Protein AF-0000000087533202 (afdb_homodimer)

Solvent-accessible surface area (backbone atoms only — not comparable to full-atom values): 26699 Å² total; per-residue (Å²): 44,71,74,48,73,53,80,84,43,51,74,67,50,44,53,34,51,53,52,46,40,59,46,19,55,75,38,75,79,68,46,62,66,56,49,10,60,74,52,73,47,52,50,67,57,50,47,48,50,31,40,70,53,67,32,95,35,56,67,56,45,43,43,61,46,16,64,42,68,68,66,44,61,72,66,61,40,92,72,63,48,72,65,54,56,51,46,55,48,58,74,64,60,60,73,60,59,51,51,55,51,46,69,55,56,72,76,37,54,30,37,36,36,32,19,61,73,65,40,28,49,52,40,50,45,45,48,60,57,41,62,77,49,46,88,54,49,74,44,74,46,73,47,62,66,60,52,43,72,69,38,28,74,50,24,34,37,39,36,44,34,55,62,64,70,86,53,86,56,53,67,54,39,51,56,28,42,74,39,51,21,46,34,33,38,39,24,40,23,72,44,87,31,75,86,53,70,51,75,38,64,44,69,74,34,92,59,70,72,71,80,88,48,51,75,84,70,48,81,59,52,65,55,47,50,52,46,52,52,45,47,51,51,42,39,54,56,56,68,66,53,128,43,72,75,50,74,54,80,85,42,51,76,67,51,44,54,34,51,52,50,47,41,58,47,19,55,76,37,76,78,68,45,62,66,54,50,10,59,72,51,72,47,53,50,67,57,49,45,48,50,30,41,70,54,70,32,94,35,57,68,56,44,44,44,62,46,17,65,44,68,68,66,44,65,74,69,58,40,90,73,66,46,73,63,54,54,50,46,54,47,58,75,64,60,59,72,59,60,50,52,56,50,47,69,55,55,71,77,37,54,29,38,38,36,32,19,62,74,68,40,28,49,50,39,51,47,44,48,59,56,41,62,78,50,47,90,54,49,74,42,74,46,74,47,62,68,62,53,42,72,68,38,28,74,49,24,35,38,38,38,43,35,54,63,65,70,87,52,84,58,54,67,54,40,52,56,28,42,73,39,51,21,46,36,33,37,40,24,39,24,72,47,87,34,76,84,53,71,50,76,38,65,44,71,73,34,91,56,74,72,71,80,89,47,50,74,84,68,48,80,60,51,66,56,49,49,51,47,50,51,43,48,52,51,42,40,52,54,55,68,67,54,129

Radius of gyration: 25.62 Å; Cα contacts (8 Å, |Δi|>4): 705; chains: 2; bounding box: 56×75×67 Å

Sequence (484 aa):
MLNLRTDHLTPLEKALHHTLTQSLEQNDKLKIIDAAELGGVSPSKVSKLVRKLGFAGFKQYKLYFSGYEEHHPAADREGSSEIQRLLQFLESYDPAVVDEFLSVFTHFKKIILFGLGPSYISTEYFAYKLAAVTDRNIFVTHDENYAERLADNETLLIVFSVTGKFASFEHLFHVIKKRDARTMLVLEEPMNTRDSQADYIFHLSPLQQNNKLLAFEKTRTIFFIFMEEVITKLKQEREKRPMLNLRTDHLTPLEKALHHTLTQSLEQNDKLKIIDAAELGGVSPSKVSKLVRKLGFAGFKQYKLYFSGYEEHHPAADREGSSEIQRLLQFLESYDPAVVDEFLSVFTHFKKIILFGLGPSYISTEYFAYKLAAVTDRNIFVTHDENYAERLADNETLLIVFSVTGKFASFEH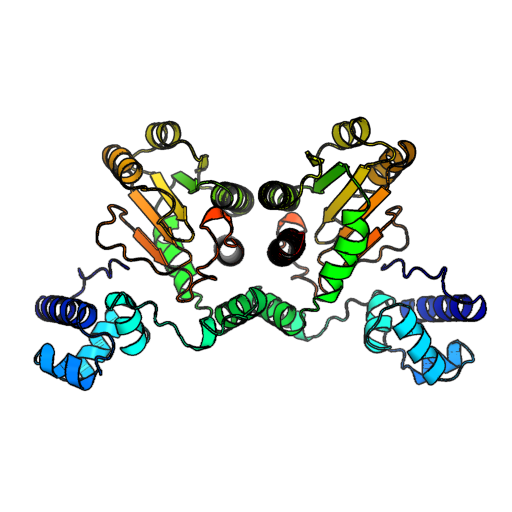LFHVIKKRDARTMLVLEEPMNTRDSQADYIFHLSPLQQNNKLLAFEKTRTIFFIFMEEVITKLKQEREKRP

Organism: NCBI:txid342944

Nearest PDB structures (foldseek):
  2poc-assembly1_C  TM=7.587E-01  e=8.827E-06  Candida albicans SC5314
  2puv-assembly1_A  TM=7.371E-01  e=7.860E-06  Candida albicans SC5314
  2poc-assembly1_D  TM=7.225E-01  e=7.860E-06  Candida albicans SC5314
  2poc-assembly1_A  TM=7.166E-01  e=1.577E-05  Candida albicans SC5314
  2puv-assembly1_D  TM=7.081E-01  e=1.488E-05  Candida albicans SC5314

Structure (mmCIF, N/CA/C/O backbone):
data_AF-0000000087533202-model_v1
#
loop_
_entity.id
_entity.type
_entity.pdbx_description
1 polymer 'RpiR family transcriptional regulator'
#
loop_
_atom_site.group_PDB
_atom_site.id
_atom_site.type_symbol
_atom_site.label_atom_id
_atom_site.label_alt_id
_atom_site.label_comp_id
_atom_site.label_asym_id
_atom_site.label_entity_id
_atom_site.label_seq_id
_atom_site.pdbx_PDB_ins_code
_atom_site.Cartn_x
_atom_site.Cartn_y
_atom_site.Cartn_z
_atom_site.occupancy
_atom_site.B_iso_or_equiv
_atom_site.auth_seq_id
_atom_site.auth_comp_id
_atom_site.auth_asym_id
_atom_site.auth_atom_id
_atom_site.pdbx_PDB_model_num
ATOM 1 N N . MET A 1 1 ? 7.453 -16.203 -16.828 1 22.36 1 MET A N 1
ATOM 2 C CA . MET A 1 1 ? 6.832 -16.938 -17.922 1 22.36 1 MET A CA 1
ATOM 3 C C . MET A 1 1 ? 5.453 -17.453 -17.516 1 22.36 1 MET A C 1
ATOM 5 O O . MET A 1 1 ? 5.301 -18.078 -16.469 1 22.36 1 MET A O 1
ATOM 9 N N . LEU A 1 2 ? 4.422 -16.766 -17.812 1 31.91 2 LEU A N 1
ATOM 10 C CA . LEU A 1 2 ? 3.135 -17.422 -17.594 1 31.91 2 LEU A CA 1
ATOM 11 C C . LEU A 1 2 ? 3.207 -18.906 -17.953 1 31.91 2 LEU A C 1
ATOM 13 O O . LEU A 1 2 ? 3.639 -19.25 -19.062 1 31.91 2 LEU A O 1
ATOM 17 N N . ASN A 1 3 ? 3.559 -19.688 -17.125 1 36.91 3 ASN A N 1
ATOM 18 C CA . ASN A 1 3 ? 3.217 -21.062 -17.469 1 36.91 3 ASN A CA 1
ATOM 19 C C . ASN A 1 3 ? 1.788 -21.172 -18 1 36.91 3 ASN A C 1
ATOM 21 O O . ASN A 1 3 ? 0.83 -21.094 -17.234 1 36.91 3 ASN A O 1
ATOM 25 N N . LEU A 1 4 ? 1.613 -20.688 -19.234 1 46.03 4 LEU A N 1
ATOM 26 C CA . LEU A 1 4 ? 0.382 -20.938 -19.984 1 46.03 4 LEU A CA 1
ATOM 27 C C . LEU A 1 4 ? -0.023 -22.406 -19.906 1 46.03 4 LEU A C 1
ATOM 29 O O . LEU A 1 4 ? 0.795 -23.281 -20.156 1 46.03 4 LEU A O 1
ATO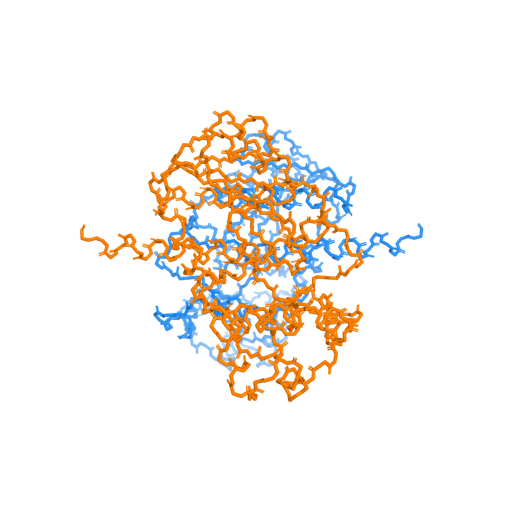M 33 N N . ARG A 1 5 ? -0.732 -22.75 -18.891 1 48.75 5 ARG A N 1
ATOM 34 C CA . ARG A 1 5 ? -1.25 -24.125 -18.969 1 48.75 5 ARG A CA 1
ATOM 35 C C . ARG A 1 5 ? -1.499 -24.531 -20.406 1 48.75 5 ARG A C 1
ATOM 37 O O . ARG A 1 5 ? -2.354 -23.953 -21.094 1 48.75 5 ARG A O 1
ATOM 44 N N . THR A 1 6 ? -0.518 -25.312 -20.828 1 58.34 6 THR A N 1
ATOM 45 C CA . THR A 1 6 ? -0.651 -25.797 -22.203 1 58.34 6 THR A CA 1
ATOM 46 C C . THR A 1 6 ? -1.327 -27.172 -22.234 1 58.34 6 THR A C 1
ATOM 48 O O . THR A 1 6 ? -1.402 -27.812 -23.281 1 58.34 6 THR A O 1
ATOM 51 N N . ASP A 1 7 ? -1.797 -27.594 -20.969 1 61.66 7 ASP A N 1
ATOM 52 C CA . ASP A 1 7 ? -2.387 -28.922 -20.906 1 61.66 7 ASP A CA 1
ATOM 53 C C . ASP A 1 7 ? -3.674 -29 -21.719 1 61.66 7 ASP A C 1
ATOM 55 O O . ASP A 1 7 ? -4.07 -30.078 -22.172 1 61.66 7 ASP A O 1
ATOM 59 N N . HIS A 1 8 ? -4.281 -27.938 -21.906 1 68.19 8 HIS A N 1
ATOM 60 C CA . HIS A 1 8 ? -5.531 -27.906 -22.656 1 68.19 8 HIS A CA 1
ATOM 61 C C . HIS A 1 8 ? -5.27 -27.781 -24.156 1 68.19 8 HIS A C 1
ATOM 63 O O . HIS A 1 8 ? -6.207 -27.828 -24.953 1 68.19 8 HIS A O 1
ATOM 69 N N . LEU A 1 9 ? -4.012 -27.656 -24.422 1 79.25 9 LEU A N 1
ATOM 70 C CA . LEU A 1 9 ? -3.654 -27.531 -25.844 1 79.25 9 LEU A CA 1
ATOM 71 C C . LEU A 1 9 ? -3.535 -28.906 -26.5 1 79.25 9 LEU A C 1
ATOM 73 O O . LEU A 1 9 ? -3.148 -29.875 -25.844 1 79.25 9 LEU A O 1
ATOM 77 N N . THR A 1 10 ? -3.982 -29.016 -27.688 1 81.75 10 THR A N 1
ATOM 78 C CA . THR A 1 10 ? -3.742 -30.219 -28.469 1 81.75 10 THR A CA 1
ATOM 79 C C . THR A 1 10 ? -2.252 -30.406 -28.734 1 81.75 10 THR A C 1
ATOM 81 O O . THR A 1 10 ? -1.468 -29.469 -28.594 1 81.75 10 THR A O 1
ATOM 84 N N . PRO A 1 11 ? -1.861 -31.578 -29.062 1 84.31 11 PRO A N 1
ATOM 85 C CA . PRO A 1 11 ? -0.45 -31.797 -29.375 1 84.31 11 PRO A CA 1
ATOM 86 C C . PRO A 1 11 ? 0.07 -30.844 -30.453 1 84.31 11 PRO A C 1
ATOM 88 O O . PRO A 1 11 ? 1.213 -30.391 -30.375 1 84.31 11 PRO A O 1
ATOM 91 N N . LEU A 1 12 ? -0.761 -30.5 -31.406 1 85.56 12 LEU A N 1
ATOM 92 C CA . LEU A 1 12 ? -0.382 -29.594 -32.469 1 85.56 12 LEU A CA 1
ATOM 93 C C . LEU A 1 12 ? -0.183 -28.172 -31.938 1 85.56 12 LEU A C 1
ATOM 95 O O . LEU A 1 12 ? 0.764 -27.484 -32.344 1 85.56 12 LEU A O 1
ATOM 99 N N . GLU A 1 13 ? -1.049 -27.766 -31.031 1 85.19 13 GLU A N 1
ATOM 100 C CA . GLU A 1 13 ? -0.943 -26.438 -30.422 1 85.19 13 GLU A CA 1
ATOM 101 C C . GLU A 1 13 ? 0.293 -26.328 -29.547 1 85.19 13 GLU A C 1
ATOM 103 O O . GLU A 1 13 ? 0.96 -25.281 -29.516 1 85.19 13 GLU A O 1
ATOM 108 N N . LYS A 1 14 ? 0.542 -27.359 -28.922 1 84.19 14 LYS A N 1
ATOM 109 C CA . LYS A 1 14 ? 1.736 -27.375 -28.078 1 84.19 14 LYS A CA 1
ATOM 110 C C . LYS A 1 14 ? 3.002 -27.234 -28.922 1 84.19 14 LYS A C 1
ATOM 112 O O . LYS A 1 14 ? 3.91 -26.484 -28.547 1 84.19 14 LYS A O 1
ATOM 117 N N . ALA A 1 15 ? 3.043 -28 -29.984 1 85.69 15 ALA A N 1
ATOM 118 C CA . ALA A 1 15 ? 4.184 -27.922 -30.891 1 85.69 15 ALA A CA 1
ATOM 119 C C . ALA A 1 15 ? 4.324 -26.516 -31.469 1 85.69 15 ALA A C 1
ATOM 121 O O . ALA A 1 15 ? 5.43 -25.984 -31.562 1 85.69 15 ALA A O 1
ATOM 122 N N . LEU A 1 16 ? 3.197 -25.891 -31.797 1 88.12 16 LEU A N 1
ATOM 123 C CA . LEU A 1 16 ? 3.199 -24.531 -32.312 1 88.12 16 LEU A CA 1
ATOM 124 C C . LEU A 1 16 ? 3.713 -23.547 -31.281 1 88.12 16 LEU A C 1
ATOM 126 O O . LEU A 1 16 ? 4.551 -22.688 -31.578 1 88.12 16 LEU A O 1
ATOM 130 N N . HIS A 1 17 ? 3.225 -23.625 -30.156 1 85.56 17 HIS A N 1
ATOM 131 C CA . HIS A 1 17 ? 3.656 -22.766 -29.062 1 85.56 17 HIS A CA 1
ATOM 132 C C . HIS A 1 17 ? 5.16 -22.875 -28.828 1 85.56 17 HIS A C 1
ATOM 134 O O . HIS A 1 17 ? 5.844 -21.875 -28.672 1 85.56 17 HIS A O 1
ATOM 140 N N . HIS A 1 18 ? 5.598 -24.031 -28.781 1 81.56 18 HIS A N 1
ATOM 141 C CA . HIS A 1 18 ? 7.02 -24.266 -28.578 1 81.56 18 HIS A CA 1
ATOM 142 C C . HIS A 1 18 ? 7.848 -23.625 -29.688 1 81.56 18 HIS A C 1
ATOM 144 O O . HIS A 1 18 ? 8.852 -22.953 -29.406 1 81.56 18 HIS A O 1
ATOM 150 N N . THR A 1 19 ? 7.48 -23.828 -30.922 1 84.94 19 THR A N 1
ATOM 151 C CA . THR A 1 19 ? 8.164 -23.234 -32.062 1 84.94 19 THR A CA 1
ATOM 152 C C . THR A 1 19 ? 8.164 -21.719 -31.984 1 84.94 19 THR A C 1
ATOM 154 O O . THR A 1 19 ? 9.188 -21.078 -32.219 1 84.94 19 THR A O 1
ATOM 157 N N . LEU A 1 20 ? 7.027 -21.156 -31.562 1 83.62 20 LEU A N 1
ATOM 158 C CA . LEU A 1 20 ? 6.898 -19.719 -31.516 1 83.62 20 LEU A CA 1
ATOM 159 C C . LEU A 1 20 ? 7.766 -19.141 -30.391 1 83.62 20 LEU A C 1
ATOM 161 O O . LEU A 1 20 ? 8.469 -18.141 -30.594 1 83.62 20 LEU A O 1
ATOM 165 N N . THR A 1 21 ? 7.754 -19.734 -29.344 1 79.25 21 THR A N 1
ATOM 166 C CA . THR A 1 21 ? 8.5 -19.219 -28.203 1 79.25 21 THR A CA 1
ATOM 167 C C . THR A 1 21 ? 10 -19.281 -28.469 1 79.25 21 THR A C 1
ATOM 169 O O . THR A 1 21 ? 10.734 -18.359 -28.094 1 79.25 21 THR A O 1
ATOM 172 N N . GLN A 1 22 ? 10.438 -20.266 -29.094 1 75.94 22 GLN A N 1
ATOM 173 C CA . GLN A 1 22 ? 11.844 -20.375 -29.469 1 75.94 22 GLN A CA 1
ATOM 174 C C . GLN A 1 22 ? 12.242 -19.297 -30.469 1 75.94 22 GLN A C 1
ATOM 176 O O . GLN A 1 22 ? 13.336 -18.719 -30.375 1 75.94 22 GLN A O 1
ATOM 181 N N . SER A 1 23 ? 11.367 -19.047 -31.359 1 79.19 23 SER A N 1
ATOM 182 C CA . SER A 1 23 ? 11.648 -18.062 -32.375 1 79.19 23 SER A CA 1
ATOM 183 C C . SER A 1 23 ? 11.609 -16.641 -31.812 1 79.19 23 SER A C 1
ATOM 185 O O . SER A 1 23 ? 12.414 -15.789 -32.219 1 79.19 23 SER A O 1
ATOM 187 N N . LEU A 1 24 ? 10.703 -16.469 -30.891 1 74.12 24 LEU A N 1
ATOM 188 C CA . LEU A 1 24 ? 10.555 -15.141 -30.297 1 74.12 24 LEU A CA 1
ATOM 189 C C . LEU A 1 24 ? 11.75 -14.797 -29.422 1 74.12 24 LEU A C 1
ATOM 191 O O . LEU A 1 24 ? 12.109 -13.625 -29.281 1 74.12 24 LEU A O 1
ATOM 195 N N . GLU A 1 25 ? 12.344 -15.719 -28.906 1 67 25 GLU A N 1
ATOM 196 C CA . GLU A 1 25 ? 13.562 -15.523 -28.125 1 67 25 GLU A CA 1
ATOM 197 C C . GLU A 1 25 ? 14.711 -15.016 -29 1 67 25 GLU A C 1
ATOM 199 O O . GLU A 1 25 ? 15.578 -14.281 -28.531 1 67 25 GLU A O 1
ATOM 204 N N . GLN A 1 26 ? 14.664 -15.344 -30.188 1 67.56 26 GLN A N 1
ATOM 205 C CA . GLN A 1 26 ? 15.734 -15.008 -31.125 1 67.56 26 GLN A CA 1
ATOM 206 C C . GLN A 1 26 ? 15.391 -13.758 -31.922 1 67.56 26 GLN A C 1
ATOM 208 O O . GLN A 1 26 ? 16.297 -13.023 -32.344 1 67.56 26 GLN A O 1
ATOM 213 N N . ASN A 1 27 ? 14.148 -13.578 -32.188 1 67.12 27 ASN A N 1
ATOM 214 C CA . ASN A 1 27 ? 13.664 -12.445 -32.969 1 67.12 27 ASN A CA 1
ATOM 215 C C . ASN A 1 27 ? 12.422 -11.82 -32.344 1 67.12 27 ASN A C 1
ATOM 217 O O . ASN A 1 27 ? 11.312 -12.336 -32.5 1 67.12 27 ASN A O 1
ATOM 221 N N . ASP A 1 28 ? 12.641 -10.672 -31.75 1 62.44 28 ASP A N 1
ATOM 222 C CA . ASP A 1 28 ? 11.539 -10.039 -31.031 1 62.44 28 ASP A CA 1
ATOM 223 C C . ASP A 1 28 ? 10.672 -9.203 -31.984 1 62.44 28 ASP A C 1
ATOM 225 O O . ASP A 1 28 ? 9.68 -8.609 -31.562 1 62.44 28 ASP A O 1
ATOM 229 N N . LYS A 1 29 ? 10.977 -9.18 -33.188 1 66.69 29 LYS A N 1
ATOM 230 C CA . LYS A 1 29 ? 10.227 -8.414 -34.188 1 66.69 29 LYS A CA 1
ATOM 231 C C . LYS A 1 29 ? 9.398 -9.336 -35.062 1 66.69 29 LYS A C 1
ATOM 233 O O . LYS A 1 29 ? 8.969 -8.938 -36.156 1 66.69 29 LYS A O 1
ATOM 238 N N . LEU A 1 30 ? 9.062 -10.422 -34.594 1 76.06 30 LEU A N 1
ATOM 239 C CA . LEU A 1 30 ? 8.352 -11.43 -35.375 1 76.06 30 LEU A CA 1
ATOM 240 C C . LEU A 1 30 ? 6.902 -11.008 -35.594 1 76.06 30 LEU A C 1
ATOM 242 O O . LEU A 1 30 ? 6.184 -10.672 -34.656 1 76.06 30 LEU A O 1
ATOM 246 N N . LYS A 1 31 ? 6.523 -10.852 -36.844 1 79 31 LYS A N 1
ATOM 247 C CA . LYS A 1 31 ? 5.133 -10.586 -37.219 1 79 31 LYS A CA 1
ATOM 248 C C . LYS A 1 31 ? 4.312 -11.875 -37.219 1 79 31 LYS A C 1
ATOM 250 O O . LYS A 1 31 ? 4.863 -12.969 -37.312 1 79 31 LYS A O 1
ATOM 255 N N . ILE A 1 32 ? 3.023 -11.641 -37 1 88 32 ILE A N 1
ATOM 256 C CA . ILE A 1 32 ? 2.15 -12.805 -36.875 1 88 32 ILE A CA 1
ATOM 257 C C . ILE A 1 32 ? 2.217 -13.641 -38.125 1 88 32 ILE A C 1
ATOM 259 O O . ILE A 1 32 ? 2.125 -14.867 -38.094 1 88 32 ILE A O 1
ATOM 263 N N . ILE A 1 33 ? 2.404 -13.016 -39.281 1 87.25 33 ILE A N 1
ATOM 264 C CA . ILE A 1 33 ? 2.482 -13.719 -40.562 1 87.25 33 ILE A CA 1
ATOM 265 C C . ILE A 1 33 ? 3.736 -14.594 -40.594 1 87.25 33 ILE A C 1
ATOM 267 O O . ILE A 1 33 ? 3.684 -15.742 -41.031 1 87.25 33 ILE A O 1
ATOM 271 N N . ASP A 1 34 ? 4.797 -14.086 -40.062 1 86.75 34 ASP A N 1
ATOM 272 C CA . ASP A 1 34 ? 6.043 -14.844 -40 1 86.75 34 ASP A CA 1
ATOM 273 C C . ASP A 1 34 ? 5.941 -15.977 -39 1 86.75 34 ASP A C 1
ATOM 275 O O . ASP A 1 34 ? 6.445 -17.078 -39.219 1 86.75 34 ASP A O 1
ATOM 279 N N . ALA A 1 35 ? 5.316 -15.633 -37.906 1 87 35 ALA A N 1
ATOM 280 C CA . ALA A 1 35 ? 5.094 -16.641 -36.875 1 87 35 ALA A CA 1
ATOM 281 C C . ALA A 1 35 ? 4.285 -17.812 -37.438 1 87 35 ALA A C 1
ATOM 283 O O . ALA A 1 35 ? 4.594 -18.969 -37.125 1 87 35 ALA A O 1
ATOM 284 N N . ALA A 1 36 ? 3.312 -17.5 -38.219 1 90.31 36 ALA A N 1
ATOM 285 C CA . ALA A 1 36 ? 2.48 -18.516 -38.844 1 90.31 36 ALA A CA 1
ATOM 286 C C . ALA A 1 36 ? 3.303 -19.391 -39.812 1 90.31 36 ALA A C 1
ATOM 288 O O . ALA A 1 36 ? 3.16 -20.609 -39.812 1 90.31 36 ALA A O 1
ATOM 289 N N . GLU A 1 37 ? 4.141 -18.797 -40.5 1 88.69 37 GLU A N 1
ATOM 290 C CA . GLU A 1 37 ? 5 -19.516 -41.438 1 88.69 37 GLU A CA 1
ATOM 291 C C . GLU A 1 37 ? 5.969 -20.438 -40.719 1 88.69 37 GLU A C 1
ATOM 293 O O . GLU A 1 37 ? 6.176 -21.578 -41.125 1 88.69 37 GLU A O 1
ATOM 298 N N . LEU A 1 38 ? 6.449 -19.922 -39.594 1 85.38 38 LEU A N 1
ATOM 299 C CA . LEU A 1 38 ? 7.395 -20.688 -38.781 1 85.38 38 LEU A CA 1
ATOM 300 C C . LEU A 1 38 ? 6.723 -21.938 -38.219 1 85.38 38 LEU A C 1
ATOM 302 O O . LEU A 1 38 ? 7.348 -22.984 -38.094 1 85.38 38 LEU A O 1
ATOM 306 N N . GLY A 1 39 ? 5.504 -21.75 -37.844 1 87.38 39 GLY A N 1
ATOM 307 C CA . GLY A 1 39 ? 4.75 -22.844 -37.25 1 87.38 39 GLY A CA 1
ATOM 308 C C . GLY A 1 39 ? 4.07 -23.734 -38.281 1 87.38 39 GLY A C 1
ATOM 309 O O . GLY A 1 39 ? 3.521 -24.781 -37.938 1 87.38 39 GLY A O 1
ATOM 310 N N . GLY A 1 40 ? 4.062 -23.312 -39.562 1 88.38 40 GLY A N 1
ATOM 311 C CA . GLY A 1 40 ? 3.381 -24.047 -40.625 1 88.38 40 GLY A CA 1
ATOM 312 C C . GLY A 1 40 ? 1.868 -23.984 -40.5 1 88.38 40 GLY A C 1
ATOM 313 O O . GLY A 1 40 ? 1.176 -24.969 -40.781 1 88.38 40 GLY A O 1
ATOM 314 N N . VAL A 1 41 ? 1.371 -22.984 -39.875 1 89.62 41 VAL A N 1
ATOM 315 C CA . VAL A 1 41 ? -0.068 -22.828 -39.688 1 89.62 41 VAL A CA 1
ATOM 316 C C . VAL A 1 41 ? -0.519 -21.484 -40.25 1 89.62 41 VAL A C 1
ATOM 318 O O . VAL A 1 41 ? 0.303 -20.688 -40.75 1 89.62 41 VAL A O 1
ATOM 321 N N . SER A 1 42 ? -1.839 -21.25 -40.375 1 87.06 42 SER A N 1
ATOM 322 C CA . SER A 1 42 ? -2.393 -19.953 -40.781 1 87.06 42 SER A CA 1
ATOM 323 C C . SER A 1 42 ? -2.26 -18.922 -39.688 1 87.06 42 SER A C 1
ATOM 325 O O . SER A 1 42 ? -2.188 -19.281 -38.5 1 87.06 42 SER A O 1
ATOM 327 N N . PRO A 1 43 ? -2.234 -17.594 -40.031 1 89.12 43 PRO A N 1
ATOM 328 C CA . PRO A 1 43 ? -2.23 -16.547 -39 1 89.12 43 PRO A CA 1
ATOM 329 C C . PRO A 1 43 ? -3.426 -16.641 -38.062 1 89.12 43 PRO A C 1
ATOM 331 O O . PRO A 1 43 ? -3.297 -16.375 -36.875 1 89.12 43 PRO A O 1
ATOM 334 N N . SER A 1 44 ? -4.555 -17.094 -38.531 1 87.5 44 SER A N 1
ATOM 335 C CA . SER A 1 44 ? -5.734 -17.25 -37.688 1 87.5 44 SER A CA 1
ATOM 336 C C . SER A 1 44 ? -5.504 -18.312 -36.594 1 87.5 44 SER A C 1
ATOM 338 O O . SER A 1 44 ? -5.977 -18.172 -35.469 1 87.5 44 SER A O 1
ATOM 340 N N . LYS A 1 45 ? -4.816 -19.344 -36.906 1 85.81 45 LYS A N 1
ATOM 341 C CA . LYS A 1 45 ? -4.508 -20.391 -35.938 1 85.81 45 LYS A CA 1
ATOM 342 C C . LYS A 1 45 ? -3.555 -19.875 -34.844 1 85.81 45 LYS A C 1
ATOM 344 O O . LYS A 1 45 ? -3.664 -20.266 -33.688 1 85.81 45 LYS A O 1
ATOM 349 N N . VAL A 1 46 ? -2.604 -19.016 -35.219 1 89.94 46 VAL A N 1
ATOM 350 C CA . VAL A 1 46 ? -1.725 -18.391 -34.25 1 89.94 46 VAL A CA 1
ATOM 351 C C . VAL A 1 46 ? -2.545 -17.516 -33.312 1 89.94 46 VAL A C 1
ATOM 353 O O . VAL A 1 46 ? -2.387 -17.594 -32.062 1 89.94 46 VAL A O 1
ATOM 356 N N . SER A 1 47 ? -3.457 -16.75 -33.875 1 85.62 47 SER A N 1
ATOM 357 C CA . SER A 1 47 ? -4.305 -15.867 -33.062 1 85.62 47 SER A CA 1
ATOM 358 C C . SER A 1 47 ? -5.156 -16.672 -32.094 1 85.62 47 SER A C 1
ATOM 360 O O . SER A 1 47 ? -5.324 -16.266 -30.938 1 85.62 47 SER A O 1
ATOM 362 N N . LYS A 1 48 ? -5.652 -17.734 -32.531 1 83.12 48 LYS A N 1
ATOM 363 C CA . LYS A 1 48 ? -6.473 -18.594 -31.672 1 83.12 48 LYS A CA 1
ATOM 364 C C . LYS A 1 48 ? -5.652 -19.188 -30.531 1 83.12 48 LYS A C 1
ATOM 366 O O . LYS A 1 48 ? -6.109 -19.234 -29.375 1 83.12 48 LYS A O 1
ATOM 371 N N . LEU A 1 49 ? -4.484 -19.703 -30.859 1 86 49 LEU A N 1
ATOM 372 C CA . LEU A 1 49 ? -3.596 -20.25 -29.844 1 86 49 LEU A CA 1
ATOM 373 C C . LEU A 1 49 ? -3.256 -19.203 -28.797 1 86 49 LEU A C 1
ATOM 375 O O . LEU A 1 49 ? -3.324 -19.469 -27.594 1 86 49 LEU A O 1
ATOM 379 N N . VAL A 1 50 ? -2.934 -18.047 -29.25 1 81.31 50 VAL A N 1
ATOM 380 C CA . VAL A 1 50 ? -2.539 -16.938 -28.391 1 81.31 50 VAL A CA 1
ATOM 381 C C . VAL A 1 50 ? -3.686 -16.578 -27.438 1 81.31 50 VAL A C 1
ATOM 383 O O . VAL A 1 50 ? -3.473 -16.391 -26.25 1 81.31 50 VAL A O 1
ATOM 386 N N . ARG A 1 51 ? -4.84 -16.641 -27.969 1 75.31 51 ARG A N 1
ATOM 387 C CA . ARG A 1 51 ? -6.02 -16.359 -27.156 1 75.31 51 ARG A CA 1
ATOM 388 C C . ARG A 1 51 ? -6.285 -17.5 -26.172 1 75.31 51 ARG A C 1
ATOM 390 O O . ARG A 1 51 ? -6.648 -17.25 -25.031 1 75.31 51 ARG A O 1
ATOM 397 N N . LYS A 1 52 ? -6.07 -18.609 -26.688 1 75.06 52 LYS A N 1
ATOM 398 C CA . LYS A 1 52 ? -6.254 -19.797 -25.844 1 75.06 52 LYS A CA 1
ATOM 399 C C . LYS A 1 52 ? -5.27 -19.797 -24.672 1 75.06 52 LYS A C 1
ATOM 401 O O . LYS A 1 52 ? -5.57 -20.312 -23.594 1 75.06 52 LYS A O 1
ATOM 406 N N . LEU A 1 53 ? -4.195 -19.234 -24.969 1 73.5 53 LEU A N 1
ATOM 407 C CA . LEU A 1 53 ? -3.15 -19.188 -23.953 1 73.5 53 LEU A CA 1
ATOM 408 C C . LEU A 1 53 ? -3.367 -18 -23.016 1 73.5 53 LEU A C 1
ATOM 410 O O . LEU A 1 53 ? -2.604 -17.812 -22.062 1 73.5 53 LEU A O 1
ATOM 414 N N . GLY A 1 54 ? -4.367 -17.25 -23.391 1 62.47 54 GLY A N 1
ATOM 415 C CA . GLY A 1 54 ? -4.781 -16.203 -22.453 1 62.47 54 GLY A CA 1
ATOM 416 C C . GLY A 1 54 ? -4.309 -14.82 -22.844 1 62.47 54 GLY A C 1
ATOM 417 O O . GLY A 1 54 ? -4.418 -13.875 -22.062 1 62.47 54 GLY A O 1
ATOM 418 N N . PHE A 1 55 ? -3.77 -14.633 -24.031 1 67.12 55 PHE A N 1
ATOM 419 C CA . PHE A 1 55 ? -3.285 -13.336 -24.484 1 67.12 55 PHE A CA 1
ATOM 420 C C . PHE A 1 55 ? -4.348 -12.625 -25.312 1 67.12 55 PHE A C 1
ATOM 422 O O . PHE A 1 55 ? -5.176 -13.273 -25.969 1 67.12 55 PHE A O 1
ATOM 429 N N . ALA A 1 56 ? -4.309 -11.273 -25.266 1 62.59 56 ALA A N 1
ATOM 430 C CA . ALA A 1 56 ? -5.262 -10.5 -26.047 1 62.59 56 ALA A CA 1
ATOM 431 C C . ALA A 1 56 ? -4.926 -10.562 -27.547 1 62.59 56 ALA A C 1
ATOM 433 O O . ALA A 1 56 ? -5.801 -10.406 -28.391 1 62.59 56 ALA A O 1
ATOM 434 N N . GLY A 1 57 ? -3.682 -10.75 -27.922 1 71.88 57 GLY A N 1
ATOM 435 C CA . GLY A 1 57 ? -3.195 -10.836 -29.297 1 71.88 57 GLY A CA 1
ATOM 436 C C . GLY A 1 57 ? -1.738 -11.242 -29.391 1 71.88 57 GLY A C 1
ATOM 437 O O . GLY A 1 57 ? -1.079 -11.445 -28.359 1 71.88 57 GLY A O 1
ATOM 438 N N . PHE A 1 58 ? -1.329 -11.43 -30.641 1 79.62 58 PHE A N 1
ATOM 439 C CA . PHE A 1 58 ? 0.026 -11.914 -30.891 1 79.62 58 PHE A CA 1
ATOM 440 C C . PHE A 1 58 ? 1.055 -10.914 -30.375 1 79.62 58 PHE A C 1
ATOM 442 O O . PHE A 1 58 ? 2.123 -11.312 -29.891 1 79.62 58 PHE A O 1
ATOM 449 N N . LYS A 1 59 ? 0.641 -9.664 -30.359 1 70.31 59 LYS A N 1
ATOM 450 C CA . LYS A 1 59 ? 1.568 -8.656 -29.859 1 70.31 59 LYS A CA 1
ATOM 451 C C . LYS A 1 59 ? 1.893 -8.891 -28.391 1 70.31 59 LYS A C 1
ATOM 453 O O . LYS A 1 59 ? 3.059 -8.859 -27.984 1 70.31 59 LYS A O 1
ATOM 458 N N . GLN A 1 60 ? 0.908 -9.148 -27.656 1 64.44 60 GLN A N 1
ATOM 459 C CA . GLN A 1 60 ? 1.094 -9.422 -26.25 1 64.44 60 GLN A CA 1
ATOM 460 C C . GLN A 1 60 ? 1.892 -10.711 -26.031 1 64.44 60 GLN A C 1
ATOM 462 O O . GLN A 1 60 ? 2.75 -10.773 -25.156 1 64.44 60 GLN A O 1
ATOM 467 N N . TYR A 1 61 ? 1.565 -11.695 -26.828 1 70.56 61 TYR A N 1
ATOM 468 C CA . TYR A 1 61 ? 2.246 -12.992 -26.812 1 70.56 61 TYR A CA 1
ATOM 469 C C . TYR A 1 61 ? 3.734 -12.828 -27.094 1 70.56 61 TYR A C 1
ATOM 471 O O . TYR A 1 61 ? 4.574 -13.352 -26.359 1 70.56 61 TYR A O 1
ATOM 479 N N . LYS A 1 62 ? 4.031 -12.078 -28.094 1 73.56 62 LYS A N 1
ATOM 480 C CA . LYS A 1 62 ? 5.41 -11.797 -28.484 1 73.56 62 LYS A CA 1
ATOM 481 C C . LYS A 1 62 ? 6.168 -11.102 -27.359 1 73.56 62 LYS A C 1
ATOM 483 O O . LYS A 1 62 ? 7.301 -11.477 -27.031 1 73.56 62 LYS A O 1
ATOM 488 N N . LEU A 1 63 ? 5.598 -10.172 -26.891 1 61.62 63 LEU A N 1
ATOM 489 C CA . LEU A 1 63 ? 6.23 -9.406 -25.812 1 61.62 63 LEU A CA 1
ATOM 490 C C . LEU A 1 63 ? 6.574 -10.312 -24.641 1 61.62 63 LEU A C 1
ATOM 492 O O . LEU A 1 63 ? 7.625 -10.156 -24.016 1 61.62 63 LEU A O 1
ATOM 496 N N . TYR A 1 64 ? 5.719 -11.141 -24.484 1 59.44 64 TYR A N 1
ATOM 497 C CA . TYR A 1 64 ? 5.855 -12.07 -23.375 1 59.44 64 TYR A CA 1
ATOM 498 C C . TYR A 1 64 ? 7.047 -13 -23.578 1 59.44 64 TYR A C 1
ATOM 500 O O . TYR A 1 64 ? 7.855 -13.195 -22.672 1 59.44 64 TYR A O 1
ATOM 508 N N . PHE A 1 65 ? 7.16 -13.688 -24.672 1 60.03 65 PHE A N 1
ATOM 509 C CA . PHE A 1 65 ? 8.117 -14.766 -24.875 1 60.03 65 PHE A CA 1
ATOM 510 C C . PHE A 1 65 ? 9.422 -14.234 -25.453 1 60.03 65 PHE A C 1
ATOM 512 O O . PHE A 1 65 ? 10.453 -14.906 -25.391 1 60.03 65 PHE A O 1
ATOM 519 N N . SER A 1 66 ? 9.375 -13.227 -26.266 1 53.66 66 SER A N 1
ATOM 520 C CA . SER A 1 66 ? 10.625 -12.672 -26.766 1 53.66 66 SER A CA 1
ATOM 521 C C . SER A 1 66 ? 11.531 -12.219 -25.625 1 53.66 66 SER A C 1
ATOM 523 O O . SER A 1 66 ? 12.719 -11.969 -25.828 1 53.66 66 SER A O 1
ATOM 525 N N . GLY A 1 67 ? 11.211 -12.469 -24.531 1 44.62 67 GLY A N 1
ATOM 526 C CA . GLY A 1 67 ? 12.008 -11.93 -23.438 1 44.62 67 GLY A CA 1
ATOM 527 C C . GLY A 1 67 ? 12.156 -10.414 -23.5 1 44.62 67 GLY A C 1
ATOM 528 O O . GLY A 1 67 ? 12.914 -9.828 -22.719 1 44.62 67 GLY A O 1
ATOM 529 N N . TYR A 1 68 ? 12.172 -9.977 -24.703 1 34.59 68 TYR A N 1
ATOM 530 C CA . T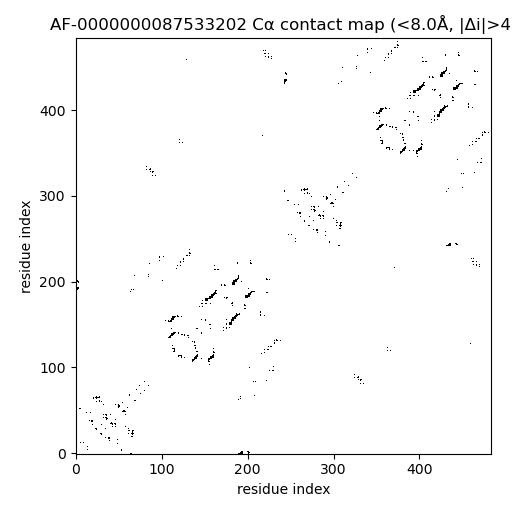YR A 1 68 ? 12.352 -8.547 -24.953 1 34.59 68 TYR A CA 1
ATOM 531 C C . TYR A 1 68 ? 11.43 -7.711 -24.078 1 34.59 68 TYR A C 1
ATOM 533 O O . TYR A 1 68 ? 10.242 -8.016 -23.953 1 34.59 68 TYR A O 1
ATOM 541 N N . GLU A 1 69 ? 11.922 -7.191 -23 1 34.81 69 GLU A N 1
ATOM 542 C CA . GLU A 1 69 ? 11.477 -5.926 -22.422 1 34.81 69 GLU A CA 1
ATOM 543 C C . GLU A 1 69 ? 10.852 -5.027 -23.484 1 34.81 69 GLU A C 1
ATOM 545 O O . GLU A 1 69 ? 11.523 -4.617 -24.438 1 34.81 69 GLU A O 1
ATOM 550 N N . GLU A 1 70 ? 9.93 -5.418 -24.188 1 33.41 70 GLU A N 1
ATOM 551 C CA . GLU A 1 70 ? 9.438 -4.266 -24.938 1 33.41 70 GLU A CA 1
ATOM 552 C C . GLU A 1 70 ? 9.789 -2.957 -24.234 1 33.41 70 GLU A C 1
ATOM 554 O O . GLU A 1 70 ? 9.359 -2.715 -23.109 1 33.41 70 GLU A O 1
ATOM 559 N N . HIS A 1 71 ? 11.016 -2.625 -24.344 1 32.34 71 HIS A N 1
ATOM 560 C CA . HIS A 1 71 ? 11.242 -1.207 -24.094 1 32.34 71 HIS A CA 1
ATOM 561 C C . HIS A 1 71 ? 10.062 -0.364 -24.562 1 32.34 71 HIS A C 1
ATOM 563 O O . HIS A 1 71 ? 9.875 -0.155 -25.75 1 32.34 71 HIS A O 1
ATOM 569 N N . HIS A 1 72 ? 9.016 -0.812 -24.344 1 33.25 72 HIS A N 1
ATOM 570 C CA . HIS A 1 72 ? 8.078 0.242 -24.703 1 33.25 72 HIS A CA 1
ATOM 571 C C . HIS A 1 72 ? 8.703 1.622 -24.531 1 33.25 72 HIS A C 1
ATOM 573 O O . HIS A 1 72 ? 9.211 1.947 -23.469 1 33.25 72 HIS A O 1
ATOM 579 N N . PRO A 1 73 ? 9.211 2.084 -25.594 1 30.97 73 PRO A N 1
ATOM 580 C CA . PRO A 1 73 ? 9.734 3.449 -25.578 1 30.97 73 PRO A CA 1
ATOM 581 C C . PRO A 1 73 ? 9.016 4.348 -24.578 1 30.97 73 PRO A C 1
ATOM 583 O O . PRO A 1 73 ? 9.57 5.352 -24.125 1 30.97 73 PRO A O 1
ATOM 586 N N . ALA A 1 74 ? 7.816 4.027 -24.406 1 32.31 74 ALA A N 1
ATOM 587 C CA . ALA A 1 74 ? 7.176 5.027 -23.562 1 32.31 74 ALA A CA 1
ATOM 588 C C . ALA A 1 74 ? 7.711 4.949 -22.125 1 32.31 74 ALA A C 1
ATOM 590 O O . ALA A 1 74 ? 7.629 5.922 -21.375 1 32.31 74 ALA A O 1
ATOM 591 N N . ALA A 1 75 ? 8.008 3.764 -21.578 1 38.84 75 ALA A N 1
ATOM 592 C CA . ALA A 1 75 ? 8.625 3.752 -20.25 1 38.84 75 ALA A CA 1
ATOM 593 C C . ALA A 1 75 ? 10.062 4.262 -20.312 1 38.84 75 ALA A C 1
ATOM 595 O O . ALA A 1 75 ? 10.672 4.535 -19.281 1 38.84 75 ALA A O 1
ATOM 596 N N . ASP A 1 76 ? 10.773 3.887 -21.281 1 33.97 76 ASP A N 1
ATOM 597 C CA . ASP A 1 76 ? 12.125 4.402 -21.484 1 33.97 76 ASP A CA 1
ATOM 598 C C . ASP A 1 76 ? 12.109 5.918 -21.672 1 33.97 76 ASP A C 1
ATOM 600 O O . ASP A 1 76 ? 13.125 6.512 -22.031 1 33.97 76 ASP A O 1
ATOM 604 N N . ARG A 1 77 ? 11 6.402 -22 1 33.81 77 ARG A N 1
ATOM 605 C CA . ARG A 1 77 ? 11.352 7.812 -21.891 1 33.81 77 ARG A CA 1
ATOM 606 C C . ARG A 1 77 ? 11.969 8.125 -20.531 1 33.81 77 ARG A C 1
ATOM 608 O O . ARG A 1 77 ? 11.406 7.766 -19.5 1 33.81 77 ARG A O 1
ATOM 615 N N . GLU A 1 78 ? 13.133 8.016 -20.266 1 40.66 78 GLU A N 1
ATOM 616 C CA . GLU A 1 78 ? 14.078 8.406 -19.219 1 40.66 78 GLU A CA 1
ATOM 617 C C . GLU A 1 78 ? 13.359 9.094 -18.062 1 40.66 78 GLU A C 1
ATOM 619 O O . GLU A 1 78 ? 13.812 9.016 -16.906 1 40.66 78 GLU A O 1
ATOM 624 N N . GLY A 1 79 ? 11.984 9.547 -18.125 1 41.94 79 GLY A N 1
ATOM 625 C CA . GLY A 1 79 ? 11.43 10.508 -17.188 1 41.94 79 GLY A CA 1
ATOM 626 C C . GLY A 1 79 ? 10.023 10.164 -16.75 1 41.94 79 GLY A C 1
ATOM 627 O O . GLY A 1 79 ? 9.266 11.047 -16.344 1 41.94 79 GLY A O 1
ATOM 628 N N . SER A 1 80 ? 9.539 8.867 -17.109 1 57.28 80 SER A N 1
ATOM 629 C CA . SER A 1 80 ? 8.125 8.789 -16.75 1 57.28 80 SER A CA 1
ATOM 630 C C . SER A 1 80 ? 7.945 8.547 -15.266 1 57.28 80 SER A C 1
ATOM 632 O O . SER A 1 80 ? 8.633 7.699 -14.68 1 57.28 80 SER A O 1
ATOM 634 N N . SER A 1 81 ? 7.297 9.266 -14.562 1 82.25 81 SER A N 1
ATOM 635 C CA . SER A 1 81 ? 7.035 9.289 -13.125 1 82.25 81 SER A CA 1
ATOM 636 C C . SER A 1 81 ? 6.152 8.125 -12.703 1 82.25 81 SER A C 1
ATOM 638 O O . SER A 1 81 ? 5.484 7.508 -13.539 1 82.25 81 SER A O 1
ATOM 640 N N . GLU A 1 82 ? 6.445 7.422 -11.656 1 89.38 82 GLU A N 1
ATOM 641 C CA . GLU A 1 82 ? 5.586 6.418 -11.031 1 89.38 82 GLU A CA 1
ATOM 642 C C . GLU A 1 82 ? 4.113 6.754 -11.234 1 89.38 82 GLU A C 1
ATOM 644 O O . GLU A 1 82 ? 3.295 5.855 -11.461 1 89.38 82 GLU A O 1
ATOM 649 N N . ILE A 1 83 ? 3.812 8.008 -11.273 1 92.56 83 ILE A N 1
ATOM 650 C CA . ILE A 1 83 ? 2.439 8.461 -11.477 1 92.56 83 ILE A CA 1
ATOM 651 C C . ILE A 1 83 ? 1.964 8.062 -12.867 1 92.56 83 ILE A C 1
ATOM 653 O O . ILE A 1 83 ? 0.864 7.527 -13.031 1 92.56 83 ILE A O 1
ATOM 657 N N . GLN A 1 84 ? 2.795 8.258 -13.828 1 89.81 84 GLN A N 1
ATOM 658 C CA . GLN A 1 84 ? 2.434 7.918 -15.203 1 89.81 84 GLN A CA 1
ATOM 659 C C . GLN A 1 84 ? 2.283 6.41 -15.367 1 89.81 84 GLN A C 1
ATOM 661 O O . GLN A 1 84 ? 1.368 5.941 -16.047 1 89.81 84 GLN A O 1
ATOM 666 N N . ARG A 1 85 ? 3.166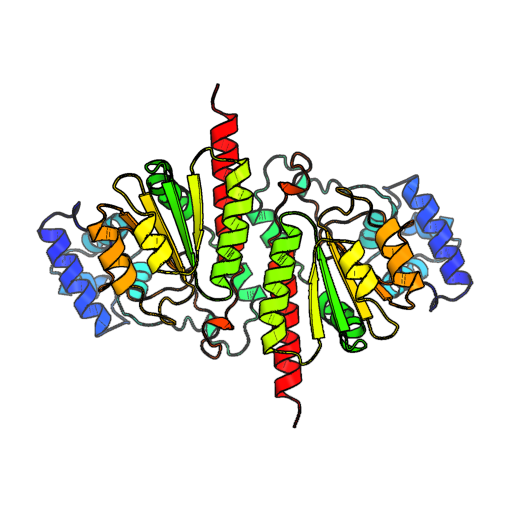 5.707 -14.789 1 92.06 85 ARG A N 1
ATOM 667 C CA . ARG A 1 85 ? 3.092 4.254 -14.859 1 92.06 85 ARG A CA 1
ATOM 668 C C . ARG A 1 85 ? 1.795 3.738 -14.242 1 92.06 85 ARG A C 1
ATOM 670 O O . ARG A 1 85 ? 1.136 2.865 -14.812 1 92.06 85 ARG A O 1
ATOM 677 N N . LEU A 1 86 ? 1.42 4.293 -13.117 1 95.25 86 LEU A N 1
ATOM 678 C CA . LEU A 1 86 ? 0.19 3.891 -12.438 1 95.25 86 LEU A CA 1
ATOM 679 C C . LEU A 1 86 ? -1.033 4.262 -13.273 1 95.25 86 LEU A C 1
ATOM 681 O O . LEU A 1 86 ? -2.004 3.504 -13.328 1 95.25 86 LEU A O 1
ATOM 685 N N . LEU A 1 87 ? -0.926 5.41 -13.906 1 91.38 87 LEU A N 1
ATOM 686 C CA . LEU A 1 87 ? -2.016 5.82 -14.789 1 91.38 87 LEU A CA 1
ATOM 687 C C . LEU A 1 87 ? -2.207 4.816 -15.922 1 91.38 87 LEU A C 1
ATOM 689 O O . LEU A 1 87 ? -3.328 4.383 -16.188 1 91.38 87 LEU A O 1
ATOM 693 N N . GLN A 1 88 ? -1.174 4.438 -16.5 1 87.25 88 GLN A N 1
ATOM 694 C CA . GLN A 1 88 ? -1.231 3.471 -17.594 1 87.25 88 GLN A CA 1
ATOM 695 C C . GLN A 1 88 ? -1.772 2.129 -17.109 1 87.25 88 GLN A C 1
ATOM 697 O O . GLN A 1 88 ? -2.602 1.509 -17.781 1 87.25 88 GLN A O 1
ATOM 702 N N . PHE A 1 89 ? -1.308 1.757 -16 1 91.88 89 PHE A N 1
ATOM 703 C CA . PHE A 1 89 ? -1.761 0.502 -15.414 1 91.88 89 PHE A CA 1
ATOM 704 C C . PHE A 1 89 ? -3.264 0.533 -15.164 1 91.88 89 PHE A C 1
ATOM 706 O O . PHE A 1 89 ? -3.979 -0.403 -15.531 1 91.88 89 PHE A O 1
ATOM 713 N N . LEU A 1 90 ? -3.723 1.612 -14.562 1 92.88 90 LEU A N 1
ATOM 714 C CA . LEU A 1 90 ? -5.129 1.716 -14.188 1 92.88 90 LEU A CA 1
ATOM 715 C C . LEU A 1 90 ? -6.012 1.843 -15.43 1 92.88 90 LEU A C 1
ATOM 717 O O . LEU A 1 90 ? -7.137 1.337 -15.445 1 92.88 90 LEU A O 1
ATOM 721 N N . GLU A 1 91 ? -5.5 2.443 -16.438 1 85.56 91 GLU A N 1
ATOM 722 C CA . GLU A 1 91 ? -6.254 2.596 -17.672 1 85.56 91 GLU A CA 1
ATOM 723 C C . GLU A 1 91 ? -6.445 1.251 -18.375 1 85.56 91 GLU A C 1
ATOM 725 O O . GLU A 1 91 ? -7.453 1.036 -19.047 1 85.56 91 GLU A O 1
ATOM 730 N N . SER A 1 92 ? -5.496 0.353 -18.156 1 82.62 92 SER A N 1
ATOM 731 C CA . SER A 1 92 ? -5.559 -0.955 -18.797 1 82.62 92 SER A CA 1
ATOM 732 C C . SER A 1 92 ? -5.926 -2.047 -17.797 1 82.62 92 SER A C 1
ATOM 734 O O . SER A 1 92 ? -5.652 -3.227 -18.031 1 82.62 92 SER A O 1
ATOM 736 N N . TYR A 1 93 ? -6.449 -1.579 -16.719 1 85.44 93 TYR A N 1
ATOM 737 C CA . TYR A 1 93 ? -6.746 -2.529 -15.656 1 85.44 93 TYR A CA 1
ATOM 738 C C . TYR A 1 93 ? -7.719 -3.6 -16.141 1 85.44 93 TYR A C 1
ATOM 740 O O . TYR A 1 93 ? -8.758 -3.285 -16.719 1 85.44 93 TYR A O 1
ATOM 748 N N . ASP A 1 94 ? -7.355 -4.82 -15.914 1 80.94 94 ASP A N 1
ATOM 749 C CA . ASP A 1 94 ? -8.195 -5.961 -16.281 1 80.94 94 ASP A CA 1
ATOM 750 C C . ASP A 1 94 ? -8.688 -6.695 -15.039 1 80.94 94 ASP A C 1
ATOM 752 O O . ASP A 1 94 ? -7.922 -7.395 -14.375 1 80.94 94 ASP A O 1
ATOM 756 N N . PRO A 1 95 ? -9.992 -6.672 -14.719 1 86.06 95 PRO A N 1
ATOM 757 C CA . PRO A 1 95 ? -10.531 -7.32 -13.523 1 86.06 95 PRO A CA 1
ATOM 758 C C . PRO A 1 95 ? -10.398 -8.844 -13.562 1 86.06 95 PRO A C 1
ATOM 760 O O . PRO A 1 95 ? -10.531 -9.508 -12.531 1 86.06 95 PRO A O 1
ATOM 763 N N . ALA A 1 96 ? -10.07 -9.391 -14.742 1 83.25 96 ALA A N 1
ATOM 764 C CA . ALA A 1 96 ? -9.977 -10.836 -14.891 1 83.25 96 ALA A CA 1
ATOM 765 C C . ALA A 1 96 ? -8.828 -11.406 -14.062 1 83.25 96 ALA A C 1
ATOM 767 O O . ALA A 1 96 ? -8.883 -12.555 -13.609 1 83.25 96 ALA A O 1
ATOM 768 N N . VAL A 1 97 ? -7.793 -10.555 -13.875 1 85.94 97 VAL A N 1
ATOM 769 C CA . VAL A 1 97 ? -6.648 -11.016 -13.094 1 85.94 97 VAL A CA 1
ATOM 770 C C . VAL A 1 97 ? -7.09 -11.352 -11.672 1 85.94 97 VAL A C 1
ATOM 772 O O . VAL A 1 97 ? -6.656 -12.352 -11.102 1 85.94 97 VAL A O 1
ATOM 775 N N . VAL A 1 98 ? -7.977 -10.562 -11.109 1 93.06 98 VAL A N 1
ATOM 776 C CA . VAL A 1 98 ? -8.5 -10.773 -9.766 1 93.06 98 VAL A CA 1
ATOM 777 C C . VAL A 1 98 ? -9.367 -12.031 -9.75 1 93.06 98 VAL A C 1
ATOM 779 O O . VAL A 1 98 ? -9.289 -12.836 -8.82 1 93.06 98 VAL A O 1
ATOM 782 N N . ASP A 1 99 ? -10.141 -12.195 -10.797 1 88.88 99 ASP A N 1
ATOM 783 C CA . ASP A 1 99 ? -11 -13.367 -10.891 1 88.88 99 ASP A CA 1
ATOM 784 C C . ASP A 1 99 ? -10.172 -14.648 -10.961 1 88.88 99 ASP A C 1
ATOM 786 O O . ASP A 1 99 ? -10.508 -15.648 -10.32 1 88.88 99 ASP A O 1
ATOM 790 N N . GLU A 1 100 ? -9.164 -14.609 -11.75 1 87.5 100 GLU A N 1
ATOM 791 C CA . GLU A 1 100 ? -8.281 -15.766 -11.891 1 87.5 100 GLU A CA 1
ATOM 792 C C . GLU A 1 100 ? -7.582 -16.094 -10.578 1 87.5 100 GLU A C 1
ATOM 794 O O . GLU A 1 100 ? -7.504 -17.25 -10.18 1 87.5 100 GLU A O 1
ATOM 799 N N . PHE A 1 101 ? -7.094 -15.125 -9.898 1 94.62 101 PHE A N 1
ATOM 800 C CA . PHE A 1 101 ? -6.461 -15.297 -8.602 1 94.62 101 PHE A CA 1
ATOM 801 C C . PHE A 1 101 ? -7.418 -15.953 -7.613 1 94.62 101 PHE A C 1
ATOM 803 O O . PHE A 1 101 ? -7.059 -16.922 -6.941 1 94.62 101 PHE A O 1
ATOM 810 N N . LEU A 1 102 ? -8.625 -15.461 -7.57 1 94.25 102 LEU A N 1
ATOM 811 C CA . LEU A 1 102 ? -9.609 -15.922 -6.598 1 94.25 102 LEU A CA 1
ATOM 812 C C . LEU A 1 102 ? -10.086 -17.328 -6.938 1 94.25 102 LEU A C 1
ATOM 814 O O . LEU A 1 102 ? -10.461 -18.094 -6.043 1 94.25 102 LEU A O 1
ATOM 818 N N . SER A 1 103 ? -10.055 -17.641 -8.281 1 91.38 103 SER A N 1
ATOM 819 C CA . SER A 1 103 ? -10.461 -18.984 -8.695 1 91.38 103 SER A CA 1
ATOM 820 C C . SER A 1 103 ? -9.555 -20.047 -8.094 1 91.38 103 SER A C 1
ATOM 822 O O . SER A 1 103 ? -9.984 -21.172 -7.848 1 91.38 103 SER A O 1
ATOM 824 N N . VAL A 1 104 ? -8.297 -19.656 -7.797 1 94.06 104 VAL A N 1
ATOM 825 C CA . VAL A 1 104 ? -7.355 -20.578 -7.16 1 94.06 104 VAL A CA 1
ATOM 826 C C . VAL A 1 104 ? -7.422 -20.406 -5.641 1 94.06 104 VAL A C 1
ATOM 828 O O . VAL A 1 104 ? -7.578 -21.375 -4.906 1 94.06 104 VAL A O 1
ATOM 831 N N . PHE A 1 105 ? -7.418 -19.203 -5.141 1 97.12 105 PHE A N 1
ATOM 832 C CA . PHE A 1 105 ? -7.363 -18.797 -3.74 1 97.12 105 PHE A CA 1
ATOM 833 C C . PHE A 1 105 ? -8.469 -19.484 -2.941 1 97.12 105 PHE A C 1
ATOM 835 O O . PHE A 1 105 ? -8.234 -19.984 -1.844 1 97.12 105 PHE A O 1
ATOM 842 N N . THR A 1 106 ? -9.602 -19.562 -3.508 1 94.12 106 THR A N 1
ATOM 843 C CA . THR A 1 106 ? -10.781 -19.969 -2.758 1 94.12 106 THR A CA 1
ATOM 844 C C . THR A 1 106 ? -10.828 -21.484 -2.594 1 94.12 106 THR A C 1
ATOM 846 O O . THR A 1 106 ? -11.633 -22.016 -1.822 1 94.12 106 THR A O 1
ATOM 849 N N . HIS A 1 107 ? -9.938 -22.25 -3.215 1 94.94 107 HIS A N 1
ATOM 850 C CA . HIS A 1 107 ? -9.906 -23.703 -3.115 1 94.94 107 HIS A CA 1
ATOM 851 C C . HIS A 1 107 ? -9.133 -24.156 -1.883 1 94.94 107 HIS A C 1
ATOM 853 O O . HIS A 1 107 ? -9.148 -25.344 -1.536 1 94.94 107 HIS A O 1
ATOM 859 N N . PHE A 1 108 ? -8.469 -23.25 -1.259 1 97.06 108 PHE A N 1
ATOM 860 C CA . PHE A 1 108 ? -7.609 -23.625 -0.145 1 97.06 108 PHE A CA 1
ATOM 861 C C . PHE A 1 108 ? -8.125 -23.047 1.164 1 97.06 108 PHE A C 1
ATOM 863 O O . PHE A 1 108 ? -8.617 -21.922 1.193 1 97.06 108 PHE A O 1
ATOM 870 N N . LYS A 1 109 ? -7.965 -23.766 2.23 1 97.06 109 LYS A N 1
ATOM 871 C CA . LYS A 1 109 ? -8.43 -23.359 3.549 1 97.06 109 LYS A CA 1
ATOM 872 C C . LYS A 1 109 ? -7.34 -22.609 4.309 1 97.06 109 LYS A C 1
ATOM 874 O O . LYS A 1 109 ? -7.633 -21.797 5.188 1 97.06 109 LYS A O 1
ATOM 879 N N . LYS A 1 110 ? -6.18 -22.969 4.004 1 98.5 110 LYS A N 1
ATOM 880 C CA . LYS A 1 110 ? -5.016 -22.375 4.652 1 98.5 110 LYS A CA 1
ATOM 881 C C . LYS A 1 110 ? -4.156 -21.609 3.646 1 98.5 110 LYS A C 1
ATOM 883 O O . LYS A 1 110 ? -3.771 -22.156 2.609 1 98.5 110 LYS A O 1
ATOM 888 N N . ILE A 1 111 ? -3.898 -20.328 3.941 1 98.88 111 ILE A N 1
ATOM 889 C CA . ILE A 1 111 ? -3.123 -19.469 3.053 1 98.88 111 ILE A CA 1
ATOM 890 C C . ILE A 1 111 ? -1.87 -18.984 3.773 1 98.88 111 ILE A C 1
ATOM 892 O O . ILE A 1 111 ? -1.952 -18.453 4.887 1 98.88 111 ILE A O 1
ATOM 896 N N . ILE A 1 112 ? -0.728 -19.203 3.225 1 98.88 112 ILE A N 1
ATOM 897 C CA . ILE A 1 112 ? 0.514 -18.594 3.695 1 98.88 112 ILE A CA 1
ATOM 898 C C . ILE A 1 112 ? 0.949 -17.5 2.73 1 98.88 112 ILE A C 1
ATOM 900 O O . ILE A 1 112 ? 1.237 -17.766 1.562 1 98.88 112 ILE A O 1
ATOM 904 N N . LEU A 1 113 ? 0.938 -16.312 3.205 1 98.94 113 LEU A N 1
ATOM 905 C CA . LEU A 1 113 ? 1.449 -15.172 2.449 1 98.94 113 LEU A CA 1
ATOM 906 C C . LEU A 1 113 ? 2.934 -14.961 2.727 1 98.94 113 LEU A C 1
ATOM 908 O O . LEU A 1 113 ? 3.354 -14.914 3.885 1 98.94 113 LEU A O 1
ATOM 912 N N . PHE A 1 114 ? 3.713 -14.875 1.679 1 98.81 114 PHE A N 1
ATOM 913 C CA . PHE A 1 114 ? 5.164 -14.797 1.777 1 98.81 114 PHE A CA 1
ATOM 914 C C . PHE A 1 114 ? 5.703 -13.648 0.94 1 98.81 114 PHE A C 1
ATOM 916 O O . PHE A 1 114 ? 5.254 -13.422 -0.187 1 98.81 114 PHE A O 1
ATOM 923 N N . GLY A 1 115 ? 6.535 -12.891 1.416 1 97.56 115 GLY A N 1
ATOM 924 C CA . GLY A 1 115 ? 7.25 -11.82 0.74 1 97.56 115 GLY A CA 1
ATOM 925 C C . GLY A 1 115 ? 8.531 -11.414 1.451 1 97.56 115 GLY A C 1
ATOM 926 O O . GLY A 1 115 ? 8.711 -11.719 2.631 1 97.56 115 GLY A O 1
ATOM 927 N N . LEU A 1 116 ? 9.383 -10.773 0.738 1 96.12 116 LEU A N 1
ATOM 928 C CA . LEU A 1 116 ? 10.625 -10.273 1.311 1 96.12 116 LEU A CA 1
ATOM 929 C C . LEU A 1 116 ? 10.672 -8.75 1.255 1 96.12 116 LEU A C 1
ATOM 931 O O . LEU A 1 116 ? 10.172 -8.141 0.308 1 96.12 116 LEU A O 1
ATOM 935 N N . GLY A 1 117 ? 11.305 -8.148 2.277 1 95.06 117 GLY A N 1
ATOM 936 C CA . GLY A 1 117 ? 11.438 -6.703 2.301 1 95.06 117 GLY A CA 1
ATOM 937 C C . GLY A 1 117 ? 10.102 -5.984 2.275 1 95.06 117 GLY A C 1
ATOM 938 O O . GLY A 1 117 ? 9.211 -6.293 3.064 1 95.06 117 GLY A O 1
ATOM 939 N N . PRO A 1 118 ? 9.961 -4.938 1.391 1 96.5 118 PRO A N 1
ATOM 940 C CA . PRO A 1 118 ? 8.695 -4.203 1.336 1 96.5 118 PRO A CA 1
ATOM 941 C C . PRO A 1 118 ? 7.52 -5.082 0.93 1 96.5 118 PRO A C 1
ATOM 943 O O . PRO A 1 118 ? 6.383 -4.82 1.327 1 96.5 118 PRO A O 1
ATOM 946 N N . SER A 1 119 ? 7.785 -6.113 0.189 1 97.75 119 SER A N 1
ATOM 947 C CA . SER A 1 119 ? 6.707 -7.016 -0.207 1 97.75 119 SER A CA 1
ATOM 948 C C . SER A 1 119 ? 6.152 -7.773 0.994 1 97.75 119 SER A C 1
ATOM 950 O O . SER A 1 119 ? 4.961 -8.078 1.044 1 97.75 119 SER A O 1
ATOM 952 N N . TYR A 1 120 ? 7.07 -8.07 1.967 1 98.19 120 TYR A N 1
ATOM 953 C CA . TYR A 1 120 ? 6.59 -8.688 3.199 1 98.19 120 TYR A CA 1
ATOM 954 C C . TYR A 1 120 ? 5.57 -7.789 3.893 1 98.19 120 TYR A C 1
ATOM 956 O O . TYR A 1 120 ? 4.516 -8.258 4.332 1 98.19 120 TYR A O 1
ATOM 964 N N . ILE A 1 121 ? 5.836 -6.535 3.982 1 98.5 121 ILE A N 1
ATOM 965 C CA . ILE A 1 121 ? 4.926 -5.59 4.617 1 98.5 121 ILE A CA 1
ATOM 966 C C . ILE A 1 121 ? 3.615 -5.535 3.842 1 98.5 121 ILE A C 1
ATOM 968 O O . ILE A 1 121 ? 2.537 -5.453 4.438 1 98.5 121 ILE A O 1
ATOM 972 N N . SER A 1 122 ? 3.674 -5.613 2.523 1 98.62 122 SER A N 1
ATOM 973 C CA . SER A 1 122 ? 2.467 -5.668 1.704 1 98.62 122 SER A CA 1
ATOM 974 C C . SER A 1 122 ? 1.606 -6.875 2.068 1 98.62 122 SER A C 1
ATOM 976 O O . SER A 1 122 ? 0.378 -6.785 2.088 1 98.62 122 SER A O 1
ATOM 978 N N . THR A 1 123 ? 2.289 -7.992 2.344 1 98.88 123 THR A N 1
ATOM 979 C CA . THR A 1 123 ? 1.531 -9.195 2.684 1 98.88 123 THR A CA 1
ATOM 980 C C . THR A 1 123 ? 0.876 -9.047 4.055 1 98.88 123 THR A C 1
ATOM 982 O O . THR A 1 123 ? -0.214 -9.578 4.285 1 98.88 123 THR A O 1
ATOM 985 N N . GLU A 1 124 ? 1.542 -8.344 4.992 1 98.62 124 GLU A N 1
ATOM 986 C CA . GLU A 1 124 ? 0.907 -8.039 6.27 1 98.62 124 GLU A CA 1
ATOM 987 C C . GLU A 1 124 ? -0.369 -7.227 6.07 1 98.62 124 GLU A C 1
ATOM 989 O O . GLU A 1 124 ? -1.389 -7.5 6.711 1 98.62 124 GLU A O 1
ATOM 994 N N . TYR A 1 125 ? -0.282 -6.273 5.238 1 98.69 125 TYR A N 1
ATOM 995 C CA . TYR A 1 125 ? -1.444 -5.457 4.906 1 98.69 125 TYR A CA 1
ATOM 996 C C . TYR A 1 125 ? -2.568 -6.312 4.336 1 98.69 125 TYR A C 1
ATOM 998 O O . TYR A 1 125 ? -3.723 -6.195 4.754 1 98.69 125 TYR A O 1
AT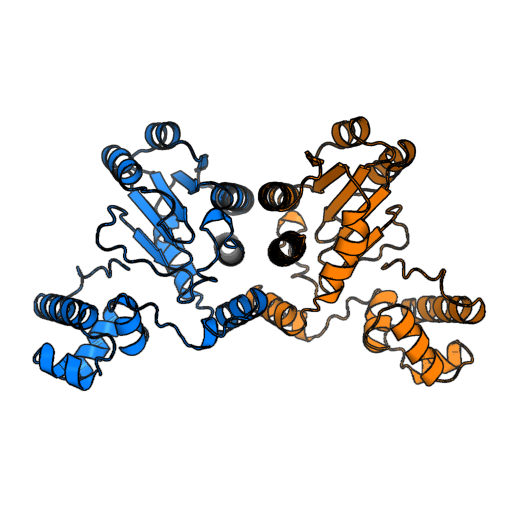OM 1006 N N . PHE A 1 126 ? -2.215 -7.191 3.393 1 98.81 126 PHE A N 1
ATOM 1007 C CA . PHE A 1 126 ? -3.182 -8.07 2.742 1 98.81 126 PHE A CA 1
ATOM 1008 C C . PHE A 1 126 ? -3.857 -8.977 3.76 1 98.81 126 PHE A C 1
ATOM 1010 O O . PHE A 1 126 ? -5.082 -9.125 3.75 1 98.81 126 PHE A O 1
ATOM 1017 N N . ALA A 1 127 ? -3.029 -9.5 4.621 1 98.75 127 ALA A N 1
ATOM 1018 C CA . ALA A 1 127 ? -3.551 -10.391 5.652 1 98.75 127 ALA A CA 1
ATOM 1019 C C . ALA A 1 127 ? -4.535 -9.664 6.566 1 98.75 127 ALA A C 1
ATOM 1021 O O . ALA A 1 127 ? -5.582 -10.211 6.918 1 98.75 127 ALA A O 1
ATOM 1022 N N . TYR A 1 128 ? -4.18 -8.492 6.965 1 97.81 128 TYR A N 1
ATOM 1023 C CA . TYR A 1 128 ? -5.066 -7.695 7.805 1 97.81 128 TYR A CA 1
ATOM 1024 C C . TYR A 1 128 ? -6.426 -7.508 7.145 1 97.81 128 TYR A C 1
ATOM 1026 O O . TYR A 1 128 ? -7.465 -7.711 7.777 1 97.81 128 TYR A O 1
ATOM 1034 N N . LYS A 1 129 ? -6.406 -7.156 5.875 1 97.69 129 LYS A N 1
ATOM 1035 C CA . LYS A 1 129 ? -7.645 -6.891 5.148 1 97.69 129 LYS A CA 1
ATOM 1036 C C . LYS A 1 129 ? -8.422 -8.18 4.902 1 97.69 129 LYS A C 1
ATOM 1038 O O . LYS A 1 129 ? -9.656 -8.188 4.969 1 97.69 129 LYS A O 1
ATOM 1043 N N . LEU A 1 130 ? -7.711 -9.234 4.613 1 97.69 130 LEU A N 1
ATOM 1044 C CA . LEU A 1 130 ? -8.344 -10.523 4.355 1 97.69 130 LEU A CA 1
ATOM 1045 C C . LEU A 1 130 ? -9.102 -11.016 5.582 1 97.69 130 LEU A C 1
ATOM 1047 O O . LEU A 1 130 ? -10.164 -11.633 5.457 1 97.69 130 LEU A O 1
ATOM 1051 N N . ALA A 1 131 ? -8.547 -10.766 6.754 1 95.38 131 ALA A N 1
ATOM 1052 C CA . ALA A 1 131 ? -9.125 -11.25 8 1 95.38 131 ALA A CA 1
ATOM 1053 C C . ALA A 1 131 ? -10.578 -10.797 8.148 1 95.38 131 ALA A C 1
ATOM 1055 O O . ALA A 1 131 ? -11.391 -11.477 8.773 1 95.38 131 ALA A O 1
ATOM 1056 N N . ALA A 1 132 ? -10.922 -9.727 7.508 1 92.75 132 ALA A N 1
ATOM 1057 C CA . ALA A 1 132 ? -12.258 -9.156 7.656 1 92.75 132 ALA A CA 1
ATOM 1058 C C . ALA A 1 132 ? -13.219 -9.734 6.629 1 92.75 132 ALA A C 1
ATOM 1060 O O . ALA A 1 132 ? -14.438 -9.586 6.754 1 92.75 132 ALA A O 1
ATOM 1061 N N . VAL A 1 133 ? -12.695 -10.453 5.645 1 94.62 133 VAL A N 1
ATOM 1062 C CA . VAL A 1 133 ? -13.602 -10.742 4.543 1 94.62 133 VAL A CA 1
ATOM 1063 C C . VAL A 1 133 ? -13.555 -12.234 4.207 1 94.62 133 VAL A C 1
ATOM 1065 O O . VAL A 1 133 ? -14.266 -12.703 3.316 1 94.62 133 VAL A O 1
ATOM 1068 N N . THR A 1 134 ? -12.719 -13 4.852 1 95.19 134 THR A N 1
ATOM 1069 C CA . THR A 1 134 ? -12.648 -14.438 4.609 1 95.19 134 THR A CA 1
ATOM 1070 C C . THR A 1 134 ? -12.461 -15.203 5.918 1 95.19 134 THR A C 1
ATOM 1072 O O . THR A 1 134 ? -11.922 -14.656 6.887 1 95.19 134 THR A O 1
ATOM 1075 N N . ASP A 1 135 ? -12.867 -16.453 5.926 1 94.62 135 ASP A N 1
ATOM 1076 C CA . ASP A 1 135 ? -12.719 -17.297 7.105 1 94.62 135 ASP A CA 1
ATOM 1077 C C . ASP A 1 135 ? -11.508 -18.219 6.965 1 94.62 135 ASP A C 1
ATOM 1079 O O . ASP A 1 135 ? -11.289 -19.094 7.805 1 94.62 135 ASP A O 1
ATOM 1083 N N . ARG A 1 136 ? -10.828 -18.016 5.98 1 96.31 136 ARG A N 1
ATOM 1084 C CA . ARG A 1 136 ? -9.641 -18.828 5.758 1 96.31 136 ARG A CA 1
ATOM 1085 C C . ARG A 1 136 ? -8.547 -18.484 6.773 1 96.31 136 ARG A C 1
ATOM 1087 O O . ARG A 1 136 ? -8.469 -17.359 7.258 1 96.31 136 ARG A O 1
ATOM 1094 N N . ASN A 1 137 ? -7.758 -19.484 7.109 1 97.88 137 ASN A N 1
ATOM 1095 C CA . ASN A 1 137 ? -6.609 -19.281 7.988 1 97.88 137 ASN A CA 1
ATOM 1096 C C . ASN A 1 137 ? -5.449 -18.625 7.25 1 97.88 137 ASN A C 1
ATOM 1098 O O . ASN A 1 137 ? -4.82 -19.234 6.391 1 97.88 137 ASN A O 1
ATOM 1102 N N . ILE A 1 138 ? -5.16 -17.422 7.617 1 98.62 138 ILE A N 1
ATOM 1103 C CA . ILE A 1 138 ? -4.133 -16.656 6.922 1 98.62 138 ILE A CA 1
ATOM 1104 C C . ILE A 1 138 ? -2.883 -16.562 7.797 1 98.62 138 ILE A C 1
ATOM 1106 O O . ILE A 1 138 ? -2.953 -16.125 8.945 1 98.62 138 ILE A O 1
ATOM 1110 N N . PHE A 1 139 ? -1.774 -16.922 7.281 1 98.69 139 PHE A N 1
ATOM 1111 C CA . PHE A 1 139 ? -0.465 -16.766 7.906 1 98.69 139 PHE A CA 1
ATOM 1112 C C . PHE A 1 139 ? 0.432 -15.859 7.066 1 98.69 139 PHE A C 1
ATOM 1114 O O . PHE A 1 139 ? 0.319 -15.836 5.84 1 98.69 139 PHE A O 1
ATOM 1121 N N . VAL A 1 140 ? 1.246 -15.141 7.73 1 98.81 140 VAL A N 1
ATOM 1122 C CA . VAL A 1 140 ? 2.193 -14.258 7.055 1 98.81 140 VAL A CA 1
ATOM 1123 C C . VAL A 1 140 ? 3.609 -14.539 7.559 1 98.81 140 VAL A C 1
ATOM 1125 O O . VAL A 1 140 ? 3.838 -14.633 8.766 1 98.81 140 VAL A O 1
ATOM 1128 N N . THR A 1 141 ? 4.566 -14.688 6.645 1 98.38 141 THR A N 1
ATOM 1129 C CA . THR A 1 141 ? 5.934 -14.938 7.082 1 98.38 141 THR A CA 1
ATOM 1130 C C . THR A 1 141 ? 6.93 -14.602 5.973 1 98.38 141 THR A C 1
ATOM 1132 O O . THR A 1 141 ? 6.551 -14.5 4.805 1 98.38 141 THR A O 1
ATOM 1135 N N . HIS A 1 142 ? 8.109 -14.32 6.355 1 97.5 142 HIS A N 1
ATOM 1136 C CA . HIS A 1 142 ? 9.227 -14.227 5.426 1 97.5 142 HIS A CA 1
ATOM 1137 C C . HIS A 1 142 ? 10.258 -15.32 5.688 1 97.5 142 HIS A C 1
ATOM 1139 O O . HIS A 1 142 ? 11.336 -15.32 5.078 1 97.5 142 HIS A O 1
ATOM 1145 N N . ASP A 1 143 ? 9.922 -16.188 6.633 1 97.44 143 ASP A N 1
ATOM 1146 C CA . ASP A 1 143 ? 10.812 -17.281 7.02 1 97.44 143 ASP A CA 1
ATOM 1147 C C . ASP A 1 143 ? 10.414 -18.578 6.328 1 97.44 143 ASP A C 1
ATOM 1149 O O . ASP A 1 143 ? 9.328 -19.109 6.555 1 97.44 143 ASP A O 1
ATOM 1153 N N . GLU A 1 144 ? 11.352 -19.078 5.59 1 97.38 144 GLU A N 1
ATOM 1154 C CA . GLU A 1 144 ? 11.07 -20.266 4.801 1 97.38 144 GLU A CA 1
ATOM 1155 C C . GLU A 1 144 ? 10.797 -21.469 5.703 1 97.38 144 GLU A C 1
ATOM 1157 O O . GLU A 1 144 ? 9.938 -22.297 5.395 1 97.38 144 GLU A O 1
ATOM 1162 N N . ASN A 1 145 ? 11.539 -21.594 6.758 1 97.44 145 ASN A N 1
ATOM 1163 C CA . ASN A 1 145 ? 11.352 -22.719 7.664 1 97.44 145 ASN A CA 1
ATOM 1164 C C . ASN A 1 145 ? 9.969 -22.703 8.305 1 97.44 145 ASN A C 1
ATOM 1166 O O . ASN A 1 145 ? 9.32 -23.75 8.422 1 97.44 145 ASN A O 1
ATOM 1170 N N . TYR A 1 146 ? 9.602 -21.578 8.742 1 98.38 146 TYR A N 1
ATOM 1171 C CA . TYR A 1 146 ? 8.273 -21.438 9.328 1 98.38 146 TYR A CA 1
ATOM 1172 C C . TYR A 1 146 ? 7.188 -21.781 8.312 1 98.38 146 TYR A C 1
ATOM 1174 O O . TYR A 1 146 ? 6.238 -22.5 8.625 1 98.38 146 TYR A O 1
ATOM 1182 N N . ALA A 1 147 ? 7.312 -21.281 7.086 1 98.62 147 ALA A N 1
ATOM 1183 C CA . ALA A 1 147 ? 6.355 -21.594 6.027 1 98.62 147 ALA A CA 1
ATOM 1184 C C . ALA A 1 147 ? 6.27 -23.109 5.797 1 98.62 147 ALA A C 1
ATOM 1186 O O . ALA A 1 147 ? 5.176 -23.656 5.68 1 98.62 147 ALA A O 1
ATOM 1187 N N . GLU A 1 148 ? 7.41 -23.703 5.746 1 98.44 148 GLU A N 1
ATOM 1188 C CA . GLU A 1 148 ? 7.465 -25.156 5.512 1 98.44 148 GLU A CA 1
ATOM 1189 C C . GLU A 1 148 ? 6.75 -25.922 6.621 1 98.44 148 GLU A C 1
ATOM 1191 O O . GLU A 1 148 ? 6 -26.859 6.352 1 98.44 148 GLU A O 1
ATOM 1196 N N . ARG A 1 149 ? 6.941 -25.562 7.828 1 98.25 149 ARG A N 1
ATOM 1197 C CA . ARG A 1 149 ? 6.352 -26.234 8.977 1 98.25 149 ARG A CA 1
ATOM 1198 C C . ARG A 1 149 ? 4.832 -26.109 8.977 1 98.25 149 ARG A C 1
ATOM 1200 O O . ARG A 1 149 ? 4.125 -27 9.438 1 98.25 149 ARG A O 1
ATOM 1207 N N . LEU A 1 150 ? 4.379 -25.031 8.43 1 98.31 150 LEU A N 1
ATOM 1208 C CA . LEU A 1 150 ? 2.945 -24.766 8.406 1 98.31 150 LEU A CA 1
ATOM 1209 C C . LEU A 1 150 ? 2.27 -25.516 7.258 1 98.31 150 LEU A C 1
ATOM 1211 O O . LEU A 1 150 ? 1.069 -25.781 7.312 1 98.31 150 LEU A O 1
ATOM 1215 N N . ALA A 1 151 ? 2.957 -25.797 6.23 1 98.62 151 ALA A N 1
ATOM 1216 C CA . ALA A 1 151 ? 2.402 -26.266 4.961 1 98.62 151 ALA A CA 1
ATOM 1217 C C . ALA A 1 151 ? 1.872 -27.688 5.082 1 98.62 151 ALA A C 1
ATOM 1219 O O . ALA A 1 151 ? 2.482 -28.531 5.742 1 98.62 151 ALA A O 1
ATOM 1220 N N . ASP A 1 152 ? 0.726 -27.938 4.477 1 98.5 152 ASP A N 1
ATOM 1221 C CA . ASP A 1 152 ? 0.128 -29.266 4.312 1 98.5 152 ASP A CA 1
ATOM 1222 C C . ASP A 1 152 ? -0.742 -29.328 3.061 1 98.5 152 ASP A C 1
ATOM 1224 O O . ASP A 1 152 ? -0.69 -28.422 2.219 1 98.5 152 ASP A O 1
ATOM 1228 N N . ASN A 1 153 ? -1.547 -30.344 2.9 1 97.81 153 ASN A N 1
ATOM 1229 C CA . ASN A 1 153 ? -2.252 -30.594 1.647 1 97.81 153 ASN A CA 1
ATOM 1230 C C . ASN A 1 153 ? -3.434 -29.641 1.473 1 97.81 153 ASN A C 1
ATOM 1232 O O . ASN A 1 153 ? -4.043 -29.594 0.403 1 97.81 153 ASN A O 1
ATOM 1236 N N . GLU A 1 154 ? -3.725 -28.75 2.463 1 98.31 154 GLU A N 1
ATOM 1237 C CA . GLU A 1 154 ? -4.805 -27.781 2.385 1 98.31 154 GLU A CA 1
ATOM 1238 C C . GLU A 1 154 ? -4.254 -26.359 2.227 1 98.31 154 GLU A C 1
ATOM 1240 O O . GLU A 1 154 ? -5.012 -25.391 2.246 1 98.31 154 GLU A O 1
ATOM 1245 N N . THR A 1 155 ? -2.93 -26.281 2.09 1 98.75 155 THR A N 1
ATOM 1246 C CA . THR A 1 155 ? -2.244 -25 2.15 1 98.75 155 THR A CA 1
ATOM 1247 C C . THR A 1 155 ? -1.927 -24.484 0.747 1 98.75 155 THR A C 1
ATOM 1249 O O . THR A 1 155 ? -1.505 -25.25 -0.119 1 98.75 155 THR A O 1
ATOM 1252 N N . LEU A 1 156 ? -2.178 -23.25 0.455 1 98.75 156 LEU A N 1
ATOM 1253 C CA . LEU A 1 156 ? -1.63 -22.484 -0.659 1 98.75 156 LEU A CA 1
ATOM 1254 C C . LEU A 1 156 ? -0.602 -21.469 -0.167 1 98.75 156 LEU A C 1
ATOM 1256 O O . LEU A 1 156 ? -0.919 -20.609 0.651 1 98.75 156 LEU A O 1
ATOM 1260 N N . LEU A 1 157 ? 0.625 -21.641 -0.554 1 98.88 157 LEU A N 1
ATOM 1261 C CA . LEU A 1 157 ? 1.639 -20.609 -0.357 1 98.88 157 LEU A CA 1
ATOM 1262 C C . LEU A 1 157 ? 1.594 -19.578 -1.481 1 98.88 157 LEU A C 1
ATOM 1264 O O . LEU A 1 157 ? 1.68 -19.938 -2.658 1 98.88 157 LEU A O 1
ATOM 1268 N N . ILE A 1 158 ? 1.448 -18.328 -1.126 1 98.88 158 ILE A N 1
ATOM 1269 C CA . ILE A 1 158 ? 1.458 -17.25 -2.109 1 98.88 158 ILE A CA 1
ATOM 1270 C C . ILE A 1 158 ? 2.674 -16.344 -1.88 1 98.88 158 ILE A C 1
ATOM 1272 O O . ILE A 1 158 ? 2.773 -15.68 -0.85 1 98.88 158 ILE A O 1
ATOM 1276 N N . VAL A 1 159 ? 3.568 -16.312 -2.846 1 98.44 159 VAL A N 1
ATOM 1277 C CA . VAL A 1 159 ? 4.758 -15.461 -2.799 1 98.44 159 VAL A CA 1
ATOM 1278 C C . VAL A 1 159 ? 4.527 -14.203 -3.629 1 98.44 159 VAL A C 1
ATOM 1280 O O . VAL A 1 159 ? 4.176 -14.281 -4.809 1 98.44 159 VAL A O 1
ATOM 1283 N N . PHE A 1 160 ? 4.703 -13.062 -3.033 1 98.31 160 PHE A N 1
ATOM 1284 C CA . PHE A 1 160 ? 4.621 -11.781 -3.73 1 98.31 160 PHE A CA 1
ATOM 1285 C C . PHE A 1 160 ? 6.016 -11.227 -4 1 98.31 160 PHE A C 1
ATOM 1287 O O . PHE A 1 160 ? 6.805 -11.031 -3.074 1 98.31 160 PHE A O 1
ATOM 1294 N N . SER A 1 161 ? 6.305 -10.977 -5.207 1 96.19 161 SER A N 1
ATOM 1295 C CA . SER A 1 161 ? 7.586 -10.406 -5.617 1 96.19 161 SER A CA 1
ATOM 1296 C C . SER A 1 161 ? 7.422 -9.477 -6.812 1 96.19 161 SER A C 1
ATOM 1298 O O . SER A 1 161 ? 6.664 -9.773 -7.738 1 96.19 161 SER A O 1
ATOM 1300 N N . VAL A 1 162 ? 8.086 -8.328 -6.773 1 94.94 162 VAL A N 1
ATOM 1301 C CA . VAL A 1 162 ? 7.93 -7.367 -7.859 1 94.94 162 VAL A CA 1
ATOM 1302 C C . VAL A 1 162 ? 8.609 -7.895 -9.117 1 94.94 162 VAL A C 1
ATOM 1304 O O . VAL A 1 162 ? 7.98 -8.008 -10.172 1 94.94 162 VAL A O 1
ATOM 1307 N N . THR A 1 163 ? 9.844 -8.281 -8.992 1 88.38 163 THR A N 1
ATOM 1308 C CA . THR A 1 163 ? 10.633 -8.648 -10.164 1 88.38 163 THR A CA 1
ATOM 1309 C C . THR A 1 163 ? 10.836 -10.156 -10.234 1 88.38 163 THR A C 1
ATOM 1311 O O . THR A 1 163 ? 11.156 -10.695 -11.297 1 88.38 163 THR A O 1
ATOM 1314 N N . GLY A 1 164 ? 10.844 -10.844 -9.094 1 86.88 164 GLY A N 1
ATOM 1315 C CA . GLY A 1 164 ? 11.188 -12.258 -9 1 86.88 164 GLY A CA 1
ATOM 1316 C C . GLY A 1 164 ? 12.68 -12.516 -9.07 1 86.88 164 GLY A C 1
ATOM 1317 O O . GLY A 1 164 ? 13.117 -13.664 -9.094 1 86.88 164 GLY A O 1
ATOM 1318 N N . LYS A 1 165 ? 13.438 -11.445 -9.039 1 77.25 165 LYS A N 1
ATOM 1319 C CA . LYS A 1 165 ? 14.867 -11.586 -9.289 1 77.25 165 LYS A CA 1
ATOM 1320 C C . LYS A 1 165 ? 15.664 -11.398 -8 1 77.25 165 LYS A C 1
ATOM 1322 O O . LYS A 1 165 ? 16.828 -11.789 -7.926 1 77.25 165 LYS A O 1
ATOM 1327 N N . PHE A 1 166 ? 15.055 -10.758 -7.031 1 73.38 166 PHE A N 1
ATOM 1328 C CA . PHE A 1 166 ? 15.75 -10.43 -5.797 1 73.38 166 PHE A CA 1
ATOM 1329 C C . PHE A 1 166 ? 16.203 -11.695 -5.078 1 73.38 166 PHE A C 1
ATOM 1331 O O . PHE A 1 166 ? 17.344 -11.758 -4.586 1 73.38 166 PHE A O 1
ATOM 1338 N N . ALA A 1 167 ? 15.477 -12.656 -5.012 1 77.38 167 ALA A N 1
ATOM 1339 C CA . ALA A 1 167 ? 15.773 -13.953 -4.402 1 77.38 167 ALA A CA 1
ATOM 1340 C C . ALA A 1 167 ? 15.164 -15.094 -5.211 1 77.38 167 ALA A C 1
ATOM 1342 O O . ALA A 1 167 ? 14.148 -14.906 -5.891 1 77.38 167 ALA A O 1
ATOM 1343 N N . SER A 1 168 ? 15.953 -16.156 -5.117 1 83.62 168 SER A N 1
ATOM 1344 C CA . SER A 1 168 ? 15.328 -17.359 -5.676 1 83.62 168 SER A CA 1
ATOM 1345 C C . SER A 1 168 ? 14.359 -17.984 -4.68 1 83.62 168 SER A C 1
ATOM 1347 O O . SER A 1 168 ? 14.688 -18.141 -3.5 1 83.62 168 SER A O 1
ATOM 1349 N N . PHE A 1 169 ? 13.141 -18.266 -5.18 1 92.94 169 PHE A N 1
ATOM 1350 C CA . PHE A 1 169 ? 12.141 -18.906 -4.336 1 92.94 169 PHE A CA 1
ATOM 1351 C C . PHE A 1 169 ? 12.023 -20.391 -4.664 1 92.94 169 PHE A C 1
ATOM 1353 O O . PHE A 1 169 ? 11.109 -21.062 -4.184 1 92.94 169 PHE A O 1
ATOM 1360 N N . GLU A 1 170 ? 12.938 -20.891 -5.434 1 92.44 170 GLU A N 1
ATOM 1361 C CA . GLU A 1 170 ? 12.82 -22.266 -5.926 1 92.44 170 GLU A CA 1
ATOM 1362 C C . GLU A 1 170 ? 12.984 -23.281 -4.793 1 92.44 170 GLU A C 1
ATOM 1364 O O . GLU A 1 170 ? 12.281 -24.281 -4.75 1 92.44 170 GLU A O 1
ATOM 1369 N N . HIS A 1 171 ? 13.914 -23 -3.926 1 94.69 171 HIS A N 1
ATOM 1370 C CA . HIS A 1 171 ? 14.055 -23.875 -2.764 1 94.69 171 HIS A CA 1
ATOM 1371 C C . HIS A 1 171 ? 12.781 -23.875 -1.929 1 94.69 171 HIS A C 1
ATOM 1373 O O . HIS A 1 171 ? 12.328 -24.938 -1.491 1 94.69 171 HIS A O 1
ATOM 1379 N N . LEU A 1 172 ? 12.211 -22.734 -1.693 1 97.31 172 LEU A N 1
ATOM 1380 C CA . LEU A 1 172 ? 10.969 -22.609 -0.944 1 97.31 172 LEU A CA 1
ATOM 1381 C C . LEU A 1 172 ? 9.844 -23.391 -1.62 1 97.31 172 LEU A C 1
ATOM 1383 O O . LEU A 1 172 ? 9.141 -24.156 -0.967 1 97.31 172 LEU A O 1
ATOM 1387 N N . PHE A 1 173 ? 9.695 -23.203 -2.904 1 97.19 173 PHE A N 1
ATOM 1388 C CA . PHE A 1 173 ? 8.664 -23.922 -3.639 1 97.19 173 PHE A CA 1
ATOM 1389 C C . PHE A 1 173 ? 8.867 -25.422 -3.533 1 97.19 173 PHE A C 1
ATOM 1391 O O . PHE A 1 173 ? 7.906 -26.172 -3.328 1 97.19 173 PHE A O 1
ATOM 1398 N N . HIS A 1 174 ? 10.086 -25.797 -3.617 1 96.44 174 HIS A N 1
ATOM 1399 C CA . HIS A 1 174 ? 10.422 -27.219 -3.562 1 96.44 174 HIS A CA 1
ATOM 1400 C C . HIS A 1 174 ? 10.008 -27.828 -2.229 1 96.44 174 HIS A C 1
ATOM 1402 O O . HIS A 1 174 ? 9.328 -28.859 -2.199 1 96.44 174 HIS A O 1
ATOM 1408 N N . VAL A 1 175 ? 10.367 -27.234 -1.146 1 97.75 175 VAL A N 1
ATOM 1409 C CA . VAL A 1 175 ? 10.117 -27.812 0.172 1 97.75 175 VAL A CA 1
ATOM 1410 C C . VAL A 1 175 ? 8.625 -27.734 0.49 1 97.75 175 VAL A C 1
ATOM 1412 O O . VAL A 1 175 ? 8.094 -28.609 1.176 1 97.75 175 VAL A O 1
ATOM 1415 N N . ILE A 1 176 ? 7.922 -26.719 0.064 1 98.56 176 ILE A N 1
ATOM 1416 C CA . ILE A 1 176 ? 6.488 -26.562 0.285 1 98.56 176 ILE A CA 1
ATOM 1417 C C . ILE A 1 176 ? 5.738 -27.672 -0.447 1 98.56 176 ILE A C 1
ATOM 1419 O O . ILE A 1 176 ? 4.801 -28.266 0.099 1 98.56 176 ILE A O 1
ATOM 1423 N N . LYS A 1 177 ? 6.137 -27.938 -1.654 1 97.5 177 LYS A N 1
ATOM 1424 C CA . LYS A 1 177 ? 5.496 -28.969 -2.463 1 97.5 177 LYS A CA 1
ATOM 1425 C C . LYS A 1 177 ? 5.723 -30.359 -1.866 1 97.5 177 LYS A C 1
ATOM 1427 O O . LYS A 1 177 ? 4.859 -31.234 -1.962 1 97.5 177 LYS A O 1
ATOM 1432 N N . LYS A 1 178 ? 6.801 -30.562 -1.243 1 97.69 178 LYS A N 1
ATOM 1433 C CA . LYS A 1 178 ? 7.074 -31.828 -0.564 1 97.69 178 LYS A CA 1
ATOM 1434 C C . LYS A 1 178 ? 6.094 -32.062 0.583 1 97.69 178 LYS A C 1
ATOM 1436 O O . LYS A 1 178 ? 5.887 -33.188 1.014 1 97.69 178 LYS A O 1
ATOM 1441 N N . ARG A 1 179 ? 5.52 -31 1.084 1 98.38 179 ARG A N 1
ATOM 1442 C CA . ARG A 1 179 ? 4.52 -31.078 2.143 1 98.38 179 ARG A CA 1
ATOM 1443 C C . ARG A 1 179 ? 3.115 -31.203 1.561 1 98.38 179 ARG A C 1
ATOM 1445 O O . ARG A 1 179 ? 2.123 -31.016 2.266 1 98.38 179 ARG A O 1
ATOM 1452 N N . ASP A 1 180 ? 3.029 -31.391 0.222 1 98 180 ASP A N 1
ATOM 1453 C CA . ASP A 1 180 ? 1.791 -31.609 -0.523 1 98 180 ASP A CA 1
ATOM 1454 C C . ASP A 1 180 ? 0.967 -30.328 -0.591 1 98 180 ASP A C 1
ATOM 1456 O O . ASP A 1 180 ? -0.26 -30.375 -0.706 1 98 180 ASP A O 1
ATOM 1460 N N . ALA A 1 181 ? 1.608 -29.219 -0.399 1 98.69 181 ALA A N 1
ATOM 1461 C CA . ALA A 1 181 ? 0.964 -27.906 -0.556 1 98.69 181 ALA A CA 1
ATOM 1462 C C . ALA A 1 181 ? 1.14 -27.375 -1.976 1 98.69 181 ALA A C 1
ATOM 1464 O O . ALA A 1 181 ? 1.957 -27.891 -2.742 1 98.69 181 ALA A O 1
ATOM 1465 N N . ARG A 1 182 ? 0.32 -26.406 -2.346 1 98.19 182 ARG A N 1
ATOM 1466 C CA . ARG A 1 182 ? 0.445 -25.766 -3.643 1 98.19 182 ARG A CA 1
ATOM 1467 C C . ARG A 1 182 ? 1.083 -24.375 -3.502 1 98.19 182 ARG A C 1
ATOM 1469 O O . ARG A 1 182 ? 1.035 -23.781 -2.428 1 98.19 182 ARG A O 1
ATOM 1476 N N . THR A 1 183 ? 1.694 -23.984 -4.559 1 98.31 183 THR A N 1
ATOM 1477 C CA . THR A 1 183 ? 2.461 -22.734 -4.523 1 98.31 183 THR A CA 1
ATOM 1478 C C . THR A 1 183 ? 2.01 -21.797 -5.629 1 98.31 183 THR A C 1
ATOM 1480 O O . THR A 1 183 ? 1.693 -22.234 -6.738 1 98.31 183 THR A O 1
ATOM 1483 N N . MET A 1 184 ? 1.911 -20.531 -5.277 1 97.31 184 MET A N 1
ATOM 1484 C CA . MET A 1 184 ? 1.569 -19.453 -6.207 1 97.31 184 MET A CA 1
ATOM 1485 C C . MET A 1 184 ? 2.6 -18.328 -6.145 1 97.31 184 MET A C 1
ATOM 1487 O O . MET A 1 184 ? 3.033 -17.938 -5.062 1 97.31 184 MET A O 1
ATOM 1491 N N . LEU A 1 185 ? 3.055 -17.906 -7.289 1 96.06 185 LEU A N 1
ATOM 1492 C CA . LEU A 1 185 ? 3.951 -16.75 -7.414 1 96.06 185 LEU A CA 1
ATOM 1493 C C . LEU A 1 185 ? 3.236 -15.578 -8.07 1 96.06 185 LEU A C 1
ATOM 1495 O O . LEU A 1 185 ? 2.771 -15.68 -9.203 1 96.06 185 LEU A O 1
ATOM 1499 N N . VAL A 1 186 ? 3.08 -14.484 -7.312 1 96.88 186 VAL A N 1
ATOM 1500 C CA . VAL A 1 186 ? 2.51 -13.242 -7.836 1 96.88 186 VAL A CA 1
ATOM 1501 C C . VAL A 1 186 ? 3.627 -12.25 -8.141 1 96.88 186 VAL A C 1
ATOM 1503 O O . VAL A 1 186 ? 4.363 -11.836 -7.246 1 96.88 186 VAL A O 1
ATOM 1506 N N . LEU A 1 187 ? 3.713 -11.891 -9.375 1 94.19 187 LEU A N 1
ATOM 1507 C CA . LEU A 1 187 ? 4.719 -10.953 -9.852 1 94.19 187 LEU A CA 1
ATOM 1508 C C . LEU A 1 187 ? 4.074 -9.656 -10.312 1 94.19 187 LEU A C 1
ATOM 1510 O O . LEU A 1 187 ? 3.01 -9.672 -10.938 1 94.19 187 LEU A O 1
ATOM 1514 N N . GLU A 1 188 ? 4.707 -8.531 -9.898 1 94.5 188 GLU A N 1
ATOM 1515 C CA . GLU A 1 188 ? 4.188 -7.281 -10.453 1 94.5 188 GLU A CA 1
ATOM 1516 C C . GLU A 1 188 ? 4.637 -7.086 -11.898 1 94.5 188 GLU A C 1
ATOM 1518 O O . GLU A 1 188 ? 3.834 -6.727 -12.758 1 94.5 188 GLU A O 1
ATOM 1523 N N . GLU A 1 189 ? 5.941 -7.273 -12.148 1 88.94 189 GLU A N 1
ATOM 1524 C CA . GLU A 1 189 ? 6.535 -7.062 -13.461 1 88.94 189 GLU A CA 1
ATOM 1525 C C . GLU A 1 189 ? 6.676 -8.375 -14.227 1 88.94 189 GLU A C 1
ATOM 1527 O O . GLU A 1 189 ? 6.758 -9.445 -13.617 1 88.94 189 GLU A O 1
ATOM 1532 N N . PRO A 1 190 ? 6.742 -8.219 -15.523 1 81.25 190 PRO A N 1
ATOM 1533 C CA . PRO A 1 190 ? 6.953 -9.445 -16.297 1 81.25 190 PRO A CA 1
ATOM 1534 C C . PRO A 1 190 ? 8.328 -10.062 -16.062 1 81.25 190 PRO A C 1
ATOM 1536 O O . PRO A 1 190 ? 9.32 -9.336 -15.945 1 81.25 190 PRO A O 1
ATOM 1539 N N . MET A 1 191 ? 8.344 -11.328 -15.891 1 80.19 191 MET A N 1
ATOM 1540 C CA . MET A 1 191 ? 9.555 -12.125 -15.703 1 80.19 191 MET A CA 1
ATOM 1541 C C . MET A 1 191 ? 9.438 -13.469 -16.422 1 80.19 191 MET A C 1
ATOM 1543 O O . MET A 1 191 ? 8.344 -14.031 -16.516 1 80.19 191 MET A O 1
ATOM 1547 N N . ASN A 1 192 ? 10.586 -13.812 -16.875 1 70.62 192 ASN A N 1
ATOM 1548 C CA . ASN A 1 192 ? 10.633 -15.172 -17.422 1 70.62 192 ASN A CA 1
ATOM 1549 C C . ASN A 1 192 ? 10.508 -16.219 -16.312 1 70.62 192 ASN A C 1
ATOM 1551 O O . ASN A 1 192 ? 11.375 -16.297 -15.43 1 70.62 192 ASN A O 1
ATOM 1555 N N . THR A 1 193 ? 9.461 -16.938 -16.344 1 72.25 193 THR A N 1
ATOM 1556 C CA . THR A 1 193 ? 9.18 -17.859 -15.25 1 72.25 193 THR A CA 1
ATOM 1557 C C . THR A 1 193 ? 9.188 -19.297 -15.734 1 72.25 193 THR A C 1
ATOM 1559 O O . THR A 1 193 ? 8.594 -20.172 -15.109 1 72.25 193 THR A O 1
ATOM 1562 N N . ARG A 1 194 ? 9.867 -19.562 -16.734 1 68.38 194 ARG A N 1
ATOM 1563 C CA . ARG A 1 194 ? 9.852 -20.891 -17.344 1 68.38 194 ARG A CA 1
ATOM 1564 C C . ARG A 1 194 ? 10.398 -21.938 -16.375 1 68.38 194 ARG A C 1
ATOM 1566 O O . ARG A 1 194 ? 9.883 -23.062 -16.312 1 68.38 194 ARG A O 1
ATOM 1573 N N . ASP A 1 195 ? 11.336 -21.562 -15.711 1 75.38 195 ASP A N 1
ATOM 1574 C CA . ASP A 1 195 ? 12.008 -22.531 -14.852 1 75.38 195 ASP A CA 1
ATOM 1575 C C . ASP A 1 195 ? 11.469 -22.469 -13.422 1 75.38 195 ASP A C 1
ATOM 1577 O O . ASP A 1 195 ? 12.008 -23.109 -12.523 1 75.38 195 ASP A O 1
ATOM 1581 N N . SER A 1 196 ? 10.391 -21.766 -13.297 1 85.38 196 SER A N 1
ATOM 1582 C CA . SER A 1 196 ? 9.844 -21.656 -11.945 1 85.38 196 SER A CA 1
ATOM 1583 C C . SER A 1 196 ? 9.148 -22.953 -11.539 1 85.38 196 SER A C 1
ATOM 1585 O O . SER A 1 196 ? 8.453 -23.578 -12.352 1 85.38 196 SER A O 1
ATOM 1587 N N . GLN A 1 197 ? 9.242 -23.328 -10.297 1 89.06 197 GLN A N 1
ATOM 1588 C CA . GLN A 1 197 ? 8.602 -24.516 -9.742 1 89.06 197 GLN A CA 1
ATOM 1589 C C . GLN A 1 197 ? 7.227 -24.172 -9.172 1 89.06 197 GLN A C 1
ATOM 1591 O O . GLN A 1 197 ? 6.531 -25.047 -8.656 1 89.06 197 GLN A O 1
ATOM 1596 N N . ALA A 1 198 ? 6.82 -22.906 -9.211 1 93.81 198 ALA A N 1
ATOM 1597 C CA . ALA A 1 198 ? 5.512 -22.531 -8.688 1 93.81 198 ALA A CA 1
ATOM 1598 C C . ALA A 1 198 ? 4.391 -23.203 -9.469 1 93.81 198 ALA A C 1
ATOM 1600 O O . ALA A 1 198 ? 4.469 -23.328 -10.695 1 93.81 198 ALA A O 1
ATOM 1601 N N . ASP A 1 199 ? 3.334 -23.625 -8.758 1 94.38 199 ASP A N 1
ATOM 1602 C CA . ASP A 1 199 ? 2.188 -24.25 -9.406 1 94.38 199 ASP A CA 1
ATOM 1603 C C . ASP A 1 199 ? 1.382 -23.219 -10.203 1 94.38 199 ASP A C 1
ATOM 1605 O O . ASP A 1 199 ? 0.841 -23.531 -11.266 1 94.38 199 ASP A O 1
ATOM 1609 N N . TYR A 1 200 ? 1.23 -22 -9.641 1 91.81 200 TYR A N 1
ATOM 1610 C CA . TYR A 1 200 ? 0.516 -20.906 -10.266 1 91.81 200 TYR A CA 1
ATOM 1611 C C . TYR A 1 200 ? 1.393 -19.656 -10.336 1 91.81 200 TYR A C 1
ATOM 1613 O O . TYR A 1 200 ? 2.135 -19.359 -9.398 1 91.81 200 TYR A O 1
ATOM 1621 N N . ILE A 1 201 ? 1.342 -19 -11.438 1 90 201 ILE A N 1
ATOM 1622 C CA . ILE A 1 201 ? 2.088 -17.766 -11.602 1 90 201 ILE A CA 1
ATOM 1623 C C . ILE A 1 201 ? 1.162 -16.672 -12.133 1 90 201 ILE A C 1
ATOM 1625 O O . ILE A 1 201 ? 0.472 -16.875 -13.141 1 90 201 ILE A O 1
ATOM 1629 N N . PHE A 1 202 ? 1.145 -15.523 -11.469 1 89.62 202 PHE A N 1
ATOM 1630 C CA . PHE A 1 202 ? 0.32 -14.383 -11.852 1 89.62 202 PHE A CA 1
ATOM 1631 C C . PHE A 1 202 ? 1.18 -13.148 -12.086 1 89.62 202 PHE A C 1
ATOM 1633 O O . PHE A 1 202 ? 2.014 -12.797 -11.25 1 89.62 202 PHE A O 1
ATOM 1640 N N . HIS A 1 203 ? 0.958 -12.539 -13.219 1 88.12 203 HIS A N 1
ATOM 1641 C CA . HIS A 1 203 ? 1.574 -11.25 -13.516 1 88.12 203 HIS A CA 1
ATOM 1642 C C . HIS A 1 203 ? 0.557 -10.117 -13.414 1 88.12 203 HIS A C 1
ATOM 1644 O O . HIS A 1 203 ? -0.466 -10.133 -14.102 1 88.12 203 HIS A O 1
ATOM 1650 N N . LEU A 1 204 ? 0.894 -9.109 -12.68 1 93.31 204 LEU A N 1
ATOM 1651 C CA . LEU A 1 204 ? -0.101 -8.078 -12.398 1 93.31 204 LEU A CA 1
ATOM 1652 C C . LEU A 1 204 ? -0.044 -6.969 -13.445 1 93.31 204 LEU A C 1
ATOM 1654 O O . LEU A 1 204 ? -1.05 -6.305 -13.703 1 93.31 204 LEU A O 1
ATOM 1658 N N . SER A 1 205 ? 1.133 -6.711 -13.953 1 89.06 205 SER A N 1
ATOM 1659 C CA . SER A 1 205 ? 1.297 -5.594 -14.875 1 89.06 205 SER A CA 1
ATOM 1660 C C . SER A 1 205 ? 2.229 -5.961 -16.031 1 89.06 205 SER A C 1
ATOM 1662 O O . SER A 1 205 ? 3.236 -6.641 -15.82 1 89.06 205 SER A O 1
ATOM 1664 N N . PRO A 1 206 ? 1.935 -5.578 -17.234 1 82.25 206 PRO A N 1
ATOM 1665 C CA . PRO A 1 206 ? 2.871 -5.777 -18.344 1 82.25 206 PRO A CA 1
ATOM 1666 C C . PRO A 1 206 ? 3.988 -4.738 -18.359 1 82.25 206 PRO A C 1
ATOM 1668 O O . PRO A 1 206 ? 4.922 -4.848 -19.156 1 82.25 206 PRO A O 1
ATOM 1671 N N . LEU A 1 207 ? 3.873 -3.74 -17.484 1 83.38 207 LEU A N 1
ATOM 1672 C CA . LEU A 1 207 ? 4.832 -2.639 -17.469 1 83.38 207 LEU A CA 1
ATOM 1673 C C . LEU A 1 207 ? 5.953 -2.91 -16.469 1 83.38 207 LEU A C 1
ATOM 1675 O O . LEU A 1 207 ? 5.711 -3.455 -15.391 1 83.38 207 LEU A O 1
ATOM 1679 N N . GLN A 1 208 ? 7.133 -2.467 -16.891 1 86.12 208 GLN A N 1
ATOM 1680 C CA . GLN A 1 208 ? 8.281 -2.529 -15.984 1 86.12 208 GLN A CA 1
ATOM 1681 C C . GLN A 1 208 ? 8.492 -1.199 -15.273 1 86.12 208 GLN A C 1
ATOM 1683 O O . GLN A 1 208 ? 8.203 -0.136 -15.828 1 86.12 208 GLN A O 1
ATOM 1688 N N . GLN A 1 209 ? 8.883 -1.363 -14.016 1 89.75 209 GLN A N 1
ATOM 1689 C CA . GLN A 1 209 ? 9.336 -0.15 -13.336 1 89.75 209 GLN A CA 1
ATOM 1690 C C . GLN A 1 209 ? 10.727 0.261 -13.812 1 89.75 209 GLN A C 1
ATOM 1692 O O . GLN A 1 209 ? 11.367 -0.467 -14.57 1 89.75 209 GLN A O 1
ATOM 1697 N N . ASN A 1 210 ? 11.078 1.507 -13.406 1 85.62 210 ASN A N 1
ATOM 1698 C CA . ASN A 1 210 ? 12.391 2.02 -13.789 1 85.62 210 ASN A CA 1
ATOM 1699 C C . ASN A 1 210 ? 13.492 1.01 -13.492 1 85.62 210 ASN A C 1
ATOM 1701 O O . ASN A 1 210 ? 13.641 0.563 -12.352 1 85.62 210 ASN A O 1
ATOM 1705 N N . ASN A 1 211 ? 14.266 0.648 -14.484 1 82.5 211 ASN A N 1
ATOM 1706 C CA . ASN A 1 211 ? 15.266 -0.406 -14.375 1 82.5 211 ASN A CA 1
ATOM 1707 C C . ASN A 1 211 ? 16.469 0.054 -13.562 1 82.5 211 ASN A C 1
ATOM 1709 O O . ASN A 1 211 ? 17.297 -0.763 -13.156 1 82.5 211 ASN A O 1
ATOM 1713 N N . LYS A 1 212 ? 16.562 1.346 -13.297 1 81.44 212 LYS A N 1
ATOM 1714 C CA . LYS A 1 212 ? 17.656 1.866 -12.484 1 81.44 212 LYS A CA 1
ATOM 1715 C C . LYS A 1 212 ? 17.406 1.607 -11 1 81.44 212 LYS A C 1
ATOM 1717 O O . LYS A 1 212 ? 18.328 1.713 -10.18 1 81.44 212 LYS A O 1
ATOM 1722 N N . LEU A 1 213 ? 16.219 1.239 -10.719 1 86.94 213 LEU A N 1
ATOM 1723 C CA . LEU A 1 213 ? 15.867 0.972 -9.328 1 86.94 213 LEU A CA 1
ATOM 1724 C C . LEU A 1 213 ? 16.188 -0.473 -8.961 1 86.94 213 LEU A C 1
ATOM 1726 O O . LEU A 1 213 ? 15.914 -1.392 -9.734 1 86.94 213 LEU A O 1
ATOM 1730 N N . LEU A 1 214 ? 16.766 -0.583 -7.863 1 85.44 214 LEU A N 1
ATOM 1731 C CA . LEU A 1 214 ? 16.922 -1.92 -7.297 1 85.44 214 LEU A CA 1
ATOM 1732 C C . LEU A 1 214 ? 15.57 -2.508 -6.914 1 85.44 214 LEU A C 1
ATOM 1734 O O . LEU A 1 214 ? 14.594 -1.772 -6.742 1 85.44 214 LEU A O 1
ATOM 1738 N N . ALA A 1 215 ? 15.539 -3.785 -6.723 1 82.75 215 ALA A N 1
ATOM 1739 C CA . ALA A 1 215 ? 14.297 -4.5 -6.453 1 82.75 215 ALA A CA 1
ATOM 1740 C C . ALA A 1 215 ? 13.586 -3.922 -5.23 1 82.75 215 ALA A C 1
ATOM 1742 O O . ALA A 1 215 ? 12.375 -3.701 -5.254 1 82.75 215 ALA A O 1
ATOM 1743 N N . PHE A 1 216 ? 14.344 -3.66 -4.164 1 84.56 216 PHE A N 1
ATOM 1744 C CA . PHE A 1 216 ? 13.719 -3.199 -2.928 1 84.56 216 PHE A CA 1
ATOM 1745 C C . PHE A 1 216 ? 13.312 -1.735 -3.039 1 84.56 216 PHE A C 1
ATOM 1747 O O . PHE A 1 216 ? 12.5 -1.248 -2.248 1 84.56 216 PHE A O 1
ATOM 1754 N N . GLU A 1 217 ? 13.852 -1.057 -4.086 1 89.81 217 GLU A N 1
ATOM 1755 C CA . GLU A 1 217 ? 13.531 0.351 -4.293 1 89.81 217 GLU A CA 1
ATOM 1756 C C . GLU A 1 217 ? 12.234 0.507 -5.09 1 89.81 217 GLU A C 1
ATOM 1758 O O . GLU A 1 217 ? 11.602 1.563 -5.051 1 89.81 217 GLU A O 1
ATOM 1763 N N . LYS A 1 218 ? 11.93 -0.527 -5.789 1 93.06 218 LYS A N 1
ATOM 1764 C CA . LYS A 1 218 ? 10.734 -0.477 -6.621 1 93.06 218 LYS A CA 1
ATOM 1765 C C . LYS A 1 218 ? 9.477 -0.413 -5.77 1 93.06 218 LYS A C 1
ATOM 1767 O O . LYS A 1 218 ? 9.461 -0.904 -4.637 1 93.06 218 LYS A O 1
ATOM 1772 N N . THR A 1 219 ? 8.438 0.244 -6.285 1 96.56 219 THR A N 1
ATOM 1773 C CA . THR A 1 219 ? 7.223 0.496 -5.516 1 96.56 219 THR A CA 1
ATOM 1774 C C . THR A 1 219 ? 6.375 -0.768 -5.418 1 96.56 219 THR A C 1
ATOM 1776 O O . THR A 1 219 ? 6.539 -1.697 -6.211 1 96.56 219 THR A O 1
ATOM 1779 N N . ARG A 1 220 ? 5.555 -0.834 -4.41 1 97.81 220 ARG A N 1
ATOM 1780 C CA . ARG A 1 220 ? 4.602 -1.928 -4.25 1 97.81 220 ARG A CA 1
ATOM 1781 C C . ARG A 1 220 ? 3.172 -1.442 -4.461 1 97.81 220 ARG A C 1
ATOM 1783 O O . ARG A 1 220 ? 2.221 -2.076 -3.998 1 97.81 220 ARG A O 1
ATOM 1790 N N . THR A 1 221 ? 3.004 -0.277 -5.105 1 97.38 221 THR A N 1
ATOM 1791 C CA . THR A 1 221 ? 1.701 0.363 -5.242 1 97.38 221 THR A CA 1
ATOM 1792 C C . THR A 1 221 ? 0.732 -0.541 -6 1 97.38 221 THR A C 1
ATOM 1794 O O . THR A 1 221 ? -0.432 -0.67 -5.617 1 97.38 221 THR A O 1
ATOM 1797 N N . ILE A 1 222 ? 1.216 -1.199 -7.004 1 96.81 222 ILE A N 1
ATOM 1798 C CA . ILE A 1 222 ? 0.353 -2.074 -7.789 1 96.81 222 ILE A CA 1
ATOM 1799 C C . ILE A 1 222 ? -0.08 -3.268 -6.941 1 96.81 222 ILE A C 1
ATOM 1801 O O . ILE A 1 222 ? -1.212 -3.742 -7.059 1 96.81 222 ILE A O 1
ATOM 1805 N N . PHE A 1 223 ? 0.824 -3.795 -6.066 1 97.88 223 PHE A N 1
ATOM 1806 C CA . PHE A 1 223 ? 0.413 -4.828 -5.121 1 97.88 223 PHE A CA 1
ATOM 1807 C C . PHE A 1 223 ? -0.805 -4.379 -4.324 1 97.88 223 PHE A C 1
ATOM 1809 O O . PHE A 1 223 ? -1.795 -5.109 -4.23 1 97.88 223 PHE A O 1
ATOM 1816 N N . PHE A 1 224 ? -0.747 -3.211 -3.777 1 98.12 224 PHE A N 1
ATOM 1817 C CA . PHE A 1 224 ? -1.807 -2.734 -2.898 1 98.12 224 PHE A CA 1
ATOM 1818 C C . PHE A 1 224 ? -3.104 -2.535 -3.672 1 98.12 224 PHE A C 1
ATOM 1820 O O . PHE A 1 224 ? -4.188 -2.828 -3.164 1 98.12 224 PHE A O 1
ATOM 1827 N N . ILE A 1 225 ? -3.004 -2.02 -4.891 1 97 225 ILE A N 1
ATOM 1828 C CA . ILE A 1 225 ? -4.188 -1.877 -5.727 1 97 225 ILE A CA 1
ATOM 1829 C C . ILE A 1 225 ? -4.82 -3.246 -5.965 1 97 225 ILE A C 1
ATOM 1831 O O . ILE A 1 225 ? -6.031 -3.418 -5.789 1 97 225 ILE A O 1
ATOM 1835 N N . PHE A 1 226 ? -4.023 -4.203 -6.375 1 96.81 226 PHE A N 1
ATOM 1836 C CA . PHE A 1 226 ? -4.484 -5.562 -6.633 1 96.81 226 PHE A CA 1
ATOM 1837 C C . PHE A 1 226 ? -5.137 -6.156 -5.391 1 96.81 226 PHE A C 1
ATOM 1839 O O . PHE A 1 226 ? -6.238 -6.707 -5.465 1 96.81 226 PHE A O 1
ATOM 1846 N N . MET A 1 227 ? -4.465 -6.07 -4.242 1 98.25 227 MET A N 1
ATOM 1847 C CA . MET A 1 227 ? -4.949 -6.629 -2.982 1 98.25 227 MET A CA 1
ATOM 1848 C C . MET A 1 227 ? -6.301 -6.027 -2.607 1 98.25 227 MET A C 1
ATOM 1850 O O . MET A 1 227 ? -7.211 -6.742 -2.186 1 98.25 227 MET A O 1
ATOM 1854 N N . GLU A 1 228 ? -6.438 -4.727 -2.777 1 97.25 228 GLU A N 1
ATOM 1855 C CA . GLU A 1 228 ? -7.703 -4.07 -2.459 1 97.25 228 GLU A CA 1
ATOM 1856 C C . GLU A 1 228 ? -8.82 -4.543 -3.387 1 97.25 228 GLU A C 1
ATOM 1858 O O . GLU A 1 228 ? -9.969 -4.664 -2.969 1 97.25 228 GLU A O 1
ATOM 1863 N N . GLU A 1 229 ? -8.508 -4.789 -4.625 1 95.88 229 GLU A N 1
ATOM 1864 C CA . GLU A 1 229 ? -9.508 -5.316 -5.547 1 95.88 229 GLU A CA 1
ATOM 1865 C C . GLU A 1 229 ? -9.93 -6.73 -5.156 1 95.88 229 GLU A C 1
ATOM 1867 O O . GLU A 1 229 ? -11.102 -7.094 -5.285 1 95.88 229 GLU A O 1
ATOM 1872 N N . VAL A 1 230 ? -8.969 -7.535 -4.742 1 97.25 230 VAL A N 1
ATOM 1873 C CA . VAL A 1 230 ? -9.273 -8.875 -4.266 1 97.25 230 VAL A CA 1
ATOM 1874 C C . VAL A 1 230 ? -10.211 -8.797 -3.059 1 97.25 230 VAL A C 1
ATOM 1876 O O . VAL A 1 230 ? -11.219 -9.5 -3 1 97.25 230 VAL A O 1
ATOM 1879 N N . ILE A 1 231 ? -9.898 -7.902 -2.096 1 97.44 231 ILE A N 1
ATOM 1880 C CA . ILE A 1 231 ? -10.688 -7.719 -0.883 1 97.44 231 ILE A CA 1
ATOM 1881 C C . ILE A 1 231 ? -12.109 -7.301 -1.251 1 97.44 231 ILE A C 1
ATOM 1883 O O . ILE A 1 231 ? -13.078 -7.84 -0.712 1 97.44 231 ILE A O 1
ATOM 1887 N N . THR A 1 232 ? -12.164 -6.371 -2.162 1 94.5 232 THR A N 1
ATOM 1888 C CA . THR A 1 232 ? -13.461 -5.867 -2.592 1 94.5 232 THR A CA 1
ATOM 1889 C C . THR A 1 232 ? -14.312 -6.988 -3.178 1 94.5 232 THR A C 1
ATOM 1891 O O . THR A 1 232 ? -15.492 -7.121 -2.84 1 94.5 232 THR A O 1
ATOM 1894 N N . LYS A 1 233 ? -13.734 -7.77 -4 1 93.12 233 LYS A N 1
ATOM 1895 C CA . LYS A 1 233 ? -14.469 -8.859 -4.645 1 93.12 233 LYS A CA 1
ATOM 1896 C C . LYS A 1 233 ? -14.898 -9.906 -3.625 1 93.12 233 LYS A C 1
ATOM 1898 O O . LYS A 1 233 ? -16.031 -10.391 -3.664 1 93.12 233 LYS A O 1
ATOM 1903 N N . LEU A 1 234 ? -14.016 -10.273 -2.75 1 95.38 234 LEU A N 1
ATOM 1904 C CA . LEU A 1 234 ? -14.352 -11.242 -1.71 1 95.38 234 LEU A CA 1
ATOM 1905 C C . LEU A 1 234 ? -15.492 -10.727 -0.836 1 95.38 234 LEU A C 1
ATOM 1907 O O . LEU A 1 234 ? -16.391 -11.484 -0.464 1 95.38 234 LEU A O 1
ATOM 1911 N N . LYS A 1 235 ? -15.422 -9.469 -0.468 1 93.12 235 LYS A N 1
ATOM 1912 C CA . LYS A 1 235 ? -16.484 -8.859 0.339 1 93.12 235 LYS A CA 1
ATOM 1913 C C . LYS A 1 235 ? -17.828 -8.938 -0.371 1 93.12 235 LYS A C 1
ATOM 1915 O O . LYS A 1 235 ? -18.844 -9.258 0.247 1 93.12 235 LYS A O 1
ATOM 1920 N N . GLN A 1 236 ? -17.781 -8.656 -1.664 1 88.75 236 GLN A N 1
ATOM 1921 C CA . GLN A 1 236 ? -19 -8.711 -2.469 1 88.75 236 GLN A CA 1
ATOM 1922 C C . GLN A 1 236 ? -19.562 -10.133 -2.508 1 88.75 236 GLN A C 1
ATOM 1924 O O . GLN A 1 236 ? -20.781 -10.32 -2.436 1 88.75 236 GLN A O 1
ATOM 1929 N N . GLU A 1 237 ? -18.734 -11.086 -2.631 1 87.56 237 GLU A N 1
ATOM 1930 C CA . GLU A 1 237 ? -19.156 -12.477 -2.68 1 87.56 237 GLU A CA 1
ATOM 1931 C C . GLU A 1 237 ? -19.734 -12.922 -1.339 1 87.56 237 GLU A C 1
ATOM 1933 O O . GLU A 1 237 ? -20.688 -13.695 -1.296 1 87.56 237 GLU A O 1
ATOM 1938 N N . ARG A 1 238 ? -19.203 -12.445 -0.339 1 86.69 238 ARG A N 1
ATOM 1939 C CA . ARG A 1 238 ? -19.672 -12.797 0.998 1 86.69 238 ARG A CA 1
ATOM 1940 C C . ARG A 1 238 ? -21.047 -12.188 1.276 1 86.69 238 ARG A C 1
ATOM 1942 O O . ARG A 1 238 ? -21.875 -12.789 1.957 1 86.69 238 ARG A O 1
ATOM 1949 N N . GLU A 1 239 ? -21.266 -10.992 0.808 1 81.62 239 GLU A N 1
ATOM 1950 C CA . GLU A 1 239 ? -22.531 -10.297 1.017 1 81.62 239 GLU A CA 1
ATOM 1951 C C . GLU A 1 239 ? -23.656 -10.93 0.195 1 81.62 239 GLU A C 1
ATOM 1953 O O . GLU A 1 239 ? -24.828 -10.789 0.527 1 81.62 239 GLU A O 1
ATOM 1958 N N . LYS A 1 240 ? -23.375 -11.578 -0.84 1 78.94 240 LYS A N 1
ATOM 1959 C CA . LYS A 1 240 ? -24.359 -12.266 -1.683 1 78.94 240 LYS A CA 1
ATOM 1960 C C . LYS A 1 240 ? -24.75 -13.609 -1.088 1 78.94 240 LYS A C 1
ATOM 1962 O O . LYS A 1 240 ? -25.781 -14.188 -1.463 1 78.94 240 LYS A O 1
ATOM 1967 N N . ARG A 1 241 ? -23.969 -14.102 -0.207 1 69.69 241 ARG A N 1
ATOM 1968 C CA . ARG A 1 241 ? -24.297 -15.383 0.409 1 69.69 241 ARG A CA 1
ATOM 1969 C C . ARG A 1 241 ? -25.453 -15.242 1.394 1 69.69 241 ARG A C 1
ATOM 1971 O O . ARG A 1 241 ? -25.5 -14.289 2.174 1 69.69 241 ARG A O 1
ATOM 1978 N N . PRO A 1 242 ? -26.578 -15.969 1.095 1 65.06 242 PRO A N 1
ATOM 1979 C CA . PRO A 1 242 ? -27.766 -15.922 1.95 1 65.06 242 PRO A CA 1
ATOM 1980 C C . PRO A 1 242 ? -27.453 -16.25 3.406 1 65.06 242 PRO A C 1
ATOM 1982 O O . PRO A 1 242 ? -26.531 -17.016 3.686 1 65.06 242 PRO A O 1
ATOM 1985 N N . MET B 1 1 ? -10.266 20.578 8.219 1 22.66 1 MET B N 1
ATOM 1986 C CA . MET B 1 1 ? -10.133 21.969 7.789 1 22.66 1 MET B CA 1
ATOM 1987 C C . MET B 1 1 ? -8.68 22.312 7.484 1 22.66 1 MET B C 1
ATOM 1989 O O . MET B 1 1 ? -7.793 22.047 8.297 1 22.66 1 MET B O 1
ATOM 1993 N N . LEU B 1 2 ? -8.25 22.219 6.293 1 31.67 2 LEU B N 1
ATOM 1994 C CA . LEU B 1 2 ? -6.93 22.797 6.059 1 31.67 2 LEU B CA 1
ATOM 1995 C C . LEU B 1 2 ? -6.73 24.047 6.898 1 31.67 2 LEU B C 1
ATOM 1997 O O . LEU B 1 2 ? -7.555 24.969 6.859 1 31.67 2 LEU B O 1
ATOM 2001 N N . ASN B 1 3 ? -6.289 23.938 8.008 1 37.12 3 ASN B N 1
ATOM 2002 C CA . ASN B 1 3 ? -5.805 25.188 8.594 1 37.12 3 ASN B CA 1
ATOM 2003 C C . ASN B 1 3 ? -4.941 25.969 7.605 1 37.12 3 ASN B C 1
ATOM 2005 O O . ASN B 1 3 ? -3.793 25.609 7.355 1 37.12 3 ASN B O 1
ATOM 2009 N N . LEU B 1 4 ? -5.617 26.547 6.605 1 45.5 4 LEU B N 1
ATOM 2010 C CA . LEU B 1 4 ? -4.988 27.516 5.719 1 45.5 4 LEU B CA 1
ATOM 2011 C C . LEU B 1 4 ? -4.195 28.547 6.516 1 45.5 4 LEU B C 1
ATOM 2013 O O . LEU B 1 4 ? -4.707 29.125 7.48 1 45.5 4 LEU B O 1
ATOM 2017 N N . ARG B 1 5 ? -2.969 28.266 6.805 1 47.94 5 ARG B N 1
ATOM 2018 C CA . ARG B 1 5 ? -2.199 29.359 7.402 1 47.94 5 ARG B CA 1
ATOM 2019 C C . ARG B 1 5 ? -2.67 30.703 6.879 1 47.94 5 ARG B C 1
ATOM 2021 O O . ARG B 1 5 ? -2.51 31.016 5.695 1 47.94 5 ARG B O 1
ATOM 2028 N N . THR B 1 6 ? -3.441 31.297 7.758 1 57.44 6 THR B N 1
ATOM 2029 C CA . THR B 1 6 ? -3.947 32.625 7.395 1 57.44 6 THR B CA 1
ATOM 2030 C C . THR B 1 6 ? -3.031 33.719 7.93 1 57.44 6 THR B C 1
ATOM 2032 O O . THR B 1 6 ? -3.357 34.906 7.84 1 57.44 6 THR B O 1
ATOM 2035 N N . ASP B 1 7 ? -1.854 33.219 8.508 1 61.47 7 ASP B N 1
ATOM 2036 C CA . ASP B 1 7 ? -0.97 34.188 9.117 1 61.47 7 ASP B CA 1
ATOM 2037 C C . ASP B 1 7 ? -0.39 35.156 8.062 1 61.47 7 ASP B C 1
ATOM 2039 O O . ASP B 1 7 ? -0.019 36.281 8.375 1 61.47 7 ASP B O 1
ATOM 2043 N N . HIS B 1 8 ? -0.294 34.719 6.895 1 67.69 8 HIS B N 1
ATOM 2044 C CA . HIS B 1 8 ? 0.261 35.531 5.82 1 67.69 8 HIS B CA 1
ATOM 2045 C C . HIS B 1 8 ? -0.805 36.438 5.207 1 67.69 8 HIS B C 1
ATOM 2047 O O . HIS B 1 8 ? -0.503 37.281 4.344 1 67.69 8 HIS B O 1
ATOM 2053 N N . LEU B 1 9 ? -1.979 36.25 5.711 1 79.06 9 LEU B N 1
ATOM 2054 C CA . LEU B 1 9 ? -3.072 37.062 5.195 1 79.06 9 LEU B CA 1
ATOM 2055 C C . LEU B 1 9 ? -3.133 38.406 5.91 1 79.06 9 LEU B C 1
ATOM 2057 O O . LEU B 1 9 ? -2.795 38.5 7.09 1 79.06 9 LEU B O 1
ATOM 2061 N N . THR B 1 10 ? -3.41 39.438 5.211 1 81.94 10 THR B N 1
ATOM 2062 C CA . THR B 1 10 ? -3.678 40.75 5.824 1 81.94 10 THR B CA 1
ATOM 2063 C C . THR B 1 10 ? -4.938 40.688 6.684 1 81.94 10 THR B C 1
ATOM 2065 O O . THR B 1 10 ? -5.742 39.75 6.551 1 81.94 10 THR B O 1
ATOM 2068 N N . PRO B 1 11 ? -5.082 41.594 7.551 1 84 11 PRO B N 1
ATOM 2069 C CA . PRO B 1 11 ? -6.297 41.625 8.367 1 84 11 PRO B CA 1
ATOM 2070 C C . PRO B 1 11 ? -7.574 41.594 7.527 1 84 11 PRO B C 1
ATOM 2072 O O . PRO B 1 11 ? -8.562 40.969 7.902 1 84 11 PRO B O 1
ATOM 2075 N N . LEU B 1 12 ? -7.543 42.25 6.383 1 85.19 12 LEU B N 1
ATOM 2076 C CA . LEU B 1 12 ? -8.695 42.312 5.492 1 85.19 12 LEU B CA 1
ATOM 2077 C C . LEU B 1 12 ? -8.969 40.938 4.879 1 85.19 12 LEU B C 1
ATOM 2079 O O . LEU B 1 12 ? -10.125 40.531 4.773 1 85.19 12 LEU B O 1
ATOM 2083 N N . GLU B 1 13 ? -7.91 40.219 4.52 1 85 13 GLU B N 1
ATOM 2084 C CA . GLU B 1 13 ? -8.055 38.906 3.93 1 85 13 GLU B CA 1
ATOM 2085 C C . GLU B 1 13 ? -8.562 37.875 4.957 1 85 13 GLU B C 1
ATOM 2087 O O . GLU B 1 13 ? -9.375 37.031 4.637 1 85 13 GLU B O 1
ATOM 2092 N N . LYS B 1 14 ? -8.094 38.062 6.09 1 83.75 14 LYS B N 1
ATOM 2093 C CA . LYS B 1 14 ? -8.562 37.188 7.16 1 83.75 14 LYS B CA 1
ATOM 2094 C C . LYS B 1 14 ? -10.055 37.375 7.402 1 83.75 14 LYS B C 1
ATOM 2096 O O . LYS B 1 14 ? -10.789 36.406 7.574 1 83.75 14 LYS B O 1
ATOM 2101 N N . ALA B 1 15 ? -10.461 38.625 7.484 1 85.56 15 ALA B N 1
ATOM 2102 C CA . ALA B 1 15 ? -11.875 38.938 7.676 1 85.56 15 ALA B CA 1
ATOM 2103 C C . ALA B 1 15 ? -12.711 38.375 6.531 1 85.56 15 ALA B C 1
ATOM 2105 O O . ALA B 1 15 ? -13.789 37.812 6.758 1 85.56 15 ALA B O 1
ATOM 2106 N N . LEU B 1 16 ? -12.18 38.469 5.332 1 88.12 16 LEU B N 1
ATOM 2107 C CA . LEU B 1 16 ? -12.867 37.938 4.164 1 88.12 16 LEU B CA 1
ATOM 2108 C C . LEU B 1 16 ? -12.984 36.406 4.246 1 88.12 16 LEU B C 1
ATOM 2110 O O . LEU B 1 16 ? -14.062 35.875 4.004 1 88.12 16 LEU B O 1
ATOM 2114 N N . HIS B 1 17 ? -11.961 35.812 4.527 1 85.5 17 HIS B N 1
ATOM 2115 C CA . HIS B 1 17 ? -11.945 34.344 4.672 1 85.5 17 HIS B CA 1
ATOM 2116 C C . HIS B 1 17 ? -12.961 33.906 5.711 1 85.5 17 HIS B C 1
ATOM 2118 O O . HIS B 1 17 ? -13.703 32.938 5.48 1 85.5 17 HIS B O 1
ATOM 2124 N N . HIS B 1 18 ? -12.953 34.531 6.766 1 81.31 18 HIS B N 1
ATOM 2125 C CA . HIS B 1 18 ? -13.883 34.188 7.832 1 81.31 18 HIS B CA 1
ATOM 2126 C C . HIS B 1 18 ? -15.328 34.344 7.367 1 81.31 18 HIS B C 1
ATOM 2128 O O . HIS B 1 18 ? -16.156 33.469 7.613 1 81.31 18 HIS B O 1
ATOM 2134 N N . THR B 1 19 ? -15.656 35.438 6.742 1 85 19 THR B N 1
ATOM 2135 C CA . THR B 1 19 ? -17 35.688 6.219 1 85 19 THR B CA 1
ATOM 2136 C C . THR B 1 19 ? -17.391 34.625 5.207 1 85 19 THR B C 1
ATOM 2138 O O . THR B 1 19 ? -18.516 34.125 5.242 1 85 19 THR B O 1
ATOM 2141 N N . LEU B 1 20 ? -16.438 34.219 4.371 1 83.69 20 LEU B N 1
ATOM 2142 C CA . LEU B 1 20 ? -16.719 33.25 3.33 1 83.69 20 LEU B CA 1
ATOM 2143 C C . LEU B 1 20 ? -16.969 31.875 3.932 1 83.69 20 LEU B C 1
ATOM 2145 O O . LEU B 1 20 ? -17.922 31.172 3.557 1 83.69 20 LEU B O 1
ATOM 2149 N N . THR B 1 21 ? -16.203 31.531 4.816 1 78.81 21 THR B N 1
ATOM 2150 C CA . THR B 1 21 ? -16.297 30.203 5.402 1 78.81 21 THR B CA 1
ATOM 2151 C C . THR B 1 21 ? -17.609 30.062 6.176 1 78.81 21 THR B C 1
ATOM 2153 O O . THR B 1 21 ? -18.25 29 6.129 1 78.81 21 THR B O 1
ATOM 2156 N N . GLN B 1 22 ? -18.016 31.062 6.82 1 76 22 GLN B N 1
ATOM 2157 C CA . GLN B 1 22 ? -19.281 31.062 7.539 1 76 22 GLN B CA 1
ATOM 2158 C C . GLN B 1 22 ? -20.453 30.938 6.57 1 76 22 GLN B C 1
ATOM 2160 O O . GLN B 1 22 ? -21.422 30.234 6.844 1 76 22 GLN B O 1
ATOM 2165 N N . SER B 1 23 ? -20.328 31.625 5.5 1 79.12 23 SER B N 1
ATOM 2166 C CA . SER B 1 23 ? -21.406 31.625 4.512 1 79.12 23 SER B CA 1
ATOM 2167 C C . SER B 1 23 ? -21.484 30.281 3.781 1 79.12 23 SER B C 1
ATOM 2169 O O . SER B 1 23 ? -22.578 29.797 3.482 1 79.12 23 SER B O 1
ATOM 2171 N N . LEU B 1 24 ? -20.312 29.734 3.539 1 74.38 24 LEU B N 1
ATOM 2172 C CA . LEU B 1 24 ? -20.266 28.469 2.809 1 74.38 24 LEU B CA 1
ATOM 2173 C C . LEU B 1 24 ? -20.812 27.328 3.654 1 74.38 24 LEU B C 1
ATOM 2175 O O . LEU B 1 24 ? -21.375 26.359 3.121 1 74.38 24 LEU B O 1
ATOM 2179 N N . GLU B 1 25 ? -20.75 27.422 4.844 1 66.94 25 GLU B N 1
ATOM 2180 C CA . GLU B 1 25 ? -21.328 26.453 5.766 1 66.94 25 GLU B CA 1
ATOM 2181 C C . GLU B 1 25 ? -22.844 26.453 5.68 1 66.94 25 GLU B C 1
ATOM 2183 O O . GLU B 1 25 ? -23.484 25.406 5.879 1 66.94 25 GLU B O 1
ATOM 2188 N N . GLN B 1 26 ? -23.375 27.531 5.359 1 68.19 26 GLN B N 1
ATOM 2189 C CA . GLN B 1 26 ? -24.828 27.703 5.324 1 68.19 26 GLN B CA 1
ATOM 2190 C C . GLN B 1 26 ? -25.359 27.516 3.908 1 68.19 26 GLN B C 1
ATOM 2192 O O . GLN B 1 26 ? -26.516 27.109 3.727 1 68.19 26 GLN B O 1
ATOM 2197 N N . ASN B 1 27 ? -24.594 27.891 2.939 1 66.69 27 ASN B N 1
ATOM 2198 C CA . ASN B 1 27 ? -24.969 27.812 1.533 1 66.69 27 ASN B CA 1
ATOM 2199 C C . ASN B 1 27 ? -23.844 27.266 0.674 1 66.69 27 ASN B C 1
ATOM 2201 O O . ASN B 1 27 ? -22.906 27.984 0.328 1 66.69 27 ASN B O 1
ATOM 2205 N N . ASP B 1 28 ? -24.047 26 0.28 1 63.59 28 ASP B N 1
ATOM 2206 C CA . ASP B 1 28 ? -22.969 25.344 -0.461 1 63.59 28 ASP B CA 1
ATOM 2207 C C . ASP B 1 28 ? -23.062 25.656 -1.951 1 63.59 28 ASP B C 1
ATOM 2209 O O . ASP B 1 28 ? -22.203 25.219 -2.734 1 63.59 28 ASP B O 1
ATOM 2213 N N . LYS B 1 29 ? -23.953 26.391 -2.383 1 68.94 29 LYS B N 1
ATOM 2214 C CA . LYS B 1 29 ? -24.125 26.766 -3.785 1 68.94 29 LYS B CA 1
ATOM 2215 C C . LYS B 1 29 ? -23.703 28.203 -4.027 1 68.94 29 LYS B C 1
ATOM 2217 O O . LYS B 1 29 ? -24.078 28.812 -5.031 1 68.94 29 LYS B O 1
ATOM 2222 N N . LEU B 1 30 ? -22.859 28.656 -3.209 1 77.12 30 LEU B N 1
ATOM 2223 C CA . LEU B 1 30 ? -22.438 30.047 -3.275 1 77.12 30 LEU B CA 1
ATOM 2224 C C . LEU B 1 30 ? -21.547 30.281 -4.496 1 77.12 30 LEU B C 1
ATOM 2226 O O . LEU B 1 30 ? -20.578 29.562 -4.707 1 77.12 30 LEU B O 1
ATOM 2230 N N . LYS B 1 31 ? -22 31.156 -5.383 1 80.5 31 LYS B N 1
ATOM 2231 C CA . LYS B 1 31 ? -21.188 31.562 -6.52 1 80.5 31 LYS B CA 1
ATOM 2232 C C . LYS B 1 31 ? -20.156 32.625 -6.105 1 80.5 31 LYS B C 1
ATOM 2234 O O . LYS B 1 31 ? -20.328 33.281 -5.09 1 80.5 31 LYS B O 1
ATOM 2239 N N . ILE B 1 32 ? -19.062 32.656 -6.871 1 87.06 32 ILE B N 1
ATOM 2240 C CA . ILE B 1 32 ? -17.969 33.562 -6.516 1 87.06 32 ILE B CA 1
ATOM 2241 C C . ILE B 1 32 ? -18.484 35 -6.48 1 87.06 32 ILE B C 1
ATOM 2243 O O . ILE B 1 32 ? -18.016 35.812 -5.672 1 87.06 32 ILE B O 1
ATOM 2247 N N . ILE B 1 33 ? -19.438 35.344 -7.309 1 86.69 33 ILE B N 1
ATOM 2248 C CA . ILE B 1 33 ? -20 36.688 -7.363 1 86.69 33 ILE B CA 1
ATOM 2249 C C . ILE B 1 33 ? -20.75 37 -6.066 1 86.69 33 ILE B C 1
ATOM 2251 O O . ILE B 1 33 ? -20.609 38.094 -5.504 1 86.69 33 ILE B O 1
ATOM 2255 N N . ASP B 1 34 ? -21.438 36.031 -5.559 1 86.19 34 ASP B N 1
ATOM 2256 C CA . ASP B 1 34 ? -22.156 36.188 -4.297 1 86.19 34 ASP B CA 1
ATOM 2257 C C . ASP B 1 34 ? -21.188 36.25 -3.119 1 86.19 34 ASP B C 1
ATOM 2259 O O . ASP B 1 34 ? -21.391 37.031 -2.186 1 86.19 34 ASP B O 1
ATOM 2263 N N . ALA B 1 35 ? -20.203 35.406 -3.205 1 86.75 35 ALA B N 1
ATOM 2264 C CA . ALA B 1 35 ? -19.156 35.406 -2.176 1 86.75 35 ALA B CA 1
ATOM 2265 C C . ALA B 1 35 ? -18.484 36.781 -2.076 1 86.75 35 ALA B C 1
ATOM 2267 O O . ALA B 1 35 ? -18.234 37.281 -0.976 1 86.75 35 ALA B O 1
ATOM 2268 N N . ALA B 1 36 ? -18.25 37.375 -3.221 1 90.06 36 ALA B N 1
ATOM 2269 C CA . ALA B 1 36 ? -17.656 38.688 -3.281 1 90.06 36 ALA B CA 1
ATOM 2270 C C . ALA B 1 36 ? -18.562 39.75 -2.643 1 90.06 36 ALA B C 1
ATOM 2272 O O . ALA B 1 36 ? -18.109 40.594 -1.886 1 90.06 36 ALA B O 1
ATOM 2273 N N . GLU B 1 37 ? -19.781 39.656 -2.9 1 88.44 37 GLU B N 1
ATOM 2274 C CA . GLU B 1 37 ? -20.766 40.562 -2.342 1 88.44 37 GLU B CA 1
ATOM 2275 C C . GLU B 1 37 ? -20.859 40.438 -0.825 1 88.44 37 GLU B C 1
ATOM 2277 O O . GLU B 1 37 ? -20.922 41.438 -0.108 1 88.44 37 GLU B O 1
ATOM 2282 N N . LEU B 1 38 ? -20.75 39.188 -0.393 1 85.06 38 LEU B N 1
ATOM 2283 C CA . LEU B 1 38 ? -20.828 38.906 1.036 1 85.06 38 LEU B CA 1
ATOM 2284 C C . LEU B 1 38 ? -19.625 39.469 1.769 1 85.06 38 LEU B C 1
ATOM 2286 O O . LEU B 1 38 ? -19.75 39.938 2.9 1 85.06 38 LEU B O 1
ATOM 2290 N N . GLY B 1 39 ? -18.516 39.375 1.123 1 86.56 39 GLY B N 1
ATOM 2291 C CA . GLY B 1 39 ? -17.281 39.875 1.713 1 86.56 39 GLY B CA 1
ATOM 2292 C C . GLY B 1 39 ? -17.062 41.375 1.466 1 86.56 39 GLY B C 1
ATOM 2293 O O . GLY B 1 39 ? -16.125 41.969 2.023 1 86.56 39 GLY B O 1
ATOM 2294 N N .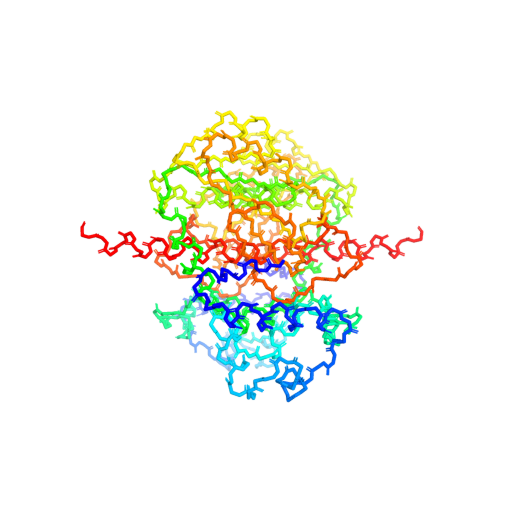 GLY B 1 40 ? -17.891 42 0.586 1 88.25 40 GLY B N 1
ATOM 2295 C CA . GLY B 1 40 ? -17.719 43.406 0.224 1 88.25 40 GLY B CA 1
ATOM 2296 C C . GLY B 1 40 ? -16.5 43.656 -0.646 1 88.25 40 GLY B C 1
ATOM 2297 O O . GLY B 1 40 ? -15.82 44.656 -0.487 1 88.25 40 GLY B O 1
ATOM 2298 N N . VAL B 1 41 ? -16.062 42.656 -1.339 1 89.25 41 VAL B N 1
ATOM 2299 C CA . VAL B 1 41 ? -14.891 42.781 -2.191 1 89.25 41 VAL B CA 1
ATOM 2300 C C . VAL B 1 41 ? -15.242 42.406 -3.623 1 89.25 41 VAL B C 1
ATOM 2302 O O . VAL B 1 41 ? -16.375 42 -3.902 1 89.25 41 VAL B O 1
ATOM 2305 N N . SER B 1 42 ? -14.352 42.656 -4.594 1 86.5 42 SER B N 1
ATOM 2306 C CA . SER B 1 42 ? -14.523 42.219 -5.977 1 86.5 42 SER B CA 1
ATOM 2307 C C . SER B 1 42 ? -14.32 40.719 -6.109 1 86.5 42 SER B C 1
ATOM 2309 O O . SER B 1 42 ? -13.617 40.094 -5.301 1 86.5 42 SER B O 1
ATOM 2311 N N . PRO B 1 43 ? -14.93 40.062 -7.156 1 89.06 43 PRO B N 1
ATOM 2312 C CA . PRO B 1 43 ? -14.672 38.656 -7.414 1 89.06 43 PRO B CA 1
ATOM 2313 C C . PRO B 1 43 ? -13.188 38.344 -7.609 1 89.06 43 PRO B C 1
ATOM 2315 O O . PRO B 1 43 ? -12.711 37.281 -7.191 1 89.06 43 PRO B O 1
ATOM 2318 N N . SER B 1 44 ? -12.43 39.25 -8.148 1 87.06 44 SER B N 1
ATOM 2319 C CA . SER B 1 44 ? -11 39.062 -8.336 1 87.06 44 SER B CA 1
ATOM 2320 C C . SER B 1 44 ? -10.273 38.938 -7 1 87.06 44 SER B C 1
ATOM 2322 O O . SER B 1 44 ? -9.32 38.188 -6.867 1 87.06 44 SER B O 1
ATOM 2324 N N . LYS B 1 45 ? -10.656 39.656 -6.027 1 85.88 45 LYS B N 1
ATOM 2325 C CA . LYS B 1 45 ? -10.047 39.594 -4.699 1 85.88 45 LYS B CA 1
ATOM 2326 C C . LYS B 1 45 ? -10.352 38.281 -4.02 1 85.88 45 LYS B C 1
ATOM 2328 O O . LYS B 1 45 ? -9.508 37.75 -3.295 1 85.88 45 LYS B O 1
ATOM 2333 N N . VAL B 1 46 ? -11.555 37.719 -4.25 1 89.88 46 VAL B N 1
ATOM 2334 C CA . VAL B 1 46 ? -11.883 36.406 -3.73 1 89.88 46 VAL B CA 1
ATOM 2335 C C . VAL B 1 46 ? -10.977 35.344 -4.375 1 89.88 46 VAL B C 1
ATOM 2337 O O . VAL B 1 46 ? -10.406 34.5 -3.684 1 89.88 46 VAL B O 1
ATOM 2340 N N . SER B 1 47 ? -10.82 35.469 -5.672 1 85.56 47 SER B N 1
ATOM 2341 C CA . SER B 1 47 ? -9.969 34.531 -6.402 1 85.56 47 SER B CA 1
ATOM 2342 C C . SER B 1 47 ? -8.531 34.562 -5.902 1 85.56 47 SER B C 1
ATOM 2344 O O . SER B 1 47 ? -7.879 33.531 -5.758 1 85.56 47 SER B O 1
ATOM 2346 N N . LYS B 1 48 ? -8.047 35.719 -5.656 1 82.62 48 LYS B N 1
ATOM 2347 C CA . LYS B 1 48 ? -6.688 35.906 -5.156 1 82.62 48 LYS B CA 1
ATOM 2348 C C . LYS B 1 48 ? -6.527 35.281 -3.768 1 82.62 48 LYS B C 1
ATOM 2350 O O . LYS B 1 48 ? -5.531 34.625 -3.484 1 82.62 48 LYS B O 1
ATOM 2355 N N . LEU B 1 49 ? -7.477 35.594 -2.889 1 85.94 49 LEU B N 1
ATOM 2356 C CA . LEU B 1 49 ? -7.449 35.031 -1.546 1 85.94 49 LEU B CA 1
ATOM 2357 C C . LEU B 1 49 ? -7.445 33.5 -1.603 1 85.94 49 LEU B C 1
ATOM 2359 O O . LEU B 1 49 ? -6.652 32.844 -0.917 1 85.94 49 LEU B O 1
ATOM 2363 N N . VAL B 1 50 ? -8.289 32.969 -2.41 1 81.38 50 VAL B N 1
ATOM 2364 C CA . VAL B 1 50 ? -8.445 31.516 -2.559 1 81.38 50 VAL B CA 1
ATOM 2365 C C . VAL B 1 50 ? -7.137 30.906 -3.035 1 81.38 50 VAL B C 1
ATOM 2367 O O . VAL B 1 50 ? -6.699 29.875 -2.51 1 81.38 50 VAL B O 1
ATOM 2370 N N . ARG B 1 51 ? -6.512 31.594 -3.902 1 74.81 51 ARG B N 1
ATOM 2371 C CA . ARG B 1 51 ? -5.223 31.125 -4.406 1 74.81 51 ARG B CA 1
ATOM 2372 C C . ARG B 1 51 ? -4.141 31.25 -3.34 1 74.81 51 ARG B C 1
ATOM 2374 O O . ARG B 1 51 ? -3.291 30.375 -3.197 1 74.81 51 ARG B O 1
ATOM 2381 N N . LYS B 1 52 ? -4.242 32.312 -2.65 1 74.81 52 LYS B N 1
ATOM 2382 C CA . LYS B 1 52 ? -3.289 32.531 -1.57 1 74.81 52 LYS B CA 1
ATOM 2383 C C . LYS B 1 52 ? -3.416 31.484 -0.485 1 74.81 52 LYS B C 1
ATOM 2385 O O . LYS B 1 52 ? -2.436 31.141 0.182 1 74.81 52 LYS B O 1
ATOM 2390 N N . LEU B 1 53 ? -4.578 31.031 -0.385 1 73.5 53 LEU B N 1
ATOM 2391 C CA . LEU B 1 53 ? -4.852 30.016 0.631 1 73.5 53 LEU B CA 1
ATOM 2392 C C . LEU B 1 53 ? -4.504 28.625 0.119 1 73.5 53 LEU B C 1
ATOM 2394 O O . LEU B 1 53 ? -4.633 27.641 0.851 1 73.5 53 LEU B O 1
ATOM 2398 N N . GLY B 1 54 ? -4.164 28.625 -1.137 1 62 54 GLY B N 1
ATOM 2399 C CA . GLY B 1 54 ? -3.625 27.391 -1.663 1 62 54 GLY B CA 1
ATOM 2400 C C . GLY B 1 54 ? -4.613 26.625 -2.521 1 62 54 GLY B C 1
ATOM 2401 O O . GLY B 1 54 ? -4.375 25.469 -2.879 1 62 54 GLY B O 1
ATOM 2402 N N . PHE B 1 55 ? -5.738 27.203 -2.869 1 66.69 55 PHE B N 1
ATOM 2403 C CA . PHE B 1 55 ? -6.75 26.547 -3.688 1 66.69 55 PHE B CA 1
ATOM 2404 C C . PHE B 1 55 ? -6.582 26.922 -5.156 1 66.69 55 PHE B C 1
ATOM 2406 O O . PHE B 1 55 ? -6.105 28.016 -5.473 1 66.69 55 PHE B O 1
ATOM 2413 N N . ALA B 1 56 ? -7 25.984 -6.043 1 62.12 56 ALA B N 1
ATOM 2414 C CA . ALA B 1 56 ? -6.918 26.266 -7.477 1 62.12 56 ALA B CA 1
ATOM 2415 C C . A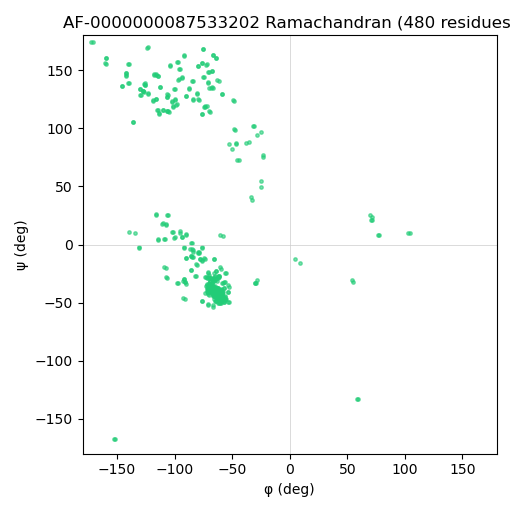LA B 1 56 ? -7.984 27.266 -7.902 1 62.12 56 ALA B C 1
ATOM 2417 O O . ALA B 1 56 ? -7.812 27.984 -8.891 1 62.12 56 ALA B O 1
ATOM 2418 N N . GLY B 1 57 ? -9.102 27.359 -7.27 1 71.69 57 GLY B N 1
ATOM 2419 C CA . GLY B 1 57 ? -10.211 28.25 -7.551 1 71.69 57 GLY B CA 1
ATOM 2420 C C . GLY B 1 57 ? -11.281 28.234 -6.477 1 71.69 57 GLY B C 1
ATOM 2421 O O . GLY B 1 57 ? -11.172 27.484 -5.5 1 71.69 57 GLY B O 1
ATOM 2422 N N . PHE B 1 58 ? -12.234 29.141 -6.68 1 79.81 58 PHE B N 1
ATOM 2423 C CA . PHE B 1 58 ? -13.289 29.297 -5.684 1 79.81 58 PHE B CA 1
ATOM 2424 C C . PHE B 1 58 ? -14.094 28.016 -5.543 1 79.81 58 PHE B C 1
ATOM 2426 O O . PHE B 1 58 ? -14.555 27.688 -4.449 1 79.81 58 PHE B O 1
ATOM 2433 N N . LYS B 1 59 ? -14.141 27.297 -6.645 1 70.31 59 LYS B N 1
ATOM 2434 C CA . LYS B 1 59 ? -14.891 26.047 -6.582 1 70.31 59 LYS B CA 1
ATOM 2435 C C . LYS B 1 59 ? -14.266 25.078 -5.574 1 70.31 59 LYS B C 1
ATOM 2437 O O . LYS B 1 59 ? -14.969 24.484 -4.754 1 70.31 59 LYS B O 1
ATOM 2442 N N . GLN B 1 60 ? -13.008 24.969 -5.617 1 64.19 60 GLN B N 1
ATOM 2443 C CA . GLN B 1 60 ? -12.289 24.109 -4.684 1 64.19 60 GLN B CA 1
ATOM 2444 C C . GLN B 1 60 ? -12.422 24.625 -3.252 1 64.19 60 GLN B C 1
ATOM 2446 O O . GLN B 1 60 ? -12.578 23.828 -2.318 1 64.19 60 GLN B O 1
ATOM 2451 N N . TYR B 1 61 ? -12.312 25.922 -3.123 1 70.56 61 TYR B N 1
ATOM 2452 C CA . TYR B 1 61 ? -12.453 26.594 -1.838 1 70.56 61 TYR B CA 1
ATOM 2453 C C . TYR B 1 61 ? -13.828 26.328 -1.229 1 70.56 61 TYR B C 1
ATOM 2455 O O . TYR B 1 61 ? -13.93 25.953 -0.057 1 70.56 61 TYR B O 1
ATOM 2463 N N . LYS B 1 62 ? -14.812 26.453 -2.031 1 73.31 62 LYS B N 1
ATOM 2464 C CA . LYS B 1 62 ? -16.188 26.188 -1.613 1 73.31 62 LYS B CA 1
ATOM 2465 C C . LYS B 1 62 ? -16.375 24.75 -1.145 1 73.31 62 LYS B C 1
ATOM 2467 O O . LYS B 1 62 ? -16.969 24.5 -0.098 1 73.31 62 LYS B O 1
ATOM 2472 N N . LEU B 1 63 ? -15.945 23.938 -1.892 1 61.41 63 LEU B N 1
ATOM 2473 C CA . LEU B 1 63 ? -16.078 22.516 -1.568 1 61.41 63 LEU B CA 1
ATOM 2474 C C . LEU B 1 63 ? -15.43 22.203 -0.224 1 61.41 63 LEU B C 1
ATOM 2476 O O . LEU B 1 63 ? -15.953 21.406 0.55 1 61.41 63 LEU B O 1
ATOM 2480 N N . TYR B 1 64 ? -14.422 22.844 -0.067 1 59.41 64 TYR B N 1
ATOM 2481 C CA . TYR B 1 64 ? -13.648 22.641 1.149 1 59.41 64 TYR B CA 1
ATOM 2482 C C . TYR B 1 64 ? -14.414 23.125 2.375 1 59.41 64 TYR B C 1
ATOM 2484 O O . TYR B 1 64 ? -14.5 22.406 3.381 1 59.41 64 TYR B O 1
ATOM 2492 N N . PHE B 1 65 ? -14.906 24.312 2.41 1 60.25 65 PHE B N 1
ATOM 2493 C CA . PHE B 1 65 ? -15.453 24.953 3.602 1 60.25 65 PHE B CA 1
ATOM 2494 C C . PHE B 1 65 ? -16.953 24.688 3.723 1 60.25 65 PHE B C 1
ATOM 2496 O O . PHE B 1 65 ? -17.531 24.844 4.801 1 60.25 65 PHE B O 1
ATOM 2503 N N . SER B 1 66 ? -17.625 24.562 2.604 1 53.28 66 SER B N 1
ATOM 2504 C CA . SER B 1 66 ? -19.047 24.25 2.713 1 53.28 66 SER B CA 1
ATOM 2505 C C . SER B 1 66 ? -19.266 22.922 3.438 1 53.28 66 SER B C 1
ATOM 2507 O O . SER B 1 66 ? -20.375 22.609 3.846 1 53.28 66 SER B O 1
ATOM 2509 N N . GLY B 1 67 ? -18.328 22.406 3.928 1 44.53 67 GLY B N 1
ATOM 2510 C CA . GLY B 1 67 ? -18.516 21.078 4.488 1 44.53 67 GLY B CA 1
ATOM 2511 C C . GLY B 1 67 ? -19.109 20.094 3.5 1 44.53 67 GLY B C 1
ATOM 2512 O O . GLY B 1 67 ? -19.484 18.969 3.873 1 44.53 67 GLY B O 1
ATOM 2513 N N . TYR B 1 68 ? -19.891 20.641 2.643 1 34.59 68 TYR B N 1
ATOM 2514 C CA . TYR B 1 68 ? -20.594 19.844 1.65 1 34.59 68 TYR B CA 1
ATOM 2515 C C . TYR B 1 68 ? -19.641 18.875 0.96 1 34.59 68 TYR B C 1
ATOM 2517 O O . TYR B 1 68 ? -18.531 19.25 0.592 1 34.59 68 TYR B O 1
ATOM 2525 N N . GLU B 1 69 ? -19.609 17.609 1.351 1 34.94 69 GLU B N 1
ATOM 2526 C CA . GLU B 1 69 ? -19.359 16.469 0.475 1 34.94 69 GLU B CA 1
ATOM 2527 C C . GLU B 1 69 ? -19.734 16.781 -0.97 1 34.94 69 GLU B C 1
ATOM 2529 O O . GLU B 1 69 ? -20.906 17 -1.283 1 34.94 69 GLU B O 1
ATOM 2534 N N . GLU B 1 70 ? -19.344 17.812 -1.523 1 33.41 70 GLU B N 1
ATOM 2535 C CA . GLU B 1 70 ? -19.719 17.734 -2.93 1 33.41 70 GLU B CA 1
ATOM 2536 C C . GLU B 1 70 ? -19.922 16.281 -3.363 1 33.41 70 GLU B C 1
ATOM 2538 O O . GLU B 1 70 ? -18.984 15.477 -3.285 1 33.41 70 GLU B O 1
ATOM 2543 N N . HIS B 1 71 ? -21.016 15.758 -2.996 1 32.41 71 HIS B N 1
ATOM 2544 C CA . HIS B 1 71 ? -21.438 14.609 -3.789 1 32.41 71 HIS B CA 1
ATOM 2545 C C . HIS B 1 71 ? -21 14.758 -5.242 1 32.41 71 HIS B C 1
ATOM 2547 O O . HIS B 1 71 ? -21.594 15.539 -5.996 1 32.41 71 HIS B O 1
ATOM 2553 N N . HIS B 1 72 ? -19.953 15.219 -5.488 1 33.16 72 HIS B N 1
ATOM 2554 C CA . HIS B 1 72 ? -19.719 15.094 -6.922 1 33.16 72 HIS B CA 1
ATOM 2555 C C . HIS B 1 72 ? -20.516 13.938 -7.512 1 33.16 72 HIS B C 1
ATOM 2557 O O . HIS B 1 72 ? -20.422 12.805 -7.035 1 33.16 72 HIS B O 1
ATOM 2563 N N . PRO B 1 73 ? -21.641 14.297 -8.047 1 32.38 73 PRO B N 1
ATOM 2564 C CA . PRO B 1 73 ? -22.422 13.25 -8.703 1 32.38 73 PRO B CA 1
ATOM 2565 C C . PRO B 1 73 ? -21.547 12.141 -9.305 1 32.38 73 PRO B C 1
ATOM 2567 O O . PRO B 1 73 ? -22.062 11.086 -9.68 1 32.38 73 PRO B O 1
ATOM 2570 N N . ALA B 1 74 ? -20.438 12.562 -9.742 1 33.59 74 ALA B N 1
ATOM 2571 C CA . ALA B 1 74 ? -19.703 11.5 -10.422 1 33.59 74 ALA B CA 1
ATOM 2572 C C . ALA B 1 74 ? -19.219 10.445 -9.43 1 33.59 74 ALA B C 1
ATOM 2574 O O . ALA B 1 74 ? -18.953 9.305 -9.812 1 33.59 74 ALA B O 1
ATOM 2575 N N . ALA B 1 75 ? -18.859 10.742 -8.219 1 38.28 75 ALA B N 1
ATOM 2576 C CA . ALA B 1 75 ? -18.484 9.742 -7.219 1 38.28 75 ALA B CA 1
ATOM 2577 C C . ALA B 1 75 ? -19.719 8.984 -6.711 1 38.28 75 ALA B C 1
ATOM 2579 O O . ALA B 1 75 ? -19.594 7.949 -6.059 1 38.28 75 ALA B O 1
ATOM 2580 N N . ASP B 1 76 ? -20.766 9.664 -6.492 1 34.41 76 ASP B N 1
ATOM 2581 C CA . ASP B 1 76 ? -22.047 9.094 -6.129 1 34.41 76 ASP B CA 1
ATOM 2582 C C . ASP B 1 76 ? -22.547 8.133 -7.211 1 34.41 76 ASP B C 1
ATOM 2584 O O . ASP B 1 76 ? -23.703 7.703 -7.188 1 34.41 76 ASP B O 1
ATOM 2588 N N . ARG B 1 77 ? -22 8.344 -8.328 1 34.47 77 ARG B N 1
ATOM 2589 C CA . ARG B 1 77 ? -22.609 7.23 -9.039 1 34.47 77 ARG B CA 1
ATOM 2590 C C . ARG B 1 77 ? -22.453 5.93 -8.266 1 34.47 77 ARG B C 1
ATOM 2592 O O . ARG B 1 77 ? -21.344 5.559 -7.895 1 34.47 77 ARG B O 1
ATOM 2599 N N . GLU B 1 78 ? -23.141 5.57 -7.367 1 40.47 78 GLU B N 1
ATOM 2600 C CA . GLU B 1 78 ? -23.391 4.328 -6.641 1 40.47 78 GLU B CA 1
ATOM 2601 C C . GLU B 1 78 ? -22.391 3.248 -7.035 1 40.47 78 GLU B C 1
ATOM 2603 O O . GLU B 1 78 ? -22.062 2.375 -6.23 1 40.47 78 GLU B O 1
ATOM 2608 N N . GLY B 1 79 ? -21.578 3.346 -8.203 1 42.19 79 GLY B N 1
ATOM 2609 C CA . GLY B 1 79 ? -20.938 2.189 -8.797 1 42.19 79 GLY B CA 1
ATOM 2610 C C . GLY B 1 79 ? -19.484 2.441 -9.164 1 42.19 79 GLY B C 1
ATOM 2611 O O . GLY B 1 79 ? -18.922 1.748 -10.008 1 42.19 79 GLY B O 1
ATOM 2612 N N . SER B 1 80 ? -18.906 3.66 -8.688 1 57.41 80 SER B N 1
ATOM 2613 C CA . SER B 1 80 ? -17.594 3.805 -9.289 1 57.41 80 SER B CA 1
ATOM 2614 C C . SER B 1 80 ? -16.562 2.951 -8.555 1 57.41 80 SER B C 1
ATOM 2616 O O . SER B 1 80 ? -16.531 2.92 -7.328 1 57.41 80 SER B O 1
ATOM 2618 N N . SER B 1 81 ? -15.875 2.148 -9.125 1 83 81 SER B N 1
ATOM 2619 C CA . SER B 1 81 ? -14.875 1.187 -8.664 1 83 81 SER B CA 1
ATOM 2620 C C . SER B 1 81 ? -13.625 1.889 -8.141 1 83 81 SER B C 1
ATOM 2622 O O . SER B 1 81 ? -13.398 3.062 -8.438 1 83 81 SER B O 1
ATOM 2624 N N . GLU B 1 82 ? -13.086 1.52 -7.031 1 89.69 82 GLU B N 1
ATOM 2625 C CA . GLU B 1 82 ? -11.789 1.964 -6.527 1 89.69 82 GLU B CA 1
ATOM 2626 C C . GLU B 1 82 ? -10.836 2.291 -7.668 1 89.69 82 GLU B C 1
ATOM 2628 O O . GLU B 1 82 ? -10.07 3.254 -7.586 1 89.69 82 GLU B O 1
ATOM 2633 N N . ILE B 1 83 ? -10.961 1.584 -8.734 1 92.75 83 ILE B N 1
ATOM 2634 C CA . ILE B 1 83 ? -10.117 1.803 -9.898 1 92.75 83 ILE B CA 1
ATOM 2635 C C . ILE B 1 83 ? -10.406 3.18 -10.5 1 92.75 83 ILE B C 1
ATOM 2637 O O . ILE B 1 83 ? -9.477 3.938 -10.797 1 92.75 83 ILE B O 1
ATOM 2641 N N . GLN B 1 84 ? -11.633 3.508 -10.602 1 89.88 84 GLN B N 1
ATOM 2642 C CA . GLN B 1 84 ? -12.016 4.801 -11.164 1 89.88 84 GLN B CA 1
ATOM 2643 C C . GLN B 1 84 ? -11.578 5.945 -10.25 1 89.88 84 GLN B C 1
ATOM 2645 O O . GLN B 1 84 ? -11.109 6.98 -10.727 1 89.88 84 GLN B O 1
ATOM 2650 N N . ARG B 1 85 ? -11.766 5.75 -9.008 1 92.19 85 ARG B N 1
ATOM 2651 C CA . ARG B 1 85 ? -11.352 6.77 -8.055 1 92.19 85 ARG B CA 1
ATOM 2652 C C . ARG B 1 85 ? -9.852 7.023 -8.141 1 92.19 85 ARG B C 1
ATOM 2654 O O . ARG B 1 85 ? -9.414 8.172 -8.133 1 92.19 85 ARG B O 1
ATOM 2661 N N . LEU B 1 86 ? -9.078 5.957 -8.25 1 95.31 86 LEU B N 1
ATOM 2662 C CA . LEU B 1 86 ? -7.633 6.074 -8.352 1 95.31 86 LEU B CA 1
ATOM 2663 C C . LEU B 1 86 ? -7.23 6.754 -9.656 1 95.31 86 LEU B C 1
ATOM 2665 O O . LEU B 1 86 ? -6.289 7.551 -9.68 1 95.31 86 LEU B O 1
ATOM 2669 N N . LEU B 1 87 ? -7.977 6.438 -10.688 1 91.38 87 LEU B N 1
ATOM 2670 C CA . LEU B 1 87 ? -7.715 7.086 -11.961 1 91.38 87 LEU B CA 1
ATOM 2671 C C . LEU B 1 87 ? -7.918 8.594 -11.859 1 91.38 87 LEU B C 1
ATOM 2673 O O . LEU B 1 87 ? -7.066 9.375 -12.289 1 91.38 87 LEU B O 1
ATOM 2677 N N . GLN B 1 88 ? -8.945 8.977 -11.273 1 87.56 88 GLN B N 1
ATOM 2678 C CA . GLN B 1 88 ? -9.242 10.391 -11.094 1 87.56 88 GLN B CA 1
ATOM 2679 C C . GLN B 1 88 ? -8.18 11.07 -10.234 1 87.56 88 GLN B C 1
ATOM 2681 O O . GLN B 1 88 ? -7.73 12.18 -10.547 1 87.56 88 GLN B O 1
ATOM 2686 N N . PHE B 1 89 ? -7.828 10.406 -9.234 1 92.06 89 PHE B N 1
ATOM 2687 C CA . PHE B 1 89 ? -6.805 10.93 -8.336 1 92.06 89 PHE B CA 1
ATOM 2688 C C . PHE B 1 89 ? -5.492 11.141 -9.086 1 92.06 89 PHE B C 1
ATOM 2690 O O . PHE B 1 89 ? -4.875 12.203 -8.977 1 92.06 89 PHE B O 1
ATOM 2697 N N . LEU B 1 90 ? -5.098 10.133 -9.836 1 93.12 90 LEU B N 1
ATOM 2698 C CA . LEU B 1 90 ? -3.812 10.188 -10.523 1 93.12 90 LEU B CA 1
ATOM 2699 C C . LEU B 1 90 ? -3.836 11.219 -11.648 1 93.12 90 LEU B C 1
ATOM 2701 O O . LEU B 1 90 ? -2.824 11.867 -11.922 1 93.12 90 LEU B O 1
ATOM 2705 N N . GLU B 1 91 ? -4.965 11.398 -12.227 1 86.06 91 GLU B N 1
ATOM 2706 C CA . GLU B 1 91 ? -5.105 12.383 -13.297 1 86.06 91 GLU B CA 1
ATOM 2707 C C . GLU B 1 91 ? -4.969 13.805 -12.758 1 86.06 91 GLU B C 1
ATOM 2709 O O . GLU B 1 91 ? -4.496 14.703 -13.461 1 86.06 91 GLU B O 1
ATOM 2714 N N . SER B 1 92 ? -5.344 13.977 -11.492 1 83 92 SER B N 1
ATOM 2715 C CA . SER B 1 92 ? -5.293 15.305 -10.883 1 83 92 SER B CA 1
ATOM 2716 C C . SER B 1 92 ? -4.152 15.414 -9.875 1 83 92 SER B C 1
ATOM 2718 O O . SER B 1 92 ? -4.168 16.281 -9 1 83 92 SER B O 1
ATOM 2720 N N . TYR B 1 93 ? -3.279 14.484 -10.016 1 85.56 93 TYR B N 1
ATOM 2721 C CA . TYR B 1 93 ? -2.197 14.438 -9.039 1 85.56 93 TYR B CA 1
ATOM 2722 C C . TYR B 1 93 ? -1.4 15.734 -9.039 1 85.56 93 TYR B C 1
ATOM 2724 O O . TYR B 1 93 ? -0.99 16.219 -10.094 1 85.56 93 TYR B O 1
ATOM 2732 N N . ASP B 1 94 ? -1.225 16.266 -7.871 1 81.19 94 ASP B N 1
ATOM 2733 C CA . ASP B 1 94 ? -0.456 17.5 -7.699 1 81.19 94 ASP B CA 1
ATOM 2734 C C . ASP B 1 94 ? 0.826 17.234 -6.91 1 81.19 94 ASP B C 1
ATOM 2736 O O . ASP B 1 94 ? 0.782 17.016 -5.699 1 81.19 94 ASP B O 1
ATOM 2740 N N . PRO B 1 95 ? 2.014 17.359 -7.52 1 86.31 95 PRO B N 1
ATOM 2741 C CA . PRO B 1 95 ? 3.283 17.078 -6.84 1 86.31 95 PRO B CA 1
ATOM 2742 C C . PRO B 1 95 ? 3.568 18.062 -5.707 1 86.31 95 PRO B C 1
ATOM 2744 O O . PRO B 1 95 ? 4.43 17.812 -4.863 1 86.31 95 PRO B O 1
ATOM 2747 N N . ALA B 1 96 ? 2.812 19.156 -5.637 1 84 96 ALA B N 1
ATOM 2748 C CA . ALA B 1 96 ? 3.047 20.188 -4.625 1 84 96 ALA B CA 1
ATOM 2749 C C . ALA B 1 96 ? 2.76 19.656 -3.227 1 84 96 ALA B C 1
ATOM 2751 O O . ALA B 1 96 ? 3.363 20.094 -2.248 1 84 96 ALA B O 1
ATOM 2752 N N . VAL B 1 97 ? 1.823 18.688 -3.172 1 85.94 97 VAL B N 1
ATOM 2753 C CA . VAL B 1 97 ? 1.478 18.125 -1.874 1 85.94 97 VAL B CA 1
ATOM 2754 C C . VAL B 1 97 ? 2.703 17.453 -1.262 1 85.94 97 VAL B C 1
ATOM 2756 O O . VAL B 1 97 ? 2.953 17.578 -0.061 1 85.94 97 VAL B O 1
ATOM 2759 N N . VAL B 1 98 ? 3.498 16.766 -2.072 1 93.19 98 VAL B N 1
ATOM 2760 C CA . VAL B 1 98 ? 4.715 16.109 -1.621 1 93.19 98 VAL B CA 1
ATOM 2761 C C . VAL B 1 98 ? 5.754 17.141 -1.207 1 93.19 98 VAL B C 1
ATOM 2763 O O . VAL B 1 98 ? 6.426 16.984 -0.185 1 93.19 98 VAL B O 1
ATOM 2766 N N . ASP B 1 99 ? 5.824 18.203 -1.977 1 89.12 99 ASP B N 1
ATOM 2767 C CA . ASP B 1 99 ? 6.77 19.266 -1.661 1 89.12 99 ASP B CA 1
ATOM 2768 C C . ASP B 1 99 ? 6.43 19.922 -0.326 1 89.12 99 ASP B C 1
ATOM 2770 O O . ASP B 1 99 ? 7.32 20.203 0.479 1 89.12 99 ASP B O 1
ATOM 2774 N N . GLU B 1 100 ? 5.188 20.188 -0.132 1 87.88 100 GLU B N 1
ATOM 2775 C CA . GLU B 1 100 ? 4.734 20.797 1.113 1 87.88 100 GLU B CA 1
ATOM 2776 C C . GLU B 1 100 ? 5 19.875 2.307 1 87.88 100 GLU B C 1
ATOM 2778 O O . GLU B 1 100 ? 5.473 20.344 3.35 1 87.88 100 GLU B O 1
ATOM 2783 N N . PHE B 1 101 ? 4.734 18.641 2.174 1 94.75 101 PHE B N 1
ATOM 2784 C CA . PHE B 1 101 ? 5.004 17.656 3.217 1 94.75 101 PHE B CA 1
ATOM 2785 C C . PHE B 1 101 ? 6.484 17.656 3.582 1 94.75 101 PHE B C 1
ATOM 2787 O O . PHE B 1 101 ? 6.84 17.719 4.762 1 94.75 101 PHE B O 1
ATOM 2794 N N . LEU B 1 102 ? 7.32 17.625 2.584 1 94.44 102 LEU B N 1
ATOM 2795 C CA . LEU B 1 102 ? 8.758 17.5 2.793 1 94.44 102 LEU B CA 1
ATOM 2796 C C . LEU B 1 102 ? 9.336 18.797 3.377 1 94.44 102 LEU B C 1
ATOM 2798 O O . LEU B 1 102 ? 10.328 18.766 4.102 1 94.44 102 LEU B O 1
ATOM 2802 N N . SER B 1 103 ? 8.648 19.953 3.037 1 91.94 103 SER B N 1
ATOM 2803 C CA . SER B 1 103 ? 9.109 21.219 3.58 1 91.94 103 SER B CA 1
ATOM 2804 C C . SER B 1 103 ? 9.023 21.234 5.102 1 91.94 103 SER B C 1
ATOM 2806 O O . SER B 1 103 ? 9.805 21.922 5.77 1 91.94 103 SER B O 1
ATOM 2808 N N . VAL B 1 104 ? 8.086 20.438 5.648 1 94.31 104 VAL B N 1
ATOM 2809 C CA . VAL B 1 104 ? 7.949 20.312 7.098 1 94.31 104 VAL B CA 1
ATOM 2810 C C . VAL B 1 104 ? 8.797 19.156 7.602 1 94.31 104 VAL B C 1
ATOM 2812 O O . VAL B 1 104 ? 9.602 19.312 8.523 1 94.31 104 VAL B O 1
ATOM 2815 N N . PHE B 1 105 ? 8.742 18.016 6.977 1 97.19 105 PHE B N 1
ATOM 2816 C CA . PHE B 1 105 ? 9.375 16.75 7.332 1 97.19 105 PHE B CA 1
ATOM 2817 C C . PHE B 1 105 ? 10.875 16.938 7.543 1 97.19 105 PHE B C 1
ATOM 2819 O O . PHE B 1 105 ? 11.438 16.422 8.516 1 97.19 105 PHE B O 1
ATOM 2826 N N . THR B 1 106 ? 11.469 17.703 6.727 1 94.44 106 THR B N 1
ATOM 2827 C CA . THR B 1 106 ? 12.93 17.766 6.68 1 94.44 106 THR B CA 1
ATOM 2828 C C . THR B 1 106 ? 13.469 18.641 7.797 1 94.44 106 THR B C 1
ATOM 2830 O O . THR B 1 106 ? 14.672 18.656 8.055 1 94.44 106 THR B O 1
ATOM 2833 N N . HIS B 1 107 ? 12.633 19.344 8.555 1 95.06 107 HIS B N 1
ATOM 2834 C CA . HIS B 1 107 ? 13.062 20.203 9.648 1 95.06 107 HIS B CA 1
ATOM 2835 C C . HIS B 1 107 ? 13.266 19.422 10.938 1 95.06 107 HIS B C 1
ATOM 2837 O O . HIS B 1 107 ? 13.805 19.938 11.914 1 95.06 107 HIS B O 1
ATOM 2843 N N . PHE B 1 108 ? 12.836 18.203 10.93 1 97.19 108 PHE B N 1
ATOM 2844 C CA . PHE B 1 108 ? 12.891 17.422 12.164 1 97.19 108 PHE B CA 1
ATOM 2845 C C . PHE B 1 108 ? 13.859 16.266 12.039 1 97.19 108 PHE B C 1
ATOM 2847 O O . PHE B 1 108 ? 13.961 15.641 10.977 1 97.19 108 PHE B O 1
ATOM 2854 N N . LYS B 1 109 ? 14.523 15.938 13.109 1 97.06 109 LYS B N 1
ATOM 2855 C CA . LYS B 1 109 ? 15.508 14.859 13.133 1 97.06 109 LYS B CA 1
ATOM 2856 C C . LYS B 1 109 ? 14.875 13.539 13.539 1 97.06 109 LYS B C 1
ATOM 2858 O O . LYS B 1 109 ? 15.367 12.469 13.18 1 97.06 109 LYS B O 1
ATOM 2863 N N . LYS B 1 110 ? 13.898 13.664 14.305 1 98.5 110 LYS B N 1
ATOM 2864 C CA . LYS B 1 110 ? 13.188 12.5 14.812 1 98.5 110 LYS B CA 1
ATOM 2865 C C . LYS B 1 110 ? 11.742 12.484 14.32 1 98.5 110 LYS B C 1
ATOM 2867 O O . LYS B 1 110 ? 11.016 13.469 14.469 1 98.5 110 LYS B O 1
ATOM 2872 N N . ILE B 1 111 ? 11.336 11.367 13.672 1 98.88 111 ILE B N 1
ATOM 2873 C CA . ILE B 1 111 ? 10 11.219 13.109 1 98.88 111 ILE B CA 1
ATOM 2874 C C . ILE B 1 111 ? 9.281 10.047 13.773 1 98.88 111 ILE B C 1
ATOM 2876 O O . ILE B 1 111 ? 9.828 8.938 13.844 1 98.88 111 ILE B O 1
ATOM 2880 N N . ILE B 1 112 ? 8.156 10.266 14.336 1 98.94 112 ILE B N 1
ATOM 2881 C CA . ILE B 1 112 ? 7.277 9.203 14.797 1 98.94 112 ILE B CA 1
ATOM 2882 C C . ILE B 1 112 ? 6.098 9.047 13.844 1 98.94 112 ILE B C 1
ATOM 2884 O O . ILE B 1 112 ? 5.293 9.969 13.688 1 98.94 112 ILE B O 1
ATOM 2888 N N . LEU B 1 113 ? 6.043 7.938 13.203 1 98.94 113 LEU B N 1
ATOM 2889 C CA . LEU B 1 113 ? 4.91 7.59 12.352 1 98.94 113 LEU B CA 1
ATOM 2890 C C . LEU B 1 113 ? 3.842 6.848 13.141 1 98.94 113 LEU B C 1
ATOM 2892 O O . LEU B 1 113 ? 4.141 5.883 13.844 1 98.94 113 LEU B O 1
ATOM 2896 N N . PHE B 1 114 ? 2.629 7.328 13.055 1 98.81 114 PHE B N 1
ATOM 2897 C CA . PHE B 1 114 ? 1.521 6.812 13.852 1 98.81 114 PHE B CA 1
ATOM 2898 C C . PHE B 1 114 ? 0.317 6.504 12.977 1 98.81 114 PHE B C 1
ATOM 2900 O O . PHE B 1 114 ? -0.018 7.285 12.078 1 98.81 114 PHE B O 1
ATOM 2907 N N . GLY B 1 115 ? -0.283 5.441 13.109 1 97.56 115 GLY B N 1
ATOM 2908 C CA . GLY B 1 115 ? -1.514 5.031 12.453 1 97.56 115 GLY B CA 1
ATOM 2909 C C . GLY B 1 115 ? -2.234 3.914 13.18 1 97.56 115 GLY B C 1
ATOM 2910 O O . GLY B 1 115 ? -1.64 3.225 14.016 1 97.56 115 GLY B O 1
ATOM 2911 N N . LEU B 1 116 ? -3.482 3.775 12.891 1 96.19 116 LEU B N 1
ATOM 2912 C CA . LEU B 1 116 ? -4.277 2.703 13.477 1 96.19 116 LEU B CA 1
ATOM 2913 C C . LEU B 1 116 ? -4.77 1.74 12.406 1 96.19 116 LEU B C 1
ATOM 2915 O O . LEU B 1 116 ? -5.074 2.156 11.281 1 96.19 116 LEU B O 1
ATOM 2919 N N . GLY B 1 117 ? -4.875 0.449 12.773 1 95.19 117 GLY B N 1
ATOM 2920 C CA . GLY B 1 117 ? -5.359 -0.544 11.836 1 95.19 117 GLY B CA 1
ATOM 2921 C C . GLY B 1 117 ? -4.523 -0.63 10.57 1 95.19 117 GLY B C 1
ATOM 2922 O O . GLY B 1 117 ? -3.299 -0.743 10.641 1 95.19 117 GLY B O 1
ATOM 2923 N N . PRO B 1 118 ? -5.18 -0.649 9.375 1 96.56 118 PRO B N 1
ATOM 2924 C CA . PRO B 1 118 ? -4.418 -0.744 8.125 1 96.56 118 PRO B CA 1
ATOM 2925 C C . PRO B 1 118 ? -3.473 0.439 7.922 1 96.56 118 PRO B C 1
ATOM 2927 O O . PRO B 1 118 ? -2.428 0.296 7.285 1 96.56 118 PRO B O 1
ATOM 2930 N N . SER B 1 119 ? -3.805 1.559 8.469 1 97.75 119 SER B N 1
ATOM 2931 C CA . SER B 1 119 ? -2.934 2.723 8.344 1 97.75 119 SER B CA 1
ATOM 2932 C C . SER B 1 119 ? -1.622 2.518 9.094 1 97.75 119 SER B C 1
ATOM 2934 O O . SER B 1 119 ? -0.575 3.01 8.672 1 97.75 119 SER B O 1
ATOM 2936 N N . TYR B 1 120 ? -1.72 1.774 10.234 1 98.19 120 TYR B N 1
ATOM 2937 C CA . TYR B 1 120 ? -0.488 1.436 10.938 1 98.19 120 TYR B CA 1
ATOM 2938 C C . TYR B 1 120 ? 0.452 0.639 10.039 1 98.19 120 TYR B C 1
ATOM 2940 O O . TYR B 1 120 ? 1.651 0.922 9.977 1 98.19 120 TYR B O 1
ATOM 2948 N N . ILE B 1 121 ? -0.056 -0.313 9.336 1 98.5 121 ILE B N 1
ATOM 2949 C CA . ILE B 1 121 ? 0.751 -1.13 8.438 1 98.5 121 ILE B CA 1
ATOM 2950 C C . ILE B 1 121 ? 1.336 -0.255 7.328 1 98.5 121 ILE B C 1
ATOM 2952 O O . ILE B 1 121 ? 2.49 -0.434 6.93 1 98.5 121 ILE B O 1
ATOM 2956 N N . SER B 1 122 ? 0.575 0.716 6.848 1 98.69 122 SER B N 1
ATOM 2957 C CA . SER B 1 122 ? 1.082 1.664 5.859 1 98.69 122 SER B CA 1
ATOM 2958 C C . SER B 1 122 ? 2.291 2.426 6.395 1 98.69 122 SER B C 1
ATOM 2960 O O . SER B 1 122 ? 3.24 2.691 5.652 1 98.69 122 SER B O 1
ATOM 2962 N N . THR B 1 123 ? 2.223 2.77 7.684 1 98.88 123 THR B N 1
ATOM 2963 C CA . THR B 1 123 ? 3.334 3.518 8.258 1 98.88 123 THR B CA 1
ATOM 2964 C C . THR B 1 123 ? 4.57 2.635 8.391 1 98.88 123 THR B C 1
ATOM 2966 O O . THR B 1 123 ? 5.699 3.111 8.258 1 98.88 123 THR B O 1
ATOM 2969 N N . GLU B 1 124 ? 4.375 1.328 8.664 1 98.62 124 GLU B N 1
ATOM 2970 C CA . GLU B 1 124 ? 5.5 0.398 8.656 1 98.62 124 GLU B CA 1
ATOM 2971 C C . GLU B 1 124 ? 6.172 0.356 7.281 1 98.62 124 GLU B C 1
ATOM 2973 O O . GLU B 1 124 ? 7.398 0.359 7.184 1 98.62 124 GLU B O 1
ATOM 2978 N N . TYR B 1 125 ? 5.375 0.309 6.297 1 98.69 125 TYR B N 1
ATOM 2979 C CA . TYR B 1 125 ? 5.879 0.33 4.93 1 98.69 125 TYR B CA 1
ATOM 2980 C C . TYR B 1 125 ? 6.676 1.601 4.66 1 98.69 125 TYR B C 1
ATOM 2982 O O . TYR B 1 125 ? 7.781 1.543 4.117 1 98.69 125 TYR B O 1
ATOM 2990 N N . PHE B 1 126 ? 6.125 2.74 5.074 1 98.81 126 PHE B N 1
ATOM 2991 C CA . PHE B 1 126 ? 6.762 4.035 4.875 1 98.81 126 PHE B CA 1
ATOM 2992 C C . PHE B 1 126 ? 8.109 4.094 5.586 1 98.81 126 PHE B C 1
ATOM 2994 O O . PHE B 1 126 ? 9.102 4.531 5.008 1 98.81 126 PHE B O 1
ATOM 3001 N N . ALA B 1 127 ? 8.086 3.588 6.785 1 98.75 127 ALA B N 1
ATOM 3002 C CA . ALA B 1 127 ? 9.312 3.582 7.582 1 98.75 127 ALA B CA 1
ATOM 3003 C C . ALA B 1 127 ? 10.391 2.73 6.918 1 98.75 127 ALA B C 1
ATOM 3005 O O . ALA B 1 127 ? 11.555 3.121 6.875 1 98.75 127 ALA B O 1
ATOM 3006 N N . TYR B 1 128 ? 10.008 1.594 6.449 1 97.81 128 TYR B N 1
ATOM 3007 C CA . TYR B 1 128 ? 10.945 0.723 5.758 1 97.81 128 TYR B CA 1
ATOM 3008 C C . TYR B 1 128 ? 11.602 1.444 4.582 1 97.81 128 TYR B C 1
ATOM 3010 O O . TYR B 1 128 ? 12.82 1.408 4.422 1 97.81 128 TYR B O 1
ATOM 3018 N N . LYS B 1 129 ? 10.781 2.109 3.793 1 97.69 129 LYS B N 1
ATOM 3019 C CA . LYS B 1 129 ? 11.273 2.791 2.6 1 97.69 129 LYS B CA 1
ATOM 3020 C C . LYS B 1 129 ? 12.102 4.016 2.973 1 97.69 129 LYS B C 1
ATOM 3022 O O . LYS B 1 129 ? 13.109 4.312 2.324 1 97.69 129 LYS B O 1
ATOM 3027 N N . LEU B 1 130 ? 11.672 4.715 4.004 1 97.69 130 LEU B N 1
ATOM 3028 C CA . LEU B 1 130 ? 12.383 5.91 4.453 1 97.69 130 LEU B CA 1
ATOM 3029 C C . LEU B 1 130 ? 13.789 5.566 4.91 1 97.69 130 LEU B C 1
ATOM 3031 O O . LEU B 1 130 ? 14.727 6.348 4.707 1 97.69 130 LEU B O 1
ATOM 3035 N N . ALA B 1 131 ? 13.938 4.422 5.547 1 95.38 131 ALA B N 1
ATOM 3036 C CA . ALA B 1 131 ? 15.219 4.016 6.113 1 95.38 131 ALA B CA 1
ATOM 3037 C C . ALA B 1 131 ? 16.312 4.012 5.047 1 95.38 131 ALA B C 1
ATOM 3039 O O . ALA B 1 131 ? 17.484 4.25 5.352 1 95.38 131 ALA B O 1
ATOM 3040 N N . ALA B 1 132 ? 15.93 3.861 3.822 1 92.69 132 ALA B N 1
ATOM 3041 C CA . ALA B 1 132 ? 16.906 3.75 2.742 1 92.69 132 ALA B CA 1
ATOM 3042 C C . ALA B 1 132 ? 17.25 5.121 2.168 1 92.69 132 ALA B C 1
ATOM 3044 O O . ALA B 1 132 ? 18.234 5.273 1.445 1 92.69 132 ALA B O 1
ATOM 3045 N N . VAL B 1 133 ? 16.484 6.137 2.535 1 94.62 133 VAL B N 1
ATOM 3046 C CA . VAL B 1 133 ? 16.672 7.355 1.751 1 94.62 133 VAL B CA 1
ATOM 3047 C C . VAL B 1 133 ? 16.844 8.547 2.686 1 94.62 133 VAL B C 1
ATOM 3049 O O . VAL B 1 133 ? 17.047 9.68 2.229 1 94.62 133 VAL B O 1
ATOM 3052 N N . THR B 1 134 ? 16.766 8.367 3.977 1 95.12 134 THR B N 1
ATOM 3053 C CA . THR B 1 134 ? 16.969 9.461 4.926 1 95.12 134 THR B CA 1
ATOM 3054 C C . THR B 1 134 ? 17.75 8.977 6.141 1 95.12 134 THR B C 1
ATOM 3056 O O . THR B 1 134 ? 17.719 7.793 6.48 1 95.12 134 THR B O 1
ATOM 3059 N N . ASP B 1 135 ? 18.422 9.906 6.801 1 94.69 135 ASP B N 1
ATOM 3060 C CA . ASP B 1 135 ? 19.188 9.586 8 1 94.69 135 ASP B CA 1
ATOM 3061 C C . ASP B 1 135 ? 18.406 9.953 9.266 1 94.69 135 ASP B C 1
ATOM 3063 O O . ASP B 1 135 ? 18.953 9.867 10.367 1 94.69 135 ASP B O 1
ATOM 3067 N N . ARG B 1 136 ? 17.266 10.312 9.07 1 96.38 136 ARG B N 1
ATOM 3068 C CA . ARG B 1 136 ? 16.438 10.68 10.211 1 96.38 136 ARG B CA 1
ATOM 3069 C C . ARG B 1 136 ? 16.062 9.445 11.023 1 96.38 136 ARG B C 1
ATOM 3071 O O . ARG B 1 136 ? 15.961 8.344 10.484 1 96.38 136 ARG B O 1
ATOM 3078 N N . ASN B 1 137 ? 15.906 9.641 12.32 1 97.88 137 ASN B N 1
ATOM 3079 C CA . ASN B 1 137 ? 15.445 8.57 13.195 1 97.88 137 ASN B CA 1
ATOM 3080 C C . ASN B 1 137 ? 13.938 8.344 13.055 1 97.88 137 ASN B C 1
ATOM 3082 O O . ASN B 1 137 ? 13.141 9.188 13.469 1 97.88 137 ASN B O 1
ATOM 3086 N N . ILE B 1 138 ? 13.586 7.207 12.523 1 98.62 138 ILE B N 1
ATOM 3087 C CA . ILE B 1 138 ? 12.18 6.918 12.25 1 98.62 138 ILE B CA 1
ATOM 3088 C C . ILE B 1 138 ? 11.656 5.895 13.258 1 98.62 138 ILE B C 1
ATOM 3090 O O . ILE B 1 138 ? 12.234 4.816 13.414 1 98.62 138 ILE B O 1
ATOM 3094 N N . PHE B 1 139 ? 10.609 6.199 13.898 1 98.69 139 PHE B N 1
ATOM 3095 C CA . PHE B 1 139 ? 9.891 5.301 14.789 1 98.69 139 PHE B CA 1
ATOM 3096 C C . PHE B 1 139 ? 8.469 5.062 14.281 1 98.69 139 PHE B C 1
ATOM 3098 O O . PHE B 1 139 ? 7.867 5.941 13.664 1 98.69 139 PHE B O 1
ATOM 3105 N N . VAL B 1 140 ? 7.996 3.887 14.508 1 98.75 140 VAL B N 1
ATOM 3106 C CA . VAL B 1 140 ? 6.633 3.529 14.117 1 98.75 140 VAL B CA 1
ATOM 3107 C C . VAL B 1 140 ? 5.879 2.973 15.32 1 98.75 140 VAL B C 1
ATOM 3109 O O . VAL B 1 140 ? 6.402 2.125 16.047 1 98.75 140 VAL B O 1
ATOM 3112 N N . THR B 1 141 ? 4.672 3.459 15.562 1 98.38 141 THR B N 1
ATOM 3113 C CA . THR B 1 141 ? 3.912 2.941 16.688 1 98.38 141 THR B CA 1
ATOM 3114 C C . THR B 1 141 ? 2.424 3.232 16.516 1 98.38 141 THR B C 1
ATOM 3116 O O . THR B 1 141 ? 2.041 4.094 15.727 1 98.38 141 THR B O 1
ATOM 3119 N N . HIS B 1 142 ? 1.62 2.447 17.141 1 97.5 142 HIS B N 1
ATOM 3120 C CA . HIS B 1 142 ? 0.198 2.738 17.297 1 97.5 142 HIS B CA 1
ATOM 3121 C C . HIS B 1 142 ? -0.167 2.979 18.75 1 97.5 142 HIS B C 1
ATOM 3123 O O . HIS B 1 142 ? -1.345 3.121 19.094 1 97.5 142 HIS B O 1
ATOM 3129 N N . ASP B 1 143 ? 0.862 2.98 19.594 1 97.38 143 ASP B N 1
ATOM 3130 C CA . ASP B 1 143 ? 0.679 3.17 21.031 1 97.38 143 ASP B CA 1
ATOM 3131 C C . ASP B 1 143 ? 0.958 4.617 21.438 1 97.38 143 ASP B C 1
ATOM 3133 O O . ASP B 1 143 ? 2.086 5.098 21.297 1 97.38 143 ASP B O 1
ATOM 3137 N N . GLU B 1 144 ? -0.051 5.191 21.984 1 97.31 144 GLU B N 1
ATOM 3138 C CA . GLU B 1 144 ? 0.065 6.605 22.328 1 97.31 144 GLU B CA 1
ATOM 3139 C C . GLU B 1 144 ? 1.107 6.824 23.422 1 97.31 144 GLU B C 1
ATOM 3141 O O . GLU B 1 144 ? 1.837 7.82 23.406 1 97.31 144 GLU B O 1
ATOM 3146 N N . ASN B 1 145 ? 1.15 5.953 24.391 1 97.44 145 ASN B N 1
ATOM 3147 C CA . ASN B 1 145 ? 2.107 6.098 25.469 1 97.44 145 ASN B CA 1
ATOM 3148 C C . ASN B 1 145 ? 3.545 6.016 24.969 1 97.44 145 ASN B C 1
ATOM 3150 O O . ASN B 1 145 ? 4.402 6.789 25.406 1 97.44 145 ASN B O 1
ATOM 3154 N N . TYR B 1 146 ? 3.76 5.074 24.156 1 98.31 146 TYR B N 1
ATOM 3155 C CA . TYR B 1 146 ? 5.09 4.934 23.578 1 98.31 146 TYR B CA 1
ATOM 3156 C C . TYR B 1 146 ? 5.469 6.172 22.781 1 98.31 146 TYR B C 1
ATOM 3158 O O . TYR B 1 146 ? 6.586 6.68 22.906 1 98.31 146 TYR B O 1
ATOM 3166 N N . ALA B 1 147 ? 4.559 6.684 21.969 1 98.62 147 ALA B N 1
ATOM 3167 C CA . ALA B 1 147 ? 4.805 7.898 21.188 1 98.62 147 ALA B CA 1
ATOM 3168 C C . ALA B 1 147 ? 5.156 9.062 22.109 1 98.62 147 ALA B C 1
ATOM 3170 O O . ALA B 1 147 ? 6.102 9.812 21.844 1 98.62 147 ALA B O 1
ATOM 3171 N N . GLU B 1 148 ? 4.402 9.18 23.156 1 98.44 148 GLU B N 1
ATOM 3172 C CA . GLU B 1 148 ? 4.625 10.266 24.109 1 98.44 148 GLU B CA 1
ATOM 3173 C C . GLU B 1 148 ? 6.012 10.18 24.734 1 98.44 148 GLU B C 1
ATOM 3175 O O . GLU B 1 148 ? 6.707 11.188 24.859 1 98.44 148 GLU B O 1
ATOM 3180 N N . ARG B 1 149 ? 6.43 9.047 25.094 1 98.25 149 ARG B N 1
ATOM 3181 C CA . ARG B 1 149 ? 7.719 8.836 25.766 1 98.25 149 ARG B CA 1
ATOM 3182 C C . ARG B 1 149 ? 8.875 9.172 24.812 1 98.25 149 ARG B C 1
ATOM 3184 O O . ARG B 1 149 ? 9.93 9.617 25.266 1 98.25 149 ARG B O 1
ATOM 3191 N N . LEU B 1 150 ? 8.633 8.984 23.578 1 98.31 150 LEU B N 1
ATOM 3192 C CA . LEU B 1 150 ? 9.68 9.219 22.578 1 98.31 150 LEU B CA 1
ATOM 3193 C C . LEU B 1 150 ? 9.766 10.695 22.234 1 98.31 150 LEU B C 1
ATOM 3195 O O . LEU B 1 150 ? 10.82 11.172 21.781 1 98.31 150 LEU B O 1
ATOM 3199 N N . ALA B 1 151 ? 8.742 11.422 22.359 1 98.56 151 ALA B N 1
ATOM 3200 C CA . ALA B 1 151 ? 8.594 12.773 21.828 1 98.56 151 ALA B CA 1
ATOM 3201 C C . ALA B 1 151 ? 9.469 13.758 22.594 1 98.56 151 ALA B C 1
ATOM 3203 O O . ALA B 1 151 ? 9.594 13.672 23.828 1 98.56 151 ALA B O 1
ATOM 3204 N N . ASP B 1 152 ? 10.094 14.68 21.891 1 98.5 152 ASP B N 1
ATOM 3205 C CA . ASP B 1 152 ? 10.836 15.82 22.422 1 98.5 152 ASP B CA 1
ATOM 3206 C C . ASP B 1 152 ? 10.844 16.984 21.422 1 98.5 152 ASP B C 1
ATOM 3208 O O . ASP B 1 152 ? 10.086 16.984 20.453 1 98.5 152 ASP B O 1
ATOM 3212 N N . ASN B 1 153 ? 11.664 17.969 21.625 1 97.81 153 ASN B N 1
ATOM 3213 C CA . ASN B 1 153 ? 11.594 19.219 20.859 1 97.81 153 ASN B CA 1
ATOM 3214 C C . ASN B 1 153 ? 12.164 19.047 19.453 1 97.81 153 ASN B C 1
ATOM 3216 O O . ASN B 1 153 ? 12.039 19.938 18.625 1 97.81 153 ASN B O 1
ATOM 3220 N N . GLU B 1 154 ? 12.695 17.844 19.109 1 98.38 154 GLU B N 1
ATOM 3221 C CA . GLU B 1 154 ? 13.234 17.547 17.781 1 98.38 154 GLU B CA 1
ATOM 3222 C C . GLU B 1 154 ? 12.32 16.594 17.016 1 98.38 154 GLU B C 1
ATOM 3224 O O . GLU B 1 154 ? 12.656 16.156 15.914 1 98.38 154 GLU B O 1
ATOM 3229 N N . THR B 1 155 ? 11.188 16.281 17.625 1 98.75 155 THR B N 1
ATOM 3230 C CA . THR B 1 155 ? 10.328 15.219 17.125 1 98.75 155 THR B CA 1
ATOM 3231 C C . THR B 1 155 ? 9.156 15.789 16.328 1 98.75 155 THR B C 1
ATOM 3233 O O . THR B 1 155 ? 8.562 16.797 16.734 1 98.75 155 THR B O 1
ATOM 3236 N N . LEU B 1 156 ? 8.852 15.258 15.18 1 98.75 156 LEU B N 1
ATOM 3237 C CA . LEU B 1 156 ? 7.598 15.398 14.461 1 98.75 156 LEU B CA 1
ATOM 3238 C C . LEU B 1 156 ? 6.785 14.109 14.523 1 98.75 156 LEU B C 1
ATOM 3240 O O . LEU B 1 156 ? 7.254 13.055 14.094 1 98.75 156 LEU B O 1
ATOM 3244 N N . LEU B 1 157 ? 5.656 14.164 15.164 1 98.88 157 LEU B N 1
ATOM 3245 C CA . LEU B 1 157 ? 4.691 13.07 15.086 1 98.88 157 LEU B CA 1
ATOM 3246 C C . LEU B 1 157 ? 3.82 13.211 13.836 1 98.88 157 LEU B C 1
ATOM 3248 O O . LEU B 1 157 ? 3.195 14.25 13.625 1 98.88 157 LEU B O 1
ATOM 3252 N N . ILE B 1 158 ? 3.785 12.18 13.016 1 98.88 158 ILE B N 1
ATOM 3253 C CA . ILE B 1 158 ? 2.934 12.164 11.836 1 98.88 158 ILE B CA 1
ATOM 3254 C C . ILE B 1 158 ? 1.862 11.086 11.977 1 98.88 158 ILE B C 1
ATOM 3256 O O . ILE B 1 158 ? 2.172 9.898 12 1 98.88 158 ILE B O 1
ATOM 3260 N N . VAL B 1 159 ? 0.608 11.508 12.031 1 98.44 159 VAL B N 1
ATOM 3261 C CA . VAL B 1 159 ? -0.53 10.594 12.109 1 98.44 159 VAL B CA 1
ATOM 3262 C C . VAL B 1 159 ? -1.155 10.422 10.734 1 98.44 159 VAL B C 1
ATOM 3264 O O . VAL B 1 159 ? -1.516 11.406 10.078 1 98.44 159 VAL B O 1
ATOM 3267 N N . PHE B 1 160 ? -1.272 9.211 10.273 1 98.31 160 PHE B N 1
ATOM 3268 C CA . PHE B 1 160 ? -1.946 8.891 9.023 1 98.31 160 PHE B CA 1
ATOM 3269 C C . PHE B 1 160 ? -3.342 8.336 9.281 1 98.31 160 PHE B C 1
ATOM 3271 O O . PHE B 1 160 ? -3.498 7.34 9.984 1 98.31 160 PHE B O 1
ATOM 3278 N N . SER B 1 161 ? -4.312 8.961 8.734 1 96.25 161 SER B N 1
ATOM 3279 C CA . SER B 1 161 ? -5.699 8.531 8.867 1 96.25 161 SER B CA 1
ATOM 3280 C C . SER B 1 161 ? -6.492 8.812 7.598 1 96.25 161 SER B C 1
ATOM 3282 O O . SER B 1 161 ? -6.32 9.867 6.977 1 96.25 161 SER B O 1
ATOM 3284 N N . VAL B 1 162 ? -7.312 7.852 7.18 1 95.06 162 VAL B N 1
ATOM 3285 C CA . VAL B 1 162 ? -8.055 8.039 5.938 1 95.06 162 VAL B CA 1
ATOM 3286 C C . VAL B 1 162 ? -9.148 9.086 6.141 1 95.06 162 VAL B C 1
ATOM 3288 O O . VAL B 1 162 ? -9.211 10.07 5.406 1 95.06 162 VAL B O 1
ATOM 3291 N N . THR B 1 163 ? -9.938 8.922 7.16 1 88.5 163 THR B N 1
ATOM 3292 C CA . THR B 1 163 ? -11.109 9.766 7.348 1 88.5 163 THR B CA 1
ATOM 3293 C C . THR B 1 163 ? -10.891 10.75 8.5 1 88.5 163 THR B C 1
ATOM 3295 O O . THR B 1 163 ? -11.578 11.766 8.594 1 88.5 163 THR B O 1
ATOM 3298 N N . GLY B 1 164 ? -10.062 10.391 9.477 1 87.19 164 GLY B N 1
ATOM 3299 C CA . GLY B 1 164 ? -9.898 11.156 10.703 1 87.19 164 GLY B CA 1
ATOM 3300 C C . GLY B 1 164 ? -11.039 10.961 11.688 1 87.19 164 GLY B C 1
ATOM 3301 O O . GLY B 1 164 ? -11.078 11.602 12.734 1 87.19 164 GLY B O 1
ATOM 3302 N N . LYS B 1 165 ? -11.906 10.023 11.367 1 77.44 165 LYS B N 1
ATOM 3303 C CA . LYS B 1 165 ? -13.125 9.891 12.164 1 77.44 165 LYS B CA 1
ATOM 3304 C C . LYS B 1 165 ? -13.094 8.633 13.016 1 77.44 165 LYS B C 1
ATOM 3306 O O . LYS B 1 165 ? -13.859 8.508 13.977 1 77.44 165 LYS B O 1
ATOM 3311 N N . PHE B 1 166 ? -12.25 7.699 12.641 1 73.88 166 PHE B N 1
ATOM 3312 C CA . PHE B 1 166 ? -12.195 6.414 13.336 1 73.88 166 PHE B CA 1
ATOM 3313 C C . PHE B 1 166 ? -11.82 6.602 14.797 1 73.88 166 PHE B C 1
ATOM 3315 O O . PHE B 1 166 ? -12.414 5.98 15.68 1 73.88 166 PHE B O 1
ATOM 3322 N N . ALA B 1 167 ? -10.945 7.383 15.109 1 77.69 167 ALA B N 1
ATOM 3323 C CA . ALA B 1 167 ? -10.5 7.715 16.453 1 77.69 167 ALA B CA 1
ATOM 3324 C C . ALA B 1 167 ? -10.164 9.195 16.578 1 77.69 167 ALA B C 1
ATOM 3326 O O . ALA B 1 167 ? -9.805 9.836 15.578 1 77.69 167 ALA B O 1
ATOM 3327 N N . SER B 1 168 ? -10.438 9.609 17.812 1 83.5 168 SER B N 1
ATOM 3328 C CA . SER B 1 168 ? -9.93 10.953 18.078 1 83.5 168 SER B CA 1
ATOM 3329 C C . SER B 1 168 ? -8.445 10.93 18.422 1 83.5 168 SER B C 1
ATOM 3331 O O . SER B 1 168 ? -8 10.109 19.219 1 83.5 168 SER B O 1
ATOM 3333 N N . PHE B 1 169 ? -7.68 11.789 17.719 1 92.88 169 PHE B N 1
ATOM 3334 C CA . PHE B 1 169 ? -6.25 11.883 17.969 1 92.88 169 PHE B CA 1
ATOM 3335 C C . PHE B 1 169 ? -5.934 13.109 18.812 1 92.88 169 PHE B C 1
ATOM 3337 O O . PHE B 1 169 ? -4.766 13.461 19 1 92.88 169 PHE B O 1
ATOM 3344 N N . GLU B 1 170 ? -6.938 13.742 19.344 1 92.44 170 GLU B N 1
ATOM 3345 C CA . GLU B 1 170 ? -6.746 15.016 20.031 1 92.44 170 GLU B CA 1
ATOM 3346 C C . GLU B 1 170 ? -5.973 14.828 21.328 1 92.44 170 GLU B C 1
ATOM 3348 O O . GLU B 1 170 ? -5.121 15.648 21.672 1 92.44 170 GLU B O 1
ATOM 3353 N N . HIS B 1 171 ? -6.289 13.781 22.031 1 94.81 171 HIS B N 1
ATOM 3354 C CA . HIS B 1 171 ? -5.516 13.492 23.234 1 94.81 171 HIS B CA 1
ATOM 3355 C C . HIS B 1 171 ? -4.047 13.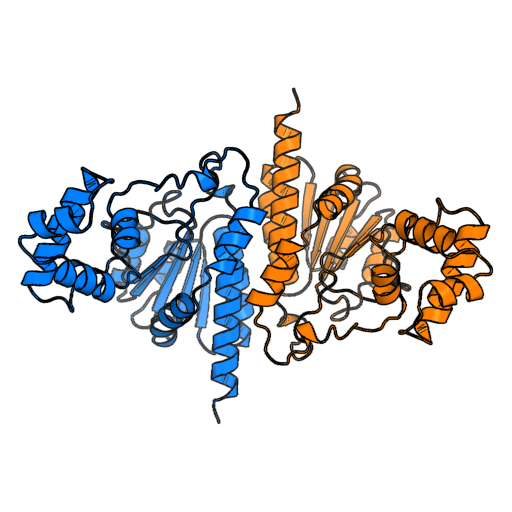25 22.891 1 94.81 171 HIS B C 1
ATOM 3357 O O . HIS B 1 171 ? -3.158 13.758 23.594 1 94.81 171 HIS B O 1
ATOM 3363 N N . LEU B 1 172 ? -3.787 12.492 21.875 1 97.31 172 LEU B N 1
ATOM 3364 C CA . LEU B 1 172 ? -2.428 12.219 21.422 1 97.31 172 LEU B CA 1
ATOM 3365 C C . LEU B 1 172 ? -1.708 13.516 21.062 1 97.31 172 LEU B C 1
ATOM 3367 O O . LEU B 1 172 ? -0.58 13.75 21.5 1 97.31 172 LEU B O 1
ATOM 3371 N N . PHE B 1 173 ? -2.355 14.344 20.281 1 97.25 173 PHE B N 1
ATOM 3372 C CA . PHE B 1 173 ? -1.754 15.609 19.891 1 97.25 173 PHE B CA 1
ATOM 3373 C C . PHE B 1 173 ? -1.439 16.453 21.125 1 97.25 173 PHE B C 1
ATOM 3375 O O . PHE B 1 173 ? -0.367 17.062 21.203 1 97.25 173 PHE B O 1
ATOM 3382 N N . HIS B 1 174 ? -2.328 16.438 22.047 1 96.5 174 HIS B N 1
ATOM 3383 C CA . HIS B 1 174 ? -2.174 17.219 23.266 1 96.5 174 HIS B CA 1
ATOM 3384 C C . HIS B 1 174 ? -0.938 16.797 24.047 1 96.5 174 HIS B C 1
ATOM 3386 O O . HIS B 1 174 ? -0.105 17.625 24.406 1 96.5 174 HIS B O 1
ATOM 3392 N N . VAL B 1 175 ? -0.785 15.539 24.281 1 97.75 175 VAL B N 1
ATOM 3393 C CA . VAL B 1 175 ? 0.301 15.047 25.125 1 97.75 175 VAL B CA 1
ATOM 3394 C C . VAL B 1 175 ? 1.631 15.188 24.375 1 97.75 175 VAL B C 1
ATOM 3396 O O . VAL B 1 175 ? 2.67 15.414 25 1 97.75 175 VAL B O 1
ATOM 3399 N N . ILE B 1 176 ? 1.659 15.008 23.078 1 98.56 176 ILE B N 1
ATOM 3400 C CA . ILE B 1 176 ? 2.867 15.148 22.266 1 98.56 176 ILE B CA 1
ATOM 3401 C C . ILE B 1 176 ? 3.354 16.594 22.328 1 98.56 176 ILE B C 1
ATOM 3403 O O . ILE B 1 176 ? 4.551 16.844 22.469 1 98.56 176 ILE B O 1
ATOM 3407 N N . LYS B 1 177 ? 2.451 17.516 22.219 1 97.56 177 LYS B N 1
ATOM 3408 C CA . LYS B 1 177 ? 2.789 18.938 22.234 1 97.56 177 LYS B CA 1
ATOM 3409 C C . LYS B 1 177 ? 3.318 19.344 23.609 1 97.56 177 LYS B C 1
ATOM 3411 O O . LYS B 1 177 ? 4.184 20.219 23.703 1 97.56 177 LYS B O 1
ATOM 3416 N N . LYS B 1 178 ? 2.871 18.734 24.625 1 97.69 178 LYS B N 1
ATOM 3417 C CA . LYS B 1 178 ? 3.379 19 25.953 1 97.69 178 LYS B CA 1
ATOM 3418 C C . LYS B 1 178 ? 4.848 18.609 26.078 1 97.69 178 LYS B C 1
ATOM 3420 O O . LYS B 1 178 ? 5.559 19.109 26.953 1 97.69 178 LYS B O 1
ATOM 3425 N N . ARG B 1 179 ? 5.285 17.734 25.234 1 98.38 179 ARG B N 1
ATOM 3426 C CA . ARG B 1 179 ? 6.684 17.312 25.203 1 98.38 179 ARG B CA 1
ATOM 3427 C C . ARG B 1 179 ? 7.496 18.203 24.25 1 98.38 179 ARG B C 1
ATOM 3429 O O . ARG B 1 179 ? 8.609 17.844 23.875 1 98.38 179 ARG B O 1
ATOM 3436 N N . ASP B 1 180 ? 6.879 19.297 23.766 1 98 180 ASP B N 1
ATOM 3437 C CA . ASP B 1 180 ? 7.492 20.312 22.906 1 98 180 ASP B CA 1
ATOM 3438 C C . ASP B 1 180 ? 7.746 19.75 21.5 1 98 180 ASP B C 1
ATOM 3440 O O . ASP B 1 180 ? 8.656 20.203 20.812 1 98 180 ASP B O 1
ATOM 3444 N N . ALA B 1 181 ? 7.047 18.703 21.141 1 98.75 181 ALA B N 1
ATOM 3445 C CA . ALA B 1 181 ? 7.109 18.156 19.797 1 98.75 181 ALA B CA 1
ATOM 3446 C C . ALA B 1 181 ? 6.039 18.766 18.906 1 98.75 181 ALA B C 1
ATOM 3448 O O . ALA B 1 181 ? 5.117 19.422 19.391 1 98.75 181 ALA B O 1
ATOM 3449 N N . ARG B 1 182 ? 6.207 18.625 17.594 1 98.25 182 ARG B N 1
ATOM 3450 C CA . ARG B 1 182 ? 5.207 19.078 16.641 1 98.25 182 ARG B CA 1
ATOM 3451 C C . ARG B 1 182 ? 4.406 17.906 16.078 1 98.25 182 ARG B C 1
ATOM 3453 O O . ARG B 1 182 ? 4.875 16.766 16.094 1 98.25 182 ARG B O 1
ATOM 3460 N N . THR B 1 183 ? 3.227 18.234 15.664 1 98.38 183 THR B N 1
ATOM 3461 C CA . THR B 1 183 ? 2.307 17.188 15.234 1 98.38 183 THR B CA 1
ATOM 3462 C C . THR B 1 183 ? 1.785 17.484 13.828 1 98.38 183 THR B C 1
ATOM 3464 O O . THR B 1 183 ? 1.533 18.625 13.477 1 98.38 183 THR B O 1
ATOM 3467 N N . MET B 1 184 ? 1.718 16.422 13.023 1 97.38 184 MET B N 1
ATOM 3468 C CA . MET B 1 184 ? 1.174 16.484 11.672 1 97.38 184 MET B CA 1
ATOM 3469 C C . MET B 1 184 ? 0.092 15.422 11.477 1 97.38 184 MET B C 1
ATOM 3471 O O . MET B 1 184 ? 0.25 14.281 11.914 1 97.38 184 MET B O 1
ATOM 3475 N N . LEU B 1 185 ? -1.024 15.828 10.938 1 96.19 185 LEU B N 1
ATOM 3476 C CA . LEU B 1 185 ? -2.109 14.93 10.57 1 96.19 185 LEU B CA 1
ATOM 3477 C C . LEU B 1 185 ? -2.236 14.82 9.055 1 96.19 185 LEU B C 1
ATOM 3479 O O . LEU B 1 185 ? -2.477 15.82 8.375 1 96.19 185 LEU B O 1
ATOM 3483 N N . VAL B 1 186 ? -1.997 13.617 8.516 1 96.94 186 VAL B N 1
ATOM 3484 C CA . VAL B 1 186 ? -2.178 13.336 7.094 1 96.94 186 VAL B CA 1
ATOM 3485 C C . VAL B 1 186 ? -3.498 12.602 6.875 1 96.94 186 VAL B C 1
ATOM 3487 O O . VAL B 1 186 ? -3.691 11.492 7.383 1 96.94 186 VAL B O 1
ATOM 3490 N N . LEU B 1 187 ? -4.344 13.211 6.137 1 94.25 187 LEU B N 1
ATOM 3491 C CA . LEU B 1 187 ? -5.656 12.664 5.824 1 94.25 187 LEU B CA 1
ATOM 3492 C C . LEU B 1 187 ? -5.766 12.32 4.34 1 94.25 187 LEU B C 1
ATOM 3494 O O . LEU B 1 187 ? -5.273 13.07 3.49 1 94.25 187 LEU B O 1
ATOM 3498 N N . GLU B 1 188 ? -6.344 11.125 4.07 1 94.69 188 GLU B N 1
ATOM 3499 C CA . GLU B 1 188 ? -6.582 10.836 2.658 1 94.69 188 GLU B CA 1
ATOM 3500 C C . GLU B 1 188 ? -7.793 11.609 2.139 1 94.69 188 GLU B C 1
ATOM 3502 O O . GLU B 1 188 ? -7.738 12.211 1.063 1 94.69 188 GLU B O 1
ATOM 3507 N N . GLU B 1 189 ? -8.914 11.547 2.898 1 89.25 189 GLU B N 1
ATOM 3508 C CA . GLU B 1 189 ? -10.172 12.172 2.502 1 89.25 189 GLU B CA 1
ATOM 3509 C C . GLU B 1 189 ? -10.336 13.531 3.172 1 89.25 189 GLU B C 1
ATOM 3511 O O . GLU B 1 189 ? -9.773 13.781 4.238 1 89.25 189 GLU B O 1
ATOM 3516 N N . PRO B 1 190 ? -11.148 14.328 2.525 1 81.5 190 PRO B N 1
ATOM 3517 C CA . PRO B 1 190 ? -11.422 15.625 3.164 1 81.5 190 PRO B CA 1
ATOM 3518 C C . PRO B 1 190 ? -12.203 15.484 4.469 1 81.5 190 PRO B C 1
ATOM 3520 O O . PRO B 1 190 ? -13.109 14.656 4.566 1 81.5 190 PRO B O 1
ATOM 3523 N N . MET B 1 191 ? -11.773 16.188 5.453 1 80.44 191 MET B N 1
ATOM 3524 C CA . MET B 1 191 ? -12.406 16.25 6.766 1 80.44 191 MET B CA 1
ATOM 3525 C C . MET B 1 191 ? -12.336 17.672 7.34 1 80.44 191 MET B C 1
ATOM 3527 O O . MET B 1 191 ? -11.375 18.406 7.086 1 80.44 191 MET B O 1
ATOM 3531 N N . ASN B 1 192 ? -13.398 17.906 8.031 1 71.19 192 ASN B N 1
ATOM 3532 C CA . ASN B 1 192 ? -13.352 19.156 8.789 1 71.19 192 ASN B CA 1
ATOM 3533 C C . ASN B 1 192 ? -12.352 19.094 9.938 1 71.19 192 ASN B C 1
ATOM 3535 O O . ASN B 1 192 ? -12.516 18.281 10.859 1 71.19 192 ASN B O 1
ATOM 3539 N N . THR B 1 193 ? -11.359 19.859 9.852 1 72.62 193 THR B N 1
ATOM 3540 C CA . THR B 1 193 ? -10.273 19.766 10.82 1 72.62 193 THR B CA 1
ATOM 3541 C C . THR B 1 193 ? -10.148 21.047 11.633 1 72.62 193 THR B C 1
ATOM 3543 O O . THR B 1 193 ? -9.086 21.328 12.195 1 72.62 193 THR B O 1
ATOM 3546 N N . ARG B 1 194 ? -11.156 21.75 11.758 1 69.5 194 ARG B N 1
ATOM 3547 C CA . ARG B 1 194 ? -11.109 23.047 12.422 1 69.5 194 ARG B CA 1
ATOM 3548 C C . ARG B 1 194 ? -10.719 22.891 13.891 1 69.5 194 ARG B C 1
ATOM 3550 O O . ARG B 1 194 ? -9.969 23.719 14.43 1 69.5 194 ARG B O 1
ATOM 3557 N N . ASP B 1 195 ? -11.195 21.922 14.43 1 75.94 195 ASP B N 1
ATOM 3558 C CA . ASP B 1 195 ? -10.992 21.766 15.867 1 75.94 195 ASP B CA 1
ATOM 3559 C C . ASP B 1 195 ? -9.789 20.859 16.156 1 75.94 195 ASP B C 1
ATOM 3561 O O . ASP B 1 195 ? -9.523 20.516 17.297 1 75.94 195 ASP B O 1
ATOM 3565 N N . SER B 1 196 ? -9.07 20.578 15.109 1 85.69 196 SER B N 1
ATOM 3566 C CA . SER B 1 196 ? -7.914 19.719 15.336 1 85.69 196 SER B CA 1
ATOM 3567 C C . SER B 1 196 ? -6.785 20.469 16.031 1 85.69 196 SER B C 1
ATOM 3569 O O . SER B 1 196 ? -6.523 21.625 15.719 1 85.69 196 SER B O 1
ATOM 3571 N N . GLN B 1 197 ? -6.07 19.797 16.891 1 89.44 197 GLN B N 1
ATOM 3572 C CA . GLN B 1 197 ? -4.938 20.359 17.609 1 89.44 197 GLN B CA 1
ATOM 3573 C C . GLN B 1 197 ? -3.631 20.125 16.859 1 89.44 197 GLN B C 1
ATOM 3575 O O . GLN B 1 197 ? -2.561 20.531 17.328 1 89.44 197 GLN B O 1
ATOM 3580 N N . ALA B 1 198 ? -3.684 19.422 15.742 1 94 198 ALA B N 1
ATOM 3581 C CA . ALA B 1 198 ? -2.469 19.156 14.969 1 94 198 ALA B CA 1
ATOM 3582 C C . ALA B 1 198 ? -1.839 20.469 14.484 1 94 198 ALA B C 1
ATOM 3584 O O . ALA B 1 198 ? -2.547 21.391 14.086 1 94 198 ALA B O 1
ATOM 3585 N N . ASP B 1 199 ? -0.483 20.531 14.516 1 94.56 199 ASP B N 1
ATOM 3586 C CA . ASP B 1 199 ? 0.224 21.719 14.031 1 94.56 199 ASP B CA 1
ATOM 3587 C C . ASP B 1 199 ? 0.133 21.828 12.508 1 94.56 199 ASP B C 1
ATOM 3589 O O . ASP B 1 199 ? 0.055 22.922 11.969 1 94.56 199 ASP B O 1
ATOM 3593 N N . TYR B 1 200 ? 0.226 20.672 11.812 1 92 200 TYR B N 1
ATOM 3594 C CA . TYR B 1 200 ? 0.135 20.594 10.359 1 92 200 TYR B CA 1
ATOM 3595 C C . TYR B 1 200 ? -0.935 19.594 9.93 1 92 200 TYR B C 1
ATOM 3597 O O . TYR B 1 200 ? -1.077 18.531 10.539 1 92 200 TYR B O 1
ATOM 3605 N N . ILE B 1 201 ? -1.69 19.953 8.961 1 90.19 201 ILE B N 1
ATOM 3606 C CA . ILE B 1 201 ? -2.707 19.047 8.422 1 90.19 201 ILE B CA 1
ATOM 3607 C C . ILE B 1 201 ? -2.576 18.984 6.902 1 90.19 201 ILE B C 1
ATOM 3609 O O . ILE B 1 201 ? -2.533 20 6.223 1 90.19 201 ILE B O 1
ATOM 3613 N N . PHE B 1 202 ? -2.5 17.766 6.375 1 89.69 202 PHE B N 1
ATOM 3614 C CA . PHE B 1 202 ? -2.377 17.531 4.941 1 89.69 202 PHE B CA 1
ATOM 3615 C C . PHE B 1 202 ? -3.516 16.641 4.438 1 89.69 202 PHE B C 1
ATOM 3617 O O . PHE B 1 202 ? -3.799 15.594 5.02 1 89.69 202 PHE B O 1
ATOM 3624 N N . HIS B 1 203 ? -4.129 17.094 3.383 1 88.19 203 HIS B N 1
ATOM 3625 C CA . HIS B 1 203 ? -5.129 16.297 2.686 1 88.19 203 HIS B CA 1
ATOM 3626 C C . HIS B 1 203 ? -4.59 15.766 1.362 1 88.19 203 HIS B C 1
ATOM 3628 O O . HIS B 1 203 ? -4.156 16.547 0.507 1 88.19 203 HIS B O 1
ATOM 3634 N N . LEU B 1 204 ? -4.738 14.508 1.153 1 93.44 204 LEU B N 1
ATOM 3635 C CA . LEU B 1 204 ? -4.082 13.906 -0.004 1 93.44 204 LEU B CA 1
ATOM 3636 C C . LEU B 1 204 ? -5.012 13.898 -1.213 1 93.44 204 LEU B C 1
ATOM 3638 O O . LEU B 1 204 ? -4.551 13.922 -2.355 1 93.44 204 LEU B O 1
ATOM 3642 N N . SER B 1 205 ? -6.281 13.781 -0.963 1 89.19 205 SER B N 1
ATOM 3643 C CA . SER B 1 205 ? -7.227 13.664 -2.066 1 89.19 205 SER B CA 1
ATOM 3644 C C . SER B 1 205 ? -8.5 14.461 -1.793 1 89.19 205 SER B C 1
ATOM 3646 O O . SER B 1 205 ? -8.992 14.484 -0.663 1 89.19 205 SER B O 1
ATOM 3648 N N . PRO B 1 206 ? -9.047 15.141 -2.762 1 82.5 206 PRO B N 1
ATOM 3649 C CA . PRO B 1 206 ? -10.344 15.797 -2.586 1 82.5 206 PRO B CA 1
ATOM 3650 C C . PRO B 1 206 ? -11.516 14.828 -2.709 1 82.5 206 PRO B C 1
ATOM 3652 O O . PRO B 1 206 ? -12.664 15.211 -2.473 1 82.5 206 PRO B O 1
ATOM 3655 N N . LEU B 1 207 ? -11.203 13.578 -3.084 1 83.75 207 LEU B N 1
ATOM 3656 C CA . LEU B 1 207 ? -12.242 12.586 -3.328 1 83.75 207 LEU B CA 1
ATOM 3657 C C . LEU B 1 207 ? -12.508 11.758 -2.074 1 83.75 207 LEU B C 1
ATOM 3659 O O . LEU B 1 207 ? -11.578 11.422 -1.343 1 83.75 207 LEU B O 1
ATOM 3663 N N . GLN B 1 208 ? -13.789 11.43 -1.942 1 86.56 208 GLN B N 1
ATOM 3664 C CA . GLN B 1 208 ? -14.188 10.531 -0.867 1 86.56 208 GLN B CA 1
ATOM 3665 C C . GLN B 1 208 ? -14.312 9.094 -1.372 1 86.56 208 GLN B C 1
ATOM 3667 O O . GLN B 1 208 ? -14.688 8.867 -2.525 1 86.56 208 GLN B O 1
ATOM 3672 N N . GLN B 1 209 ? -13.867 8.219 -0.486 1 89.88 209 GLN B N 1
ATOM 3673 C CA . GLN B 1 209 ? -14.172 6.824 -0.798 1 89.88 209 GLN B CA 1
ATOM 3674 C C . GLN B 1 209 ? -15.641 6.512 -0.528 1 89.88 209 GLN B C 1
ATOM 3676 O O . GLN B 1 209 ? -16.375 7.344 0.012 1 89.88 209 GLN B O 1
ATOM 3681 N N . ASN B 1 210 ? -16.047 5.32 -1.035 1 85.81 210 ASN B N 1
ATOM 3682 C CA . ASN B 1 210 ? -17.422 4.891 -0.836 1 85.81 210 ASN B CA 1
ATOM 3683 C C . ASN B 1 210 ? -17.844 5.035 0.622 1 85.81 210 ASN B C 1
ATOM 3685 O O . ASN B 1 210 ? -17.219 4.477 1.518 1 85.81 210 ASN B O 1
ATOM 3689 N N . ASN B 1 211 ? -18.906 5.762 0.87 1 82.75 211 ASN B N 1
ATOM 3690 C CA . ASN B 1 211 ? -19.328 6.098 2.221 1 82.75 211 ASN B CA 1
ATOM 3691 C C . ASN B 1 211 ? -19.953 4.895 2.924 1 82.75 211 ASN B C 1
ATOM 3693 O O . ASN B 1 211 ? -20.172 4.918 4.137 1 82.75 211 ASN B O 1
ATOM 3697 N N . LYS B 1 212 ? -20.234 3.84 2.17 1 81.31 212 LYS B N 1
ATOM 3698 C CA . LYS B 1 212 ? -20.781 2.625 2.77 1 81.31 212 LYS B CA 1
ATOM 3699 C C . LYS B 1 212 ? -19.688 1.815 3.461 1 81.31 212 LYS B C 1
ATOM 3701 O O . LYS B 1 212 ? -19.984 0.921 4.258 1 81.31 212 LYS B O 1
ATOM 3706 N N . LEU B 1 213 ? -18.5 2.176 3.189 1 87.19 213 LEU B N 1
ATOM 3707 C CA . LEU B 1 213 ? -17.375 1.464 3.793 1 87.19 213 LEU B CA 1
ATOM 3708 C C . LEU B 1 213 ? -17.016 2.057 5.152 1 87.19 213 LEU B C 1
ATOM 3710 O O . LEU B 1 213 ? -16.984 3.279 5.312 1 87.19 213 LEU B O 1
ATOM 3714 N N . LEU B 1 214 ? -16.844 1.193 6.027 1 85.75 214 LEU B N 1
ATOM 3715 C CA . LEU B 1 214 ? -16.297 1.626 7.309 1 85.75 214 LEU B CA 1
ATOM 3716 C C . LEU B 1 214 ? -14.852 2.111 7.141 1 85.75 214 LEU B C 1
ATOM 3718 O O . LEU B 1 214 ? -14.195 1.781 6.152 1 85.75 214 LEU B O 1
ATOM 3722 N N . ALA B 1 215 ? -14.383 2.812 8.109 1 83.38 215 ALA B N 1
ATOM 3723 C CA . ALA B 1 215 ? -13.062 3.428 8.047 1 83.38 215 ALA B CA 1
ATOM 3724 C C . ALA B 1 215 ? -11.984 2.379 7.781 1 83.38 215 ALA B C 1
ATOM 3726 O O . ALA B 1 215 ? -11.102 2.584 6.941 1 83.38 215 ALA B O 1
ATOM 3727 N N . PHE B 1 216 ? -12.055 1.253 8.484 1 85.06 216 PHE B N 1
ATOM 3728 C CA . PHE B 1 216 ? -11 0.251 8.352 1 85.06 216 PHE B CA 1
ATOM 3729 C C . PHE B 1 216 ? -11.148 -0.52 7.047 1 85.06 216 PHE B C 1
ATOM 3731 O O . PHE B 1 216 ? -10.203 -1.178 6.602 1 85.06 216 PHE B O 1
ATOM 3738 N N . GLU B 1 217 ? -12.336 -0.363 6.41 1 90.06 217 GLU B N 1
ATOM 3739 C CA . GLU B 1 217 ? -12.586 -1.048 5.145 1 90.06 217 GLU B CA 1
ATOM 3740 C C . GLU B 1 217 ? -12.055 -0.237 3.967 1 90.06 217 GLU B C 1
ATOM 3742 O O . GLU B 1 217 ? -11.82 -0.783 2.887 1 90.06 217 GLU B O 1
ATOM 3747 N N . LYS B 1 218 ? -11.922 1.003 4.211 1 93.25 218 LYS B N 1
ATOM 3748 C CA . LYS B 1 218 ? -11.461 1.887 3.146 1 93.25 218 LYS B CA 1
ATOM 3749 C C . LYS B 1 218 ? -10.008 1.59 2.773 1 93.25 218 LYS B C 1
ATOM 3751 O O . LYS B 1 218 ? -9.234 1.114 3.605 1 93.25 218 LYS B O 1
ATOM 3756 N N . THR B 1 219 ? -9.656 1.813 1.506 1 96.62 219 THR B N 1
ATOM 3757 C CA . THR B 1 219 ? -8.344 1.442 0.989 1 96.62 219 THR B CA 1
ATOM 3758 C C . THR B 1 219 ? -7.281 2.432 1.455 1 96.62 219 THR B C 1
ATOM 3760 O O . THR B 1 219 ? -7.598 3.553 1.854 1 96.62 219 THR B O 1
ATOM 3763 N N . ARG B 1 220 ? -6.062 1.986 1.484 1 97.81 220 ARG B N 1
ATOM 3764 C CA . ARG B 1 220 ? -4.926 2.846 1.803 1 97.81 220 ARG B CA 1
ATOM 3765 C C . ARG B 1 220 ? -4.051 3.076 0.575 1 97.81 220 ARG B C 1
ATOM 3767 O O . ARG B 1 220 ? -2.877 3.428 0.701 1 97.81 220 ARG B O 1
ATOM 3774 N N . THR B 1 221 ? -4.602 2.814 -0.619 1 97.44 221 THR B N 1
ATOM 3775 C CA . THR B 1 221 ? -3.828 2.854 -1.855 1 97.44 221 THR B CA 1
ATOM 3776 C C . THR B 1 221 ? -3.24 4.242 -2.082 1 97.44 221 THR B C 1
ATOM 3778 O O . THR B 1 221 ? -2.076 4.375 -2.467 1 97.44 221 THR B O 1
ATOM 3781 N N . ILE B 1 222 ? -3.988 5.254 -1.798 1 96.88 222 ILE B N 1
ATOM 3782 C CA . ILE B 1 222 ? -3.508 6.613 -2 1 96.88 222 ILE B CA 1
ATOM 3783 C C . ILE B 1 222 ? -2.375 6.914 -1.021 1 96.88 222 ILE B C 1
ATOM 3785 O O . ILE B 1 222 ? -1.42 7.617 -1.362 1 96.88 222 ILE B O 1
ATOM 3789 N N . PHE B 1 223 ? -2.459 6.383 0.237 1 97.88 223 PHE B N 1
ATOM 3790 C CA . PHE B 1 223 ? -1.332 6.504 1.154 1 97.88 223 PHE B CA 1
ATOM 3791 C C . PHE B 1 223 ? -0.053 5.977 0.514 1 97.88 223 PHE B C 1
ATOM 3793 O O . PHE B 1 223 ? 0.976 6.656 0.52 1 97.88 223 PHE B O 1
ATOM 3800 N N . PHE B 1 224 ? -0.122 4.812 -0.041 1 98.19 224 PHE B N 1
ATOM 3801 C CA . PHE B 1 224 ? 1.067 4.164 -0.582 1 98.19 224 PHE B CA 1
ATOM 3802 C C . PHE B 1 224 ? 1.606 4.938 -1.78 1 98.19 224 PHE B C 1
ATOM 3804 O O . PHE B 1 224 ? 2.82 5.062 -1.949 1 98.19 224 PHE B O 1
ATOM 3811 N N . ILE B 1 225 ? 0.717 5.434 -2.617 1 97.06 225 ILE B N 1
ATOM 3812 C CA . ILE B 1 225 ? 1.145 6.254 -3.744 1 97.06 225 ILE B CA 1
ATOM 3813 C C . ILE B 1 225 ? 1.879 7.488 -3.232 1 97.06 225 ILE B C 1
ATOM 3815 O O . ILE B 1 225 ? 2.973 7.809 -3.705 1 97.06 225 ILE B O 1
ATOM 3819 N N . PHE B 1 226 ? 1.291 8.188 -2.301 1 96.88 226 PHE B N 1
ATOM 3820 C CA . PHE B 1 226 ? 1.881 9.383 -1.713 1 96.88 226 PHE B CA 1
ATOM 3821 C C . PHE B 1 226 ? 3.246 9.07 -1.11 1 96.88 226 PHE B C 1
ATOM 3823 O O . PHE B 1 226 ? 4.219 9.789 -1.365 1 96.88 226 PHE B O 1
ATOM 3830 N N . MET B 1 227 ? 3.328 8.016 -0.303 1 98.25 227 MET B N 1
ATOM 3831 C CA . MET B 1 227 ? 4.562 7.625 0.372 1 98.25 227 MET B CA 1
ATOM 3832 C C . MET B 1 227 ? 5.668 7.336 -0.639 1 98.25 227 MET B C 1
ATOM 3834 O O . MET B 1 227 ? 6.812 7.754 -0.452 1 98.25 227 MET B O 1
ATOM 3838 N N . GLU B 1 228 ? 5.32 6.645 -1.701 1 97.25 228 GLU B N 1
ATOM 3839 C CA . GLU B 1 228 ? 6.312 6.34 -2.729 1 97.25 228 GLU B CA 1
ATOM 3840 C C . GLU B 1 228 ? 6.801 7.609 -3.418 1 97.25 228 GLU B C 1
ATOM 3842 O O . GLU B 1 228 ? 7.969 7.711 -3.793 1 97.25 228 GLU B O 1
ATOM 3847 N N . GLU B 1 229 ? 5.938 8.57 -3.615 1 95.94 229 GLU B N 1
ATOM 3848 C CA . GLU B 1 229 ? 6.352 9.836 -4.203 1 95.94 229 GLU B CA 1
ATOM 3849 C C . GLU B 1 229 ? 7.285 10.602 -3.268 1 95.94 229 GLU B C 1
ATOM 3851 O O . GLU B 1 229 ? 8.234 11.242 -3.719 1 95.94 229 GLU B O 1
ATOM 3856 N N . VAL B 1 230 ? 6.98 10.562 -1.988 1 97.25 230 VAL B N 1
ATOM 3857 C CA . VAL B 1 230 ? 7.855 11.188 -0.999 1 97.25 230 VAL B CA 1
ATOM 3858 C C . VAL B 1 230 ? 9.234 10.531 -1.051 1 97.25 230 VAL B C 1
ATOM 3860 O O . VAL B 1 230 ? 10.258 11.227 -1.095 1 97.25 230 VAL B O 1
ATOM 3863 N N . ILE B 1 231 ? 9.289 9.195 -1.093 1 97.5 231 ILE B N 1
ATOM 3864 C CA . ILE B 1 231 ? 10.531 8.43 -1.133 1 97.5 231 ILE B CA 1
ATOM 3865 C C . ILE B 1 231 ? 11.328 8.812 -2.381 1 97.5 231 ILE B C 1
ATOM 3867 O O . ILE B 1 231 ? 12.539 9.047 -2.307 1 97.5 231 ILE B O 1
ATOM 3871 N N . THR B 1 232 ? 10.609 8.859 -3.459 1 94.5 232 THR B N 1
ATOM 3872 C CA . THR B 1 232 ? 11.25 9.188 -4.727 1 94.5 232 THR B CA 1
ATOM 3873 C C . THR B 1 232 ? 11.898 10.57 -4.664 1 94.5 232 THR B C 1
ATOM 3875 O O . THR B 1 232 ? 13.047 10.742 -5.082 1 94.5 232 THR B O 1
ATOM 3878 N N . LYS B 1 233 ? 11.211 11.508 -4.148 1 93.19 233 LYS B N 1
ATOM 3879 C CA . LYS B 1 233 ? 11.734 12.867 -4.07 1 93.19 233 LYS B CA 1
ATOM 3880 C C . LYS B 1 233 ? 12.922 12.953 -3.121 1 93.19 233 LYS B C 1
ATOM 3882 O O . LYS B 1 233 ? 13.922 13.602 -3.428 1 93.19 233 LYS B O 1
ATOM 3887 N N . LEU B 1 234 ? 12.812 12.328 -2.002 1 95.5 234 LEU B N 1
ATOM 3888 C CA . LEU B 1 234 ? 13.914 12.312 -1.049 1 95.5 234 LEU B CA 1
ATOM 3889 C C . LEU B 1 234 ? 15.156 11.672 -1.663 1 95.5 234 LEU B C 1
ATOM 3891 O O . LEU B 1 234 ? 16.281 12.148 -1.459 1 95.5 234 LEU B O 1
ATOM 3895 N N . LYS B 1 235 ? 14.961 10.586 -2.35 1 93.19 235 LYS B N 1
ATOM 3896 C CA . LYS B 1 235 ? 16.078 9.906 -3.014 1 93.19 235 LYS B CA 1
ATOM 3897 C C . LYS B 1 235 ? 16.75 10.82 -4.023 1 93.19 235 LYS B C 1
ATOM 3899 O O . LYS B 1 235 ? 17.984 10.883 -4.086 1 93.19 235 LYS B O 1
ATOM 3904 N N . GLN B 1 236 ? 15.93 11.539 -4.758 1 88.94 236 GLN B N 1
ATOM 3905 C CA . GLN B 1 236 ? 16.453 12.477 -5.746 1 88.94 236 GLN B CA 1
ATOM 3906 C C . GLN B 1 236 ? 17.266 13.586 -5.078 1 88.94 236 GLN B C 1
ATOM 3908 O O . GLN B 1 236 ? 18.312 13.992 -5.59 1 88.94 236 GLN B O 1
ATOM 3913 N N . GLU B 1 237 ? 16.797 14.07 -3.992 1 87.88 237 GLU B N 1
ATOM 3914 C CA . GLU B 1 237 ? 17.484 15.125 -3.268 1 87.88 237 GLU B CA 1
ATOM 3915 C C . GLU B 1 237 ? 18.812 14.625 -2.689 1 87.88 237 GLU B C 1
ATOM 3917 O O . GLU B 1 237 ? 19.797 15.367 -2.66 1 87.88 237 GLU B O 1
ATOM 3922 N N . ARG B 1 238 ? 18.828 13.469 -2.301 1 86.81 238 ARG B N 1
ATOM 3923 C CA . ARG B 1 238 ? 20.031 12.875 -1.731 1 86.81 238 ARG B CA 1
ATOM 3924 C C . ARG B 1 238 ? 21.094 12.664 -2.805 1 86.81 238 ARG B C 1
ATOM 3926 O O . ARG B 1 238 ? 22.281 12.812 -2.541 1 86.81 238 ARG B O 1
ATOM 3933 N N . GLU B 1 239 ? 20.656 12.273 -3.977 1 82.19 239 GLU B N 1
ATOM 3934 C CA . GLU B 1 239 ? 21.578 12.023 -5.082 1 82.19 239 GLU B CA 1
ATOM 3935 C C . GLU B 1 239 ? 22.172 13.328 -5.613 1 82.19 239 GLU B C 1
ATOM 3937 O O . GLU B 1 239 ? 23.234 13.328 -6.219 1 82.19 239 GLU B O 1
ATOM 3942 N N . LYS B 1 240 ? 21.578 14.422 -5.453 1 79.38 240 LYS B N 1
ATOM 3943 C CA . LYS B 1 240 ? 22.047 15.734 -5.883 1 79.38 240 LYS B CA 1
ATOM 3944 C C . LYS B 1 240 ? 23.047 16.312 -4.883 1 79.38 240 LYS B C 1
ATOM 3946 O O . LYS B 1 240 ? 23.797 17.234 -5.207 1 79.38 240 LYS B O 1
ATOM 3951 N N . ARG B 1 241 ? 23.078 15.773 -3.717 1 69.06 241 ARG B N 1
ATOM 3952 C CA . ARG B 1 241 ? 24.016 16.266 -2.719 1 69.06 241 ARG B CA 1
ATOM 3953 C C . ARG B 1 241 ? 25.438 15.805 -3.025 1 69.06 241 ARG B C 1
ATOM 3955 O O . ARG B 1 241 ? 25.656 14.641 -3.381 1 69.06 241 ARG B O 1
ATOM 3962 N N . PRO B 1 242 ? 26.359 16.828 -3.275 1 65.56 242 PRO B N 1
ATOM 3963 C CA . PRO B 1 242 ? 27.766 16.516 -3.59 1 65.56 242 PRO B CA 1
ATOM 3964 C C . PRO B 1 242 ? 28.422 15.641 -2.539 1 65.56 242 PRO B C 1
ATOM 3966 O O . PRO B 1 242 ? 28.047 15.68 -1.364 1 65.56 242 PRO B O 1
#

Secondary structure (DSSP, 8-state):
------TTS-HHHHHHHHHHHHHHHH-TT--HHHHHHHHTS-HHHHHHHHHHTT-SSHHHHHHHHS------TTT-STT--HHHHHHHHHHT--THHHHHHHHHHTT-SEEEEEE-THHHHHHHHHHHHHHTT--SEEEEES-HHHHHHH--TTEEEEEEESSS-SS--HHHHHHHHHTT-EEEEEESS----TT---SEEEE--SPPPPTTS-GGGS--HHHHHHHHHHHHHHHHHHHH--/------TTS-HHHHHHHHHHHHHHHH-TT--HHHHHHHHTS-HHHHHHHHHHTT-SSHHHHHHHHS------TTT-STT--HHHHHHHHHHT--THHHHHHHHHHTT-SEEEEEE-THHHHHHHHHHHHHHTT--SEEEEES-HHHHHHH--TTEEEEEEESSS-SS--HHHHHHHHHTT-EEEEEESS----TT---SEEEE--SPPPPTTS-GGGS--HHHHHHHHHHHHHHHHHHHH--

Foldseek 3Di:
DQPLPCVPPDPLLVQLLVQLLVVLLVPLPDDLCNSCVSSVHHSVVVQVSCVSSPHPGVNRVSLQRNVDPCVVVVQPPVDDDPVNVVVVLVVPADLVLLVVVCVVVVQAQEEEEEEDAVVLVLLVVLVVLCVVQDNGHYHGDHDLVVLLVVAALRYEYEYEFAACPPDPCQVSLVSNVVRNYAYEYEYAERDDCPVHSHPYYGYSDPHDDDPVDDRNRDDCVSSNVSSVSNSVVSNVVRVPPD/DQPLPCVPPDPLLVQLLVQLLVVLLVPLPDDLCNSCVSSVHHSVVVQVSCVSSPHPGVNRVSLQRNVDPPVVVVQPPVDDDPVNQVVVLVVPADLVLLVVVCVVVVQAQEEEEEEDAVVLVLLVVLQVLCVVQDNGHYHGDHDLVVLLVPAALRYEYEYEFAACPPDPCQVSQVSNVVRNYAYEYEYAERDDCPPHSHPYYGYSDPDDDDPVDDRNRDDCVSSNVSSVSNSVVSNVVRVPPD

InterPro domains:
  IPR000281 Helix-turn-helix protein RpiR [PF01418] (3-67)
  IPR000281 Helix-turn-helix protein RpiR [PS51071] (1-72)
  IPR001347 SIS domain [PF01380] (109-218)
  IPR001347 SIS domain [PS51464] (97-240)
  IPR009057 Homedomain-like superfamily [SSF46689] (4-68)
  IPR036388 Winged helix-like DNA-binding domain superfamily [G3DSA:1.10.10.10] (1-68)
  IPR046348 SIS domain superfamily [SSF53697] (80-238)
  IPR047640 HTH-type transcriptional regulator RpiR-like [PTHR30514] (6-237)

pLDDT: mean 84.36, std 17.15, range [22.36, 98.94]